Protein AF-A0A7X3QB06-F1 (afdb_monomer_lite)

Sequence (416 aa):
MLDSWFRAVPAYRSAASRVVLATTTLCNYLPVLTGWLLQAAASPATTASIPWFIHLPPPIVIALLLLGYAAGIALVLGWRPSLAAMYLVALGAYGYAAGNHSHNGFLHLLLLALVACSAEGLTLRRLAGGSDTDATCPAWPERLLRLQLAIVYFHTSIDKMFSPEWGLGGLRLTHLESTRVLPGVADLERGIATAIARAPGLASLTVIVGEMCTAIGLALRPLWPYAIAANIAFALALEFLLVPAMFPWDLLALMILFLPAADGAYRVRLSADCETCQAQRRLLGALDWTRRLDLHGPLADHGPFTIETPRGRRYSGWRAVGLLPWALPAPFLSLLIVLRFGSEYVGRWIVGFSLDDVVFVVLGLAALLLLPVADSSAARAAFDRFAPIGNRALRRLSGIAGPADACPRHRADRGA

Radius of gyration: 25.99 Å; chains: 1; bounding box: 55×98×75 Å

pLDDT: mean 80.45, std 16.82, range [30.06, 97.94]

Structure (mmCIF, N/CA/C/O backbone):
data_AF-A0A7X3QB06-F1
#
_entry.id   AF-A0A7X3QB06-F1
#
loop_
_atom_site.group_PDB
_atom_site.id
_atom_site.type_symbol
_atom_site.label_atom_id
_atom_site.label_alt_id
_atom_site.label_comp_id
_atom_site.label_asym_id
_atom_site.label_entity_id
_atom_site.label_seq_id
_atom_site.pdbx_PDB_ins_code
_atom_site.Cartn_x
_atom_site.Cartn_y
_atom_site.Cartn_z
_atom_site.occupancy
_atom_site.B_iso_or_equiv
_atom_site.auth_seq_id
_atom_site.auth_comp_id
_atom_site.auth_asym_id
_atom_site.auth_atom_id
_atom_site.pdbx_PDB_model_num
ATOM 1 N N . MET A 1 1 ? -12.346 -27.717 2.517 1.00 58.34 1 MET A N 1
ATOM 2 C CA . MET A 1 1 ? -11.277 -26.680 2.479 1.00 58.34 1 MET A CA 1
ATOM 3 C C . MET A 1 1 ? -11.634 -25.529 1.531 1.00 58.34 1 MET A C 1
ATOM 5 O O . MET A 1 1 ? -11.410 -24.379 1.904 1.00 58.34 1 MET A O 1
ATOM 9 N N . LEU A 1 2 ? -12.247 -25.813 0.371 1.00 61.03 2 LEU A N 1
ATOM 10 C CA . LEU A 1 2 ? -12.696 -24.820 -0.620 1.00 61.03 2 LEU A CA 1
ATOM 11 C C . LEU A 1 2 ? -13.789 -23.861 -0.109 1.00 61.03 2 LEU A C 1
ATOM 13 O O . LEU A 1 2 ? -13.688 -22.667 -0.357 1.00 61.03 2 LEU A O 1
ATOM 17 N N . ASP A 1 3 ? -14.734 -24.311 0.721 1.00 67.31 3 ASP A N 1
ATOM 18 C CA . ASP A 1 3 ? -15.771 -23.412 1.276 1.00 67.31 3 ASP A CA 1
ATOM 19 C C . ASP A 1 3 ? -15.191 -22.291 2.126 1.00 67.31 3 ASP A C 1
ATOM 21 O O . ASP A 1 3 ? -15.755 -21.207 2.229 1.00 67.31 3 ASP A O 1
ATOM 25 N N . SER A 1 4 ? -14.026 -22.535 2.736 1.00 74.25 4 SER A N 1
ATOM 26 C CA . SER A 1 4 ? -13.343 -21.492 3.480 1.00 74.25 4 SER A CA 1
ATOM 27 C C . SER A 1 4 ? -12.882 -20.380 2.550 1.00 74.25 4 SER A C 1
ATOM 29 O O . SER A 1 4 ? -12.939 -19.248 3.010 1.00 74.25 4 SER A O 1
ATOM 31 N N . TRP A 1 5 ? -12.467 -20.676 1.303 1.00 72.31 5 TRP A N 1
ATOM 32 C CA . TRP A 1 5 ? -11.883 -19.766 0.294 1.00 72.31 5 TRP A CA 1
ATOM 33 C C . TRP A 1 5 ? -12.820 -18.641 -0.137 1.00 72.31 5 TRP A C 1
ATOM 35 O O . TRP A 1 5 ? -12.377 -17.505 -0.293 1.00 72.31 5 TRP A O 1
ATOM 45 N N . PHE A 1 6 ? -14.113 -18.936 -0.221 1.00 80.38 6 PHE A N 1
ATOM 46 C CA . PHE A 1 6 ? -15.125 -17.983 -0.671 1.00 80.38 6 PHE A CA 1
ATOM 47 C C . PHE A 1 6 ? -15.863 -17.281 0.468 1.00 80.38 6 PHE A C 1
ATOM 49 O O . PHE A 1 6 ? -16.690 -16.413 0.202 1.00 80.38 6 PHE A O 1
ATOM 56 N N . ARG A 1 7 ? -15.558 -17.605 1.737 1.00 85.06 7 ARG A N 1
ATOM 57 C CA . ARG A 1 7 ? -16.172 -16.908 2.877 1.00 85.06 7 ARG A CA 1
ATOM 58 C C . ARG A 1 7 ? -15.933 -15.414 2.769 1.00 85.06 7 ARG A C 1
ATOM 60 O O . ARG A 1 7 ? -14.787 -15.001 2.617 1.00 85.06 7 ARG A O 1
ATOM 67 N N . ALA A 1 8 ? -17.014 -14.663 2.901 1.00 89.19 8 ALA A N 1
ATOM 68 C CA . ALA A 1 8 ? -17.026 -13.217 2.965 1.00 89.19 8 ALA A CA 1
ATOM 69 C C . ALA A 1 8 ? -16.021 -12.667 3.995 1.00 89.19 8 ALA A C 1
ATOM 71 O O . ALA A 1 8 ? -15.839 -13.237 5.074 1.00 89.19 8 ALA A O 1
ATOM 72 N N . VAL A 1 9 ? -15.388 -11.547 3.654 1.00 90.00 9 VAL A N 1
ATOM 73 C CA . VAL A 1 9 ? -14.612 -10.696 4.568 1.00 90.00 9 VAL A CA 1
ATOM 74 C C . VAL A 1 9 ? -15.261 -9.315 4.641 1.00 90.00 9 VAL A C 1
ATOM 76 O O . VAL A 1 9 ? -16.005 -8.951 3.727 1.00 90.00 9 VAL A O 1
ATOM 79 N N . PRO A 1 10 ? -15.011 -8.529 5.700 1.00 91.62 10 PRO A N 1
ATOM 80 C CA . PRO A 1 10 ? -15.567 -7.186 5.790 1.00 91.62 10 PRO A CA 1
ATOM 81 C C . PRO A 1 10 ? -15.123 -6.306 4.614 1.00 91.62 10 PRO A C 1
ATOM 83 O O . PRO A 1 10 ? -13.926 -6.167 4.344 1.00 91.62 10 PRO A O 1
ATOM 86 N N . ALA A 1 11 ? -16.084 -5.684 3.930 1.00 92.12 11 ALA A N 1
ATOM 87 C CA . ALA A 1 11 ? -15.832 -4.926 2.704 1.00 92.12 11 ALA A CA 1
ATOM 88 C C . ALA A 1 11 ? -14.962 -3.680 2.941 1.00 92.12 11 ALA A C 1
ATOM 90 O O . ALA A 1 11 ? -14.231 -3.257 2.045 1.00 92.12 11 ALA A O 1
ATOM 91 N N . TYR A 1 12 ? -14.971 -3.127 4.160 1.00 91.94 12 TYR A N 1
ATOM 92 C CA . TYR A 1 12 ? -14.172 -1.954 4.513 1.00 91.94 12 TYR A CA 1
ATOM 93 C C . TYR A 1 12 ? -12.659 -2.187 4.345 1.00 91.94 12 TYR A C 1
ATOM 95 O O . TYR A 1 12 ? -11.942 -1.241 4.039 1.00 91.94 12 TYR A O 1
ATOM 103 N N . ARG A 1 13 ? -12.159 -3.430 4.478 1.00 90.94 13 ARG A N 1
ATOM 104 C CA . ARG A 1 13 ? -10.728 -3.754 4.277 1.00 90.94 13 ARG A CA 1
ATOM 105 C C . ARG A 1 13 ? -10.339 -3.568 2.812 1.00 90.94 13 ARG A C 1
ATOM 107 O O . ARG A 1 13 ? -9.342 -2.916 2.512 1.00 90.94 13 ARG A O 1
ATOM 114 N N . SER A 1 14 ? -11.172 -4.089 1.909 1.00 92.25 14 SER A N 1
ATOM 115 C CA . SER A 1 14 ? -11.001 -3.922 0.463 1.00 92.25 14 SER A CA 1
ATOM 116 C C . SER A 1 14 ? -11.154 -2.459 0.051 1.00 92.25 14 SER A C 1
ATOM 118 O O . SER A 1 14 ? -10.326 -1.955 -0.700 1.00 92.25 14 SER A O 1
ATOM 120 N N . ALA A 1 15 ? -12.159 -1.758 0.581 1.00 93.75 15 ALA A N 1
ATOM 121 C CA . ALA A 1 15 ? -12.388 -0.348 0.278 1.00 93.75 15 ALA A CA 1
ATOM 122 C C . ALA A 1 15 ? -11.245 0.552 0.779 1.00 93.75 15 ALA A C 1
ATOM 124 O O . ALA A 1 15 ? -10.791 1.432 0.053 1.00 93.75 15 ALA A O 1
ATOM 125 N N . ALA A 1 16 ? -10.728 0.314 1.988 1.00 93.38 16 ALA A N 1
ATOM 126 C CA . ALA A 1 16 ? -9.583 1.045 2.525 1.00 93.38 16 ALA A CA 1
ATOM 127 C C . ALA A 1 16 ? -8.316 0.800 1.689 1.00 93.38 16 ALA A C 1
ATOM 129 O O . ALA A 1 16 ? -7.632 1.754 1.325 1.00 93.38 16 ALA A O 1
ATOM 130 N N . SER A 1 17 ? -8.035 -0.458 1.326 1.00 94.00 17 SER A N 1
ATOM 131 C CA . SER A 1 17 ? -6.913 -0.800 0.442 1.00 94.00 17 SER A CA 1
ATOM 132 C C . SER A 1 17 ? -7.063 -0.158 -0.945 1.00 94.00 17 SER A C 1
ATOM 134 O O . SER A 1 17 ? -6.104 0.434 -1.437 1.00 94.00 17 SER A O 1
ATOM 136 N N . ARG A 1 18 ? -8.276 -0.151 -1.529 1.00 95.50 18 ARG A N 1
ATOM 137 C CA . ARG A 1 18 ? -8.587 0.581 -2.771 1.00 95.50 18 ARG A CA 1
ATOM 138 C C . ARG A 1 18 ? -8.235 2.059 -2.651 1.00 95.50 18 ARG A C 1
ATOM 140 O O . ARG A 1 18 ? -7.598 2.587 -3.553 1.00 95.50 18 ARG A O 1
ATOM 147 N N . VAL A 1 19 ? -8.679 2.741 -1.593 1.00 95.81 19 VAL A N 1
ATOM 148 C CA . VAL A 1 19 ? -8.441 4.186 -1.431 1.00 95.81 19 VAL A CA 1
ATOM 149 C C . VAL A 1 19 ? -6.944 4.480 -1.386 1.00 95.81 19 VAL A C 1
ATOM 151 O O . VAL A 1 19 ? -6.486 5.404 -2.060 1.00 95.81 19 VAL A O 1
ATOM 154 N N . VAL A 1 20 ? -6.168 3.670 -0.663 1.00 95.50 20 VAL A N 1
ATOM 155 C CA . VAL A 1 20 ? -4.708 3.817 -0.620 1.00 95.50 20 VAL A CA 1
ATOM 156 C C . VAL A 1 20 ? -4.088 3.560 -1.992 1.00 95.50 20 VAL A C 1
ATOM 158 O O . VAL A 1 20 ? -3.337 4.400 -2.477 1.00 95.50 20 VAL A O 1
ATOM 161 N N . LEU A 1 21 ? -4.457 2.467 -2.662 1.00 95.88 21 LEU A N 1
ATOM 162 C CA . LEU A 1 21 ? -3.968 2.143 -4.003 1.00 95.88 21 LEU A CA 1
ATOM 163 C C . LEU A 1 21 ? -4.289 3.246 -5.024 1.00 95.88 21 LEU A C 1
ATOM 165 O O . LEU A 1 21 ? -3.432 3.633 -5.814 1.00 95.88 21 LEU A O 1
ATOM 169 N N . ALA A 1 22 ? -5.506 3.791 -4.988 1.00 96.19 22 ALA A N 1
ATOM 170 C CA . ALA A 1 22 ? -5.932 4.899 -5.839 1.00 96.19 22 ALA A CA 1
ATOM 171 C C . ALA A 1 22 ? -5.159 6.191 -5.525 1.00 96.19 22 ALA A C 1
ATOM 173 O O . ALA A 1 22 ? -4.839 6.957 -6.431 1.00 96.19 22 ALA A O 1
ATOM 174 N N . THR A 1 23 ? -4.797 6.404 -4.255 1.00 95.44 23 THR A N 1
ATOM 175 C CA . THR A 1 23 ? -3.909 7.503 -3.846 1.00 95.44 23 THR A CA 1
ATOM 176 C C . THR A 1 23 ? -2.525 7.330 -4.480 1.00 95.44 23 THR A C 1
ATOM 178 O O . THR A 1 23 ? -2.038 8.250 -5.132 1.00 95.44 23 THR A O 1
ATOM 181 N N . THR A 1 24 ? -1.928 6.133 -4.391 1.00 94.31 24 THR A N 1
ATOM 182 C CA . THR A 1 24 ? -0.659 5.802 -5.074 1.00 94.31 24 THR A CA 1
ATOM 183 C C . THR A 1 24 ? -0.777 5.986 -6.586 1.00 94.31 24 THR A C 1
ATOM 185 O O . THR A 1 24 ? 0.129 6.521 -7.229 1.00 94.31 24 THR A O 1
ATOM 188 N N . THR A 1 25 ? -1.925 5.606 -7.154 1.00 95.12 25 THR A N 1
ATOM 189 C CA . THR A 1 25 ? -2.210 5.750 -8.584 1.00 95.12 25 THR A CA 1
ATOM 190 C C . THR A 1 25 ? -2.154 7.221 -9.009 1.00 95.12 25 THR A C 1
ATOM 192 O O . THR A 1 25 ? -1.494 7.562 -9.986 1.00 95.12 25 THR A O 1
ATOM 195 N N . LEU A 1 26 ? -2.830 8.105 -8.272 1.00 94.75 26 LEU A N 1
ATOM 196 C CA . LEU A 1 26 ? -2.917 9.533 -8.587 1.00 94.75 26 LEU A CA 1
ATOM 197 C C . LEU A 1 26 ? -1.602 10.277 -8.348 1.00 94.75 26 LEU A C 1
ATOM 199 O O . LEU A 1 26 ? -1.228 11.124 -9.156 1.00 94.75 26 LEU A O 1
ATOM 203 N N . CYS A 1 27 ? -0.921 9.981 -7.241 1.00 91.69 27 CYS A N 1
ATOM 204 C CA . CYS A 1 27 ? 0.264 10.726 -6.831 1.00 91.69 27 CYS A CA 1
ATOM 205 C C . CYS A 1 27 ? 1.544 10.261 -7.535 1.00 91.69 27 CYS A C 1
ATOM 207 O O . CYS A 1 27 ? 2.469 11.055 -7.659 1.00 91.69 27 CYS A O 1
ATOM 209 N N . ASN A 1 28 ? 1.604 9.010 -8.000 1.00 91.00 28 ASN A N 1
ATOM 210 C CA . ASN A 1 28 ? 2.813 8.438 -8.595 1.00 91.00 28 ASN A CA 1
ATOM 211 C C . ASN A 1 28 ? 2.548 7.799 -9.969 1.00 91.00 28 ASN A C 1
ATOM 213 O O . ASN A 1 28 ? 3.136 8.216 -10.966 1.00 91.00 28 ASN A O 1
ATOM 217 N N . TYR A 1 29 ? 1.618 6.839 -10.062 1.00 92.50 29 TYR A N 1
ATOM 218 C CA . TYR A 1 29 ? 1.468 6.016 -11.274 1.00 92.50 29 TYR A CA 1
ATOM 219 C C . TYR A 1 29 ? 1.067 6.816 -12.506 1.00 92.50 29 TYR A C 1
ATOM 221 O O . TYR A 1 29 ? 1.750 6.764 -13.526 1.00 92.50 29 TYR A O 1
ATOM 229 N N . LEU A 1 30 ? -0.024 7.574 -12.414 1.00 92.88 30 LEU A N 1
ATOM 230 C CA . LEU A 1 30 ? -0.531 8.370 -13.524 1.00 92.88 30 LEU A CA 1
ATOM 231 C C . LEU A 1 30 ? 0.446 9.466 -13.953 1.00 92.88 30 LEU A C 1
ATOM 233 O O . LEU A 1 30 ? 0.627 9.615 -15.159 1.00 92.88 30 LEU A O 1
ATOM 237 N N . PRO A 1 31 ? 1.116 10.200 -13.048 1.00 91.56 31 PRO A N 1
ATOM 238 C CA . PRO A 1 31 ? 2.149 11.137 -13.466 1.00 91.56 31 PRO A CA 1
ATOM 239 C C . PRO A 1 31 ? 3.340 10.496 -14.195 1.00 91.56 31 PRO A C 1
ATOM 241 O O . PRO A 1 31 ? 3.751 11.005 -15.240 1.00 91.56 31 PRO A O 1
ATOM 244 N N . VAL A 1 32 ? 3.863 9.365 -13.702 1.00 89.19 32 VAL A N 1
ATOM 245 C CA . VAL A 1 32 ? 4.947 8.625 -14.379 1.00 89.19 32 VAL A CA 1
ATOM 246 C C . VAL A 1 32 ? 4.481 8.136 -15.750 1.00 89.19 32 VAL A C 1
ATOM 248 O O . VAL A 1 32 ? 5.151 8.355 -16.760 1.00 89.19 32 VAL A O 1
ATOM 251 N N . LEU A 1 33 ? 3.292 7.533 -15.801 1.00 90.19 33 LEU A N 1
ATOM 252 C CA . LEU A 1 33 ? 2.684 7.049 -17.034 1.00 90.19 33 LEU A CA 1
ATOM 253 C C . LEU A 1 33 ? 2.408 8.187 -18.026 1.00 90.19 33 LEU A C 1
ATOM 255 O O . LEU A 1 33 ? 2.601 8.002 -19.222 1.00 90.19 33 LEU A O 1
ATOM 259 N N . THR A 1 34 ? 2.007 9.366 -17.543 1.00 91.88 34 THR A N 1
ATOM 260 C CA . THR A 1 34 ? 1.768 10.574 -18.349 1.00 91.88 34 THR A CA 1
ATOM 261 C C . THR A 1 34 ? 3.035 11.016 -19.057 1.00 91.88 34 THR A C 1
ATOM 263 O O . THR A 1 34 ? 3.031 11.149 -20.279 1.00 91.88 34 THR A O 1
ATOM 266 N N . GLY A 1 35 ? 4.127 11.218 -18.310 1.00 89.19 35 GLY A N 1
ATOM 267 C CA . GLY A 1 35 ? 5.396 11.650 -18.897 1.00 89.19 35 GLY A CA 1
ATOM 268 C C . GLY A 1 35 ? 5.881 10.670 -19.961 1.00 89.19 35 GLY A C 1
ATOM 269 O O . GLY A 1 35 ? 6.262 11.068 -21.061 1.00 89.19 35 GLY A O 1
ATOM 270 N N . TRP A 1 36 ? 5.768 9.380 -19.659 1.00 88.50 36 TRP A N 1
ATOM 271 C CA . TRP A 1 36 ? 6.202 8.329 -20.558 1.00 88.50 36 TRP A CA 1
ATOM 272 C C . TRP A 1 36 ? 5.318 8.201 -21.816 1.00 88.50 36 TRP A C 1
ATOM 274 O O . TRP A 1 36 ? 5.839 8.154 -22.929 1.00 88.50 36 TRP A O 1
ATOM 284 N N . LEU A 1 37 ? 3.986 8.224 -21.684 1.00 90.19 37 LEU A N 1
ATOM 285 C CA . LEU A 1 37 ? 3.071 8.125 -22.829 1.00 90.19 37 LEU A CA 1
ATOM 286 C C . LEU A 1 37 ? 3.153 9.341 -23.755 1.00 90.19 37 LEU A C 1
ATOM 288 O O . LEU A 1 37 ? 3.058 9.190 -24.972 1.00 90.19 37 LEU A O 1
ATOM 292 N N . LEU A 1 38 ? 3.355 10.540 -23.203 1.00 90.88 38 LEU A N 1
ATOM 293 C CA . LEU A 1 38 ? 3.573 11.742 -24.008 1.00 90.88 38 LEU A CA 1
ATOM 294 C C . LEU A 1 38 ? 4.903 11.677 -24.766 1.00 90.88 38 LEU A C 1
ATOM 296 O O . LEU A 1 38 ? 4.955 12.063 -25.932 1.00 90.88 38 LEU A O 1
ATOM 300 N N . GLN A 1 39 ? 5.956 11.138 -24.145 1.00 88.56 39 GLN A N 1
ATOM 301 C CA . GLN A 1 39 ? 7.234 10.909 -24.817 1.00 88.56 39 GLN A CA 1
ATOM 302 C C . GLN A 1 39 ? 7.098 9.890 -25.958 1.00 88.56 39 GLN A C 1
ATOM 304 O O . GLN A 1 39 ? 7.561 10.155 -27.068 1.00 88.56 39 GLN A O 1
ATOM 309 N N . ALA A 1 40 ? 6.417 8.765 -25.717 1.00 85.69 40 ALA A N 1
ATOM 310 C CA . ALA A 1 40 ? 6.160 7.741 -26.730 1.00 85.69 40 ALA A CA 1
ATOM 311 C C . ALA A 1 40 ? 5.304 8.273 -27.897 1.00 85.69 40 ALA A C 1
ATOM 313 O O . ALA A 1 40 ? 5.534 7.915 -29.052 1.00 85.69 40 ALA A O 1
ATOM 314 N N . ALA A 1 41 ? 4.346 9.164 -27.617 1.00 87.44 41 ALA A N 1
ATOM 315 C CA . ALA A 1 41 ? 3.532 9.819 -28.642 1.00 87.44 41 ALA A CA 1
ATOM 316 C C . ALA A 1 41 ? 4.319 10.856 -29.465 1.00 87.44 41 ALA A C 1
ATOM 318 O O . ALA A 1 41 ? 4.024 11.055 -30.642 1.00 87.44 41 ALA A O 1
ATOM 319 N N . ALA A 1 42 ? 5.309 11.520 -28.860 1.00 87.06 42 ALA A N 1
ATOM 320 C CA . ALA A 1 42 ? 6.154 12.511 -29.527 1.00 87.06 42 ALA A CA 1
ATOM 321 C C . ALA A 1 42 ? 7.293 11.884 -30.350 1.00 87.06 42 ALA A C 1
ATOM 323 O O . ALA A 1 42 ? 7.739 12.483 -31.327 1.00 87.06 42 ALA A O 1
ATOM 324 N N . SER A 1 43 ? 7.767 10.693 -29.969 1.00 85.25 43 SER A N 1
ATOM 325 C CA . SER A 1 43 ? 8.863 9.988 -30.642 1.00 85.25 43 SER A CA 1
ATOM 326 C C . SER A 1 43 ? 8.527 8.508 -30.883 1.00 85.25 43 SER A C 1
ATOM 328 O O . SER A 1 43 ? 9.048 7.623 -30.194 1.00 85.25 43 SER A O 1
ATOM 330 N N . PRO A 1 44 ? 7.685 8.202 -31.889 1.00 69.25 44 PRO A N 1
ATOM 331 C CA . PRO A 1 44 ? 7.274 6.831 -32.209 1.00 69.25 44 PRO A CA 1
ATOM 332 C C . PRO A 1 44 ? 8.419 5.943 -32.727 1.00 69.25 44 PRO A C 1
ATOM 334 O O . PRO A 1 44 ? 8.241 4.742 -32.877 1.00 69.25 44 PRO A O 1
ATOM 337 N N . ALA A 1 45 ? 9.609 6.506 -32.972 1.00 65.38 45 ALA A N 1
ATOM 338 C CA . ALA A 1 45 ? 10.812 5.747 -33.317 1.00 65.38 45 ALA A CA 1
ATOM 339 C C . ALA A 1 45 ? 11.399 4.955 -32.128 1.00 65.38 45 ALA A C 1
ATOM 341 O O . ALA A 1 45 ? 12.324 4.165 -32.315 1.00 65.38 45 ALA A O 1
ATOM 342 N N . THR A 1 46 ? 10.888 5.157 -30.908 1.00 60.25 46 THR A N 1
ATOM 343 C CA . THR A 1 46 ? 11.234 4.318 -29.755 1.00 60.25 46 THR A CA 1
ATOM 344 C C . THR A 1 46 ? 10.531 2.967 -29.870 1.00 60.25 46 THR A C 1
ATOM 346 O O . THR A 1 46 ? 9.320 2.889 -30.051 1.00 60.25 46 THR A O 1
ATOM 349 N N . THR A 1 47 ? 11.319 1.892 -29.827 1.00 58.94 47 THR A N 1
ATOM 350 C CA . THR A 1 47 ? 10.888 0.507 -30.045 1.00 58.94 47 THR A CA 1
ATOM 351 C C . THR A 1 47 ? 9.765 0.119 -29.088 1.00 58.94 47 THR A C 1
ATOM 353 O O . THR A 1 47 ? 10.023 -0.187 -27.921 1.00 58.94 47 THR A O 1
ATOM 356 N N . ALA A 1 48 ? 8.527 0.098 -29.586 1.00 68.06 48 ALA A N 1
ATOM 357 C CA . ALA A 1 48 ? 7.444 -0.593 -28.907 1.00 68.06 48 ALA A CA 1
ATOM 358 C C . ALA A 1 48 ? 7.875 -2.043 -28.643 1.00 68.06 48 ALA A C 1
ATOM 360 O O . ALA A 1 48 ? 8.518 -2.677 -29.484 1.00 68.06 48 ALA A O 1
ATOM 361 N N . SER A 1 49 ? 7.520 -2.587 -27.481 1.00 70.06 49 SER A N 1
ATOM 362 C CA . SER A 1 49 ? 7.833 -3.987 -27.159 1.00 70.06 49 SER A CA 1
ATOM 363 C C . SER A 1 49 ? 7.045 -4.977 -28.004 1.00 70.06 49 SER A C 1
ATOM 365 O O . SER A 1 49 ? 7.381 -6.160 -28.055 1.00 70.06 49 SER A O 1
ATOM 367 N N . ILE A 1 50 ? 5.993 -4.494 -28.662 1.00 78.44 50 ILE A N 1
ATOM 368 C CA . ILE A 1 50 ? 5.073 -5.290 -29.449 1.00 78.44 50 ILE A CA 1
ATOM 369 C C . ILE A 1 50 ? 5.072 -4.762 -30.895 1.00 78.44 50 ILE A C 1
ATOM 371 O O . ILE A 1 50 ? 4.726 -3.600 -31.109 1.00 78.44 50 ILE A O 1
ATOM 375 N N . PRO A 1 51 ? 5.387 -5.598 -31.906 1.00 77.94 51 PRO A N 1
ATOM 376 C CA . PRO A 1 51 ? 5.503 -5.164 -33.306 1.00 77.94 51 PRO A CA 1
ATOM 377 C C . PRO A 1 51 ? 4.224 -4.565 -33.904 1.00 77.94 51 PRO A C 1
ATOM 379 O O . PRO A 1 51 ? 4.279 -3.814 -34.869 1.00 77.94 51 PRO A O 1
ATOM 382 N N . TRP A 1 52 ? 3.066 -4.927 -33.353 1.00 78.75 52 TRP A N 1
ATOM 383 C CA . TRP A 1 52 ? 1.743 -4.479 -33.795 1.00 78.75 52 TRP A CA 1
ATOM 384 C C . TRP A 1 52 ? 1.161 -3.370 -32.907 1.00 78.75 52 TRP A C 1
ATOM 386 O O . TRP A 1 52 ? -0.043 -3.114 -32.938 1.00 78.75 52 TRP A O 1
ATOM 396 N N . PHE A 1 53 ? 1.995 -2.720 -32.093 1.00 82.94 53 PHE A N 1
ATOM 397 C CA . PHE A 1 53 ? 1.557 -1.633 -31.231 1.00 82.94 53 PHE A CA 1
ATOM 398 C C . PHE A 1 53 ? 1.059 -0.428 -32.045 1.00 82.94 53 PHE A C 1
ATOM 400 O O . PHE A 1 53 ? 1.730 0.059 -32.955 1.00 82.94 53 PHE A O 1
ATOM 407 N N . ILE A 1 54 ? -0.131 0.069 -31.703 1.00 87.56 54 ILE A N 1
ATOM 408 C CA . ILE A 1 54 ? -0.738 1.224 -32.367 1.00 87.56 54 ILE A CA 1
ATOM 409 C C . ILE A 1 54 ? -0.325 2.487 -31.615 1.00 87.56 54 ILE A C 1
ATOM 411 O O . ILE A 1 54 ? -0.796 2.737 -30.506 1.00 87.56 54 ILE A O 1
ATOM 415 N N . HIS A 1 55 ? 0.511 3.312 -32.244 1.00 88.50 55 HIS A N 1
ATOM 416 C CA . HIS A 1 55 ? 0.841 4.634 -31.720 1.00 88.50 55 HIS A CA 1
ATOM 417 C C . HIS A 1 55 ? -0.367 5.563 -31.844 1.00 88.50 55 HIS A C 1
ATOM 419 O O . HIS A 1 55 ? -0.822 5.882 -32.944 1.00 88.50 55 HIS A O 1
ATOM 425 N N . LEU A 1 56 ? -0.889 6.007 -30.703 1.00 91.19 56 LEU A N 1
ATOM 426 C CA . LEU A 1 56 ? -1.961 6.994 -30.669 1.00 91.19 56 LEU A CA 1
ATOM 427 C C . LEU A 1 56 ? -1.400 8.419 -30.823 1.00 91.19 56 LEU A C 1
ATOM 429 O O . LEU A 1 56 ? -0.363 8.736 -30.235 1.00 91.19 56 LEU A O 1
ATOM 433 N N . PRO A 1 57 ? -2.088 9.308 -31.563 1.00 91.94 57 PRO A N 1
ATOM 434 C CA . PRO A 1 57 ? -1.681 10.701 -31.686 1.00 91.94 57 PRO A CA 1
ATOM 435 C C . PRO A 1 57 ? -1.777 11.429 -30.329 1.00 91.94 57 PRO A C 1
ATOM 437 O O . PRO A 1 57 ? -2.657 11.103 -29.519 1.00 91.94 57 PRO A O 1
ATOM 440 N N . PRO A 1 58 ? -0.943 12.461 -30.080 1.00 92.00 58 PRO A N 1
ATOM 441 C CA . PRO A 1 58 ? -0.865 13.132 -28.779 1.00 92.00 58 PRO A CA 1
ATOM 442 C C . PRO A 1 58 ? -2.206 13.605 -28.188 1.00 92.00 58 PRO A C 1
ATOM 444 O O . PRO A 1 58 ? -2.417 13.384 -26.996 1.00 92.00 58 PRO A O 1
ATOM 447 N N . PRO A 1 59 ? -3.160 14.176 -28.958 1.00 95.38 59 PRO A N 1
ATOM 448 C CA . PRO A 1 59 ? -4.451 14.591 -28.402 1.00 95.38 59 PRO A CA 1
ATOM 449 C C . PRO A 1 59 ? -5.264 13.432 -27.811 1.00 95.38 59 PRO A C 1
ATOM 451 O O . PRO A 1 59 ? -5.920 13.601 -26.784 1.00 95.38 59 PRO A O 1
ATOM 454 N N . ILE A 1 60 ? -5.196 12.243 -28.425 1.00 95.81 60 ILE A N 1
ATOM 455 C CA . ILE A 1 60 ? -5.886 11.046 -27.925 1.00 95.81 60 ILE A CA 1
ATOM 456 C C . ILE A 1 60 ? -5.212 10.560 -26.642 1.00 95.81 60 ILE A C 1
ATOM 458 O O . ILE A 1 60 ? -5.900 10.269 -25.667 1.00 95.81 60 ILE A O 1
ATOM 462 N N . VAL A 1 61 ? -3.876 10.534 -26.606 1.00 93.81 61 VAL A N 1
ATOM 463 C CA . VAL A 1 61 ? -3.120 10.176 -25.396 1.00 93.81 61 VAL A CA 1
ATOM 464 C C . VAL A 1 61 ? -3.460 11.116 -24.237 1.00 93.81 61 VAL A C 1
ATOM 466 O O . VAL A 1 61 ? -3.749 10.646 -23.140 1.00 93.81 61 VAL A O 1
ATOM 469 N N . ILE A 1 62 ? -3.516 12.428 -24.481 1.00 93.94 62 ILE A N 1
ATOM 470 C CA . ILE A 1 62 ? -3.915 13.420 -23.471 1.00 93.94 62 ILE A CA 1
ATOM 471 C C . ILE A 1 62 ? -5.335 13.143 -22.963 1.00 93.94 62 ILE A C 1
ATOM 473 O O . ILE A 1 62 ? -5.551 13.111 -21.753 1.00 93.94 62 ILE A O 1
ATOM 477 N N . ALA A 1 63 ? -6.299 12.899 -23.856 1.00 96.75 63 ALA A N 1
ATOM 478 C CA . ALA A 1 63 ? -7.672 12.588 -23.461 1.00 96.75 63 ALA A CA 1
ATOM 479 C C . ALA A 1 63 ? -7.753 11.317 -22.594 1.00 96.75 63 ALA A C 1
ATOM 481 O O . ALA A 1 63 ? -8.436 11.313 -21.567 1.00 96.75 63 ALA A O 1
ATOM 482 N N . LEU A 1 64 ? -7.012 10.264 -22.959 1.00 96.38 64 LEU A N 1
ATOM 483 C CA . LEU A 1 64 ? -6.933 9.028 -22.178 1.00 96.38 64 LEU A CA 1
ATOM 484 C C . LEU A 1 64 ? -6.306 9.257 -20.795 1.00 96.38 64 LEU A C 1
ATOM 486 O O . LEU A 1 64 ? -6.780 8.712 -19.798 1.00 96.38 64 LEU A O 1
ATOM 490 N N . LEU A 1 65 ? -5.269 10.087 -20.707 1.00 95.38 65 LEU A N 1
ATOM 491 C CA . LEU A 1 65 ? -4.625 10.427 -19.440 1.00 95.38 65 LEU A CA 1
ATOM 492 C C . LEU A 1 65 ? -5.549 11.240 -18.529 1.00 95.38 65 LEU A C 1
ATOM 494 O O . LEU A 1 65 ? -5.679 10.908 -17.352 1.00 95.38 65 LEU A O 1
ATOM 498 N N . LEU A 1 66 ? -6.254 12.243 -19.063 1.00 96.25 66 LEU A N 1
ATOM 499 C CA . LEU A 1 66 ? -7.254 13.014 -18.312 1.00 96.25 66 LEU A CA 1
ATOM 500 C C . LEU A 1 66 ? -8.362 12.109 -17.764 1.00 96.25 66 LEU A C 1
ATOM 502 O O . LEU A 1 66 ? -8.733 12.212 -16.593 1.00 96.25 66 LEU A O 1
ATOM 506 N N . LEU A 1 67 ? -8.845 11.173 -18.585 1.00 97.75 67 LEU A N 1
ATOM 507 C CA . LEU A 1 67 ? -9.798 10.161 -18.143 1.00 97.75 67 LEU A CA 1
ATOM 508 C C . LEU A 1 67 ? -9.181 9.211 -17.100 1.00 97.75 67 LEU A C 1
ATOM 510 O O . LEU A 1 67 ? -9.881 8.774 -16.192 1.00 97.75 67 LEU A O 1
ATOM 514 N N . GLY A 1 68 ? -7.870 8.959 -17.157 1.00 97.62 68 GLY A N 1
ATOM 515 C CA . GLY A 1 68 ? -7.111 8.237 -16.131 1.00 97.62 68 GLY A CA 1
ATOM 516 C C . GLY A 1 68 ? -7.133 8.942 -14.781 1.00 97.62 68 GLY A C 1
ATOM 517 O O . GLY A 1 68 ? -7.473 8.319 -13.779 1.00 97.62 68 GLY A O 1
ATOM 518 N N . TYR A 1 69 ? -6.872 10.249 -14.743 1.00 96.75 69 TYR A N 1
ATOM 519 C CA . TYR A 1 69 ? -6.998 11.040 -13.513 1.00 96.75 69 TYR A CA 1
ATOM 520 C C . TYR A 1 69 ? -8.433 11.046 -12.980 1.00 96.75 69 TYR A C 1
ATOM 522 O O . TYR A 1 69 ? -8.644 10.834 -11.784 1.00 96.75 69 TYR A O 1
ATOM 530 N N . ALA A 1 70 ? -9.428 11.208 -13.855 1.00 97.75 70 ALA A N 1
ATOM 531 C CA . ALA A 1 70 ? -10.833 11.118 -13.464 1.00 97.75 70 ALA A CA 1
ATOM 532 C C . ALA A 1 70 ? -11.183 9.732 -12.890 1.00 97.75 70 ALA A C 1
ATOM 534 O O . ALA A 1 70 ? -11.860 9.647 -11.864 1.00 97.75 70 ALA A O 1
ATOM 535 N N . ALA A 1 71 ? -10.677 8.653 -13.496 1.00 97.94 71 ALA A N 1
ATOM 536 C CA . ALA A 1 71 ? -10.835 7.290 -13.001 1.00 97.94 71 ALA A CA 1
ATOM 537 C C . ALA A 1 71 ? -10.134 7.089 -11.650 1.00 97.94 71 ALA A C 1
ATOM 539 O O . ALA A 1 71 ? -10.735 6.520 -10.746 1.00 97.94 71 ALA A O 1
ATOM 540 N N . GLY A 1 72 ? -8.920 7.610 -11.456 1.00 96.94 72 GLY A N 1
ATOM 541 C CA . GLY A 1 72 ? -8.228 7.580 -10.165 1.00 96.94 72 GLY A CA 1
ATOM 542 C C . GLY A 1 72 ? -9.016 8.294 -9.062 1.00 96.94 72 GLY A C 1
ATOM 543 O O . GLY A 1 72 ? -9.191 7.747 -7.977 1.00 96.94 72 GLY A O 1
ATOM 544 N N . ILE A 1 73 ? -9.582 9.472 -9.350 1.00 97.00 73 ILE A N 1
ATOM 545 C CA . ILE A 1 73 ? -10.445 10.209 -8.410 1.00 97.00 73 ILE A CA 1
ATOM 546 C C . ILE A 1 73 ? -11.726 9.420 -8.117 1.00 97.00 73 ILE A C 1
ATOM 548 O O . ILE A 1 73 ? -12.094 9.248 -6.953 1.00 97.00 73 ILE A O 1
ATOM 552 N N . ALA A 1 74 ? -12.388 8.883 -9.145 1.00 97.06 74 ALA A N 1
ATOM 553 C CA . ALA A 1 74 ? -13.553 8.018 -8.978 1.00 97.06 74 ALA A CA 1
ATOM 554 C C . ALA A 1 74 ? -13.219 6.796 -8.103 1.00 97.06 74 ALA A C 1
ATOM 556 O O . ALA A 1 74 ? -13.989 6.437 -7.207 1.00 97.06 74 ALA A O 1
ATOM 557 N N . LEU A 1 75 ? -12.027 6.224 -8.293 1.00 96.38 75 LEU A N 1
ATOM 558 C CA . LEU A 1 75 ? -11.491 5.120 -7.512 1.00 96.38 75 LEU A CA 1
ATOM 559 C C . LEU A 1 75 ? -11.070 5.524 -6.099 1.00 96.38 75 LEU A C 1
ATOM 561 O O . LEU A 1 75 ? -10.975 4.635 -5.277 1.00 96.38 75 LEU A O 1
ATOM 565 N N . VAL A 1 76 ? -10.858 6.795 -5.757 1.00 95.94 76 VAL A N 1
ATOM 566 C CA . VAL A 1 76 ? -10.735 7.247 -4.355 1.00 95.94 76 VAL A CA 1
ATOM 567 C C . VAL A 1 76 ? -12.124 7.379 -3.733 1.00 95.94 76 VAL A C 1
ATOM 569 O O . VAL A 1 76 ? -12.396 6.840 -2.659 1.00 95.94 76 VAL A O 1
ATOM 572 N N . LEU A 1 77 ? -13.051 8.021 -4.443 1.00 95.56 77 LEU A N 1
ATOM 573 C CA . LEU A 1 77 ? -14.411 8.280 -3.964 1.00 95.56 77 LEU A CA 1
ATOM 574 C C . LEU A 1 77 ? -15.269 7.007 -3.844 1.00 95.56 77 LEU A C 1
ATOM 576 O O . LEU A 1 77 ? -16.277 7.008 -3.134 1.00 95.56 77 LEU A O 1
ATOM 580 N N . GLY A 1 78 ? -14.862 5.917 -4.496 1.00 94.00 78 GLY A N 1
ATOM 581 C CA . GLY A 1 78 ? -15.626 4.672 -4.599 1.00 94.00 78 GLY A CA 1
ATOM 582 C C . GLY A 1 78 ? -16.803 4.796 -5.565 1.00 94.00 78 GLY A C 1
ATOM 583 O O . GLY A 1 78 ? -17.826 4.136 -5.398 1.00 94.00 78 GLY A O 1
ATOM 584 N N . TRP A 1 79 ? -16.684 5.667 -6.569 1.00 95.56 79 TRP A N 1
ATOM 585 C CA . TRP A 1 79 ? -17.671 5.804 -7.631 1.00 95.56 79 TRP A CA 1
ATOM 586 C C . TRP A 1 79 ? -17.354 4.820 -8.757 1.00 95.56 79 TRP A C 1
ATOM 588 O O . TRP A 1 79 ? -16.363 4.977 -9.463 1.00 95.56 79 TRP A O 1
ATOM 598 N N . ARG A 1 80 ? -18.195 3.786 -8.909 1.00 95.31 80 ARG A N 1
ATOM 599 C CA . ARG A 1 80 ? -18.006 2.694 -9.887 1.00 95.31 80 ARG A CA 1
ATOM 600 C C . ARG A 1 80 ? -16.564 2.145 -9.885 1.00 95.31 80 ARG A C 1
ATOM 602 O O . ARG A 1 80 ? -15.923 2.123 -10.939 1.00 95.31 80 ARG A O 1
ATOM 609 N N . PRO A 1 81 ? -16.054 1.687 -8.724 1.00 94.75 81 PRO A N 1
ATOM 610 C CA . PRO A 1 81 ? -14.647 1.328 -8.560 1.00 94.75 81 PRO A CA 1
ATOM 611 C C . PRO A 1 81 ? -14.195 0.260 -9.558 1.00 94.75 81 PRO A C 1
ATOM 613 O O . PRO A 1 81 ? -13.101 0.375 -10.099 1.00 94.75 81 PRO A O 1
ATOM 616 N N . SER A 1 82 ? -15.061 -0.702 -9.898 1.00 94.81 82 SER A N 1
ATOM 617 C CA . SER A 1 82 ? -14.731 -1.722 -10.893 1.00 94.81 82 SER A CA 1
ATOM 618 C C . SER A 1 82 ? -14.422 -1.151 -12.278 1.00 94.81 82 SER A C 1
ATOM 620 O O . SER A 1 82 ? -13.430 -1.529 -12.896 1.00 94.81 82 SER A O 1
ATOM 622 N N . LEU A 1 83 ? -15.247 -0.215 -12.759 1.00 96.31 83 LEU A N 1
ATOM 623 C CA . LEU A 1 83 ? -15.069 0.408 -14.073 1.00 96.31 83 LEU A CA 1
ATOM 624 C C . LEU A 1 83 ? -13.841 1.321 -14.088 1.00 96.31 83 LEU A C 1
ATOM 626 O O . LEU A 1 83 ? -13.057 1.278 -15.032 1.00 96.31 83 LEU A O 1
ATOM 630 N N . ALA A 1 84 ? -13.665 2.118 -13.032 1.00 97.19 84 ALA A N 1
ATOM 631 C CA . ALA A 1 84 ? -12.511 2.995 -12.882 1.00 97.19 84 ALA A CA 1
ATOM 632 C C . ALA A 1 84 ? -11.196 2.198 -12.852 1.00 97.19 84 ALA A C 1
ATOM 634 O O . ALA A 1 84 ? -10.258 2.521 -13.578 1.00 97.19 84 ALA A O 1
ATOM 635 N N . ALA A 1 85 ? -11.147 1.117 -12.071 1.00 97.00 85 ALA A N 1
ATOM 636 C CA . ALA A 1 85 ? -9.986 0.243 -12.000 1.00 97.00 85 ALA A CA 1
ATOM 637 C C . ALA A 1 85 ? -9.729 -0.480 -13.330 1.00 97.00 85 ALA A C 1
ATOM 639 O O . ALA A 1 85 ? -8.593 -0.504 -13.789 1.00 97.00 85 ALA A O 1
ATOM 640 N N . MET A 1 86 ? -10.768 -0.996 -13.998 1.00 97.00 86 MET A N 1
ATOM 641 C CA . MET A 1 86 ? -10.632 -1.628 -15.317 1.00 97.00 86 MET A CA 1
ATOM 642 C C . MET A 1 86 ? -10.068 -0.659 -16.364 1.00 97.00 86 MET A C 1
ATOM 644 O O . MET A 1 86 ? -9.194 -1.036 -17.141 1.00 97.00 86 MET A O 1
ATOM 648 N N . TYR A 1 87 ? -10.522 0.598 -16.355 1.00 97.94 87 TYR A N 1
ATOM 649 C CA . TYR A 1 87 ? -9.971 1.637 -17.220 1.00 97.94 87 TYR A CA 1
ATOM 650 C C . TYR A 1 87 ? -8.483 1.885 -16.939 1.00 97.94 87 TYR A C 1
ATOM 652 O O . TYR A 1 87 ? -7.677 1.900 -17.866 1.00 97.94 87 TYR A O 1
ATOM 660 N N . LEU A 1 88 ? -8.101 2.031 -15.665 1.00 97.62 88 LEU A N 1
ATOM 661 C CA . LEU A 1 88 ? -6.705 2.232 -15.266 1.00 97.62 88 LEU A CA 1
ATOM 662 C C . LEU A 1 88 ? -5.818 1.035 -15.637 1.00 97.62 88 LEU A C 1
ATOM 664 O O . LEU A 1 88 ? -4.692 1.234 -16.086 1.00 97.62 88 LEU A O 1
ATOM 668 N N . VAL A 1 89 ? -6.336 -0.192 -15.519 1.00 97.00 89 VAL A N 1
ATOM 669 C CA . VAL A 1 89 ? -5.644 -1.405 -15.973 1.00 97.00 89 VAL A CA 1
ATOM 670 C C . VAL A 1 89 ? -5.422 -1.373 -17.481 1.00 97.00 89 VAL A C 1
ATOM 672 O O . VAL A 1 89 ? -4.307 -1.618 -17.929 1.00 97.00 89 VAL A O 1
ATOM 675 N N . ALA A 1 90 ? -6.451 -1.044 -18.266 1.00 96.62 90 ALA A N 1
ATOM 676 C CA . ALA A 1 90 ? -6.342 -0.960 -19.721 1.00 96.62 90 ALA A CA 1
ATOM 677 C C . ALA A 1 90 ? -5.358 0.136 -20.162 1.00 96.62 90 ALA A C 1
ATOM 679 O O . ALA A 1 90 ? -4.519 -0.098 -21.032 1.00 96.62 90 ALA A O 1
ATOM 680 N N . LEU A 1 91 ? -5.414 1.308 -19.524 1.00 96.00 91 LEU A N 1
ATOM 681 C CA . LEU A 1 91 ? -4.493 2.415 -19.777 1.00 96.00 91 LEU A CA 1
ATOM 682 C C . LEU A 1 91 ? -3.047 2.037 -19.430 1.00 96.00 91 LEU A C 1
ATOM 684 O O . LEU A 1 91 ? -2.127 2.311 -20.198 1.00 96.00 91 LEU A O 1
ATOM 688 N N . GLY A 1 92 ? -2.844 1.371 -18.296 1.00 94.25 92 GLY A N 1
ATOM 689 C CA . GLY A 1 92 ? -1.535 0.878 -17.895 1.00 94.25 92 GLY A CA 1
ATOM 690 C C . GLY A 1 92 ? -1.002 -0.221 -18.808 1.00 94.25 92 GLY A C 1
ATOM 691 O O . GLY A 1 92 ? 0.167 -0.185 -19.176 1.00 94.25 92 GLY A O 1
ATOM 692 N N . ALA A 1 93 ? -1.853 -1.155 -19.243 1.00 92.75 93 ALA A N 1
ATOM 693 C CA . ALA A 1 93 ? -1.500 -2.191 -20.213 1.00 92.75 93 ALA A CA 1
ATOM 694 C C . ALA A 1 93 ? -1.100 -1.593 -21.572 1.00 92.75 93 ALA A C 1
ATOM 696 O O . ALA A 1 93 ? -0.114 -2.029 -22.165 1.00 92.75 93 ALA A O 1
ATOM 697 N N .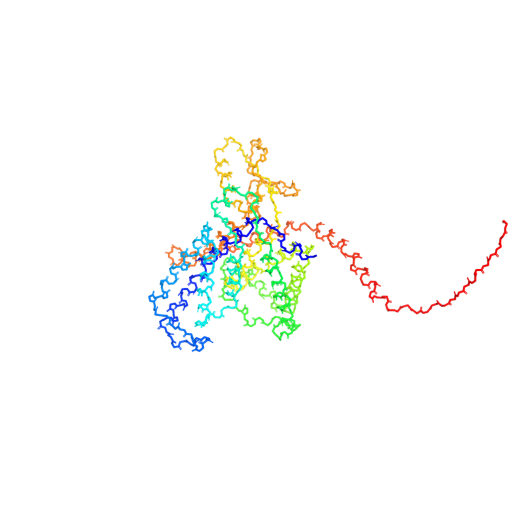 TYR A 1 94 ? -1.804 -0.551 -22.031 1.00 92.06 94 TYR A N 1
ATOM 698 C CA . TYR A 1 94 ? -1.385 0.241 -23.190 1.00 92.06 94 TYR A CA 1
ATOM 699 C C . TYR A 1 94 ? -0.008 0.884 -22.953 1.00 92.06 94 TYR A C 1
ATOM 701 O O . TYR A 1 94 ? 0.865 0.812 -23.815 1.00 92.06 94 TYR A O 1
ATOM 709 N N . GLY A 1 95 ? 0.220 1.420 -21.749 1.00 90.69 95 GLY A N 1
ATOM 710 C CA . GLY A 1 95 ? 1.530 1.882 -21.293 1.00 90.69 95 GLY A CA 1
ATOM 711 C C . GLY A 1 95 ? 2.630 0.822 -21.407 1.00 90.69 95 GLY A C 1
ATOM 712 O O . GLY A 1 95 ? 3.691 1.075 -21.960 1.00 90.69 95 GLY A O 1
ATOM 713 N N . TYR A 1 96 ? 2.387 -0.398 -20.940 1.00 88.56 96 TYR A N 1
ATOM 714 C CA . TYR A 1 96 ? 3.349 -1.496 -21.078 1.00 88.56 96 TYR A CA 1
ATOM 715 C C . TYR A 1 96 ? 3.651 -1.829 -22.537 1.00 88.56 96 TYR A C 1
ATOM 717 O O . TYR A 1 96 ? 4.814 -1.976 -22.915 1.00 88.56 96 TYR A O 1
ATOM 725 N N . ALA A 1 97 ? 2.607 -1.911 -23.359 1.00 87.38 97 ALA A N 1
ATOM 726 C CA . ALA A 1 97 ? 2.723 -2.273 -24.764 1.00 87.38 97 ALA A CA 1
ATOM 727 C C . ALA A 1 97 ? 3.521 -1.243 -25.592 1.00 87.38 97 ALA A C 1
ATOM 729 O O . ALA A 1 97 ? 4.200 -1.626 -26.543 1.00 87.38 97 ALA A O 1
ATOM 730 N N . ALA A 1 98 ? 3.521 0.038 -25.202 1.00 84.75 98 ALA A N 1
ATOM 731 C CA . ALA A 1 98 ? 4.358 1.053 -25.849 1.00 84.75 98 ALA A CA 1
ATOM 732 C C . ALA A 1 98 ? 5.851 0.989 -25.429 1.00 84.75 98 ALA A C 1
ATOM 734 O O . ALA A 1 98 ? 6.635 1.799 -25.913 1.00 84.75 98 ALA A O 1
ATOM 735 N N . GLY A 1 99 ? 6.252 0.125 -24.476 1.00 81.62 99 GLY A N 1
ATOM 736 C CA . GLY A 1 99 ? 7.636 0.072 -23.974 1.00 81.62 99 GLY A CA 1
ATOM 737 C C . GLY A 1 99 ? 7.866 0.306 -22.467 1.00 81.62 99 GLY A C 1
ATOM 738 O O . GLY A 1 99 ? 9.018 0.215 -22.039 1.00 81.62 99 GLY A O 1
ATOM 739 N N . ASN A 1 100 ? 6.854 0.581 -21.632 1.00 75.38 100 ASN A N 1
ATOM 740 C CA . ASN A 1 100 ? 7.070 0.908 -20.211 1.00 75.38 100 ASN A CA 1
ATOM 741 C C . ASN A 1 100 ? 7.253 -0.351 -19.346 1.00 75.38 100 ASN A C 1
ATOM 743 O O . ASN A 1 100 ? 6.337 -0.773 -18.646 1.00 75.38 100 ASN A O 1
ATOM 747 N N . HIS A 1 101 ? 8.438 -0.960 -19.373 1.00 65.81 101 HIS A N 1
ATOM 748 C CA . HIS A 1 101 ? 8.719 -2.212 -18.659 1.00 65.81 101 HIS A CA 1
ATOM 749 C C . HIS A 1 101 ? 9.288 -1.945 -17.265 1.00 65.81 101 HIS A C 1
ATOM 751 O O . HIS A 1 101 ? 10.416 -2.325 -16.958 1.00 65.81 101 HIS A O 1
ATOM 757 N N . SER A 1 102 ? 8.517 -1.296 -16.390 1.00 70.75 102 SER A N 1
ATOM 758 C CA . SER A 1 102 ? 8.862 -1.326 -14.965 1.00 70.75 102 SER A CA 1
ATOM 759 C C . SER A 1 102 ? 8.339 -2.629 -14.358 1.00 70.75 102 SER A C 1
ATOM 761 O O . SER A 1 102 ? 7.153 -2.931 -14.459 1.00 70.75 102 SER A O 1
ATOM 763 N N . HIS A 1 103 ? 9.191 -3.424 -13.710 1.00 68.44 103 HIS A N 1
ATOM 764 C CA . HIS A 1 103 ? 8.724 -4.615 -12.983 1.00 68.44 103 HIS A CA 1
ATOM 765 C C . HIS A 1 103 ? 7.734 -4.231 -11.865 1.00 68.44 103 HIS A C 1
ATOM 767 O O . HIS A 1 103 ? 6.798 -4.970 -11.566 1.00 68.44 103 HIS A O 1
ATOM 773 N N . ASN A 1 104 ? 7.888 -3.021 -11.319 1.00 74.00 104 ASN A N 1
ATOM 774 C CA . ASN A 1 104 ? 7.065 -2.482 -10.239 1.00 74.00 104 ASN A CA 1
ATOM 775 C C . ASN A 1 104 ? 5.615 -2.206 -10.665 1.00 74.00 104 ASN A C 1
ATOM 777 O O . ASN A 1 104 ? 4.700 -2.440 -9.879 1.00 74.00 104 ASN A O 1
ATOM 781 N N . GLY A 1 105 ? 5.372 -1.773 -11.906 1.00 84.38 105 GLY A N 1
ATOM 782 C CA . GLY A 1 105 ? 4.011 -1.489 -12.365 1.00 84.38 105 GLY A CA 1
ATOM 783 C C . GLY A 1 105 ? 3.139 -2.740 -12.555 1.00 84.38 105 GLY A C 1
ATOM 784 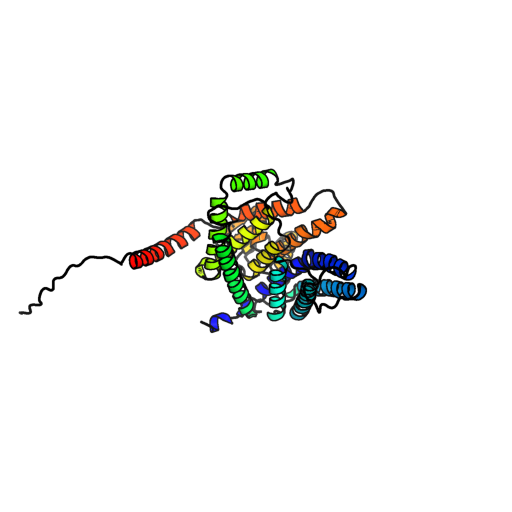O O . GLY A 1 105 ? 1.917 -2.618 -12.543 1.00 84.38 105 GLY A O 1
ATOM 785 N N . PHE A 1 106 ? 3.715 -3.947 -12.670 1.00 87.31 106 PHE A N 1
ATOM 786 C CA . PHE A 1 106 ? 2.926 -5.175 -12.821 1.00 87.31 106 PHE A CA 1
ATOM 787 C C . PHE A 1 106 ? 2.161 -5.501 -11.542 1.00 87.31 106 PHE A C 1
ATOM 789 O O . PHE A 1 106 ? 0.993 -5.881 -11.612 1.00 87.31 106 PHE A O 1
ATOM 796 N N . LEU A 1 107 ? 2.794 -5.311 -10.378 1.00 89.94 107 LEU A N 1
ATOM 797 C CA . LEU A 1 107 ? 2.112 -5.454 -9.094 1.00 89.94 107 LEU A CA 1
ATOM 798 C C . LEU A 1 107 ? 0.977 -4.432 -8.983 1.00 89.94 107 LEU A C 1
ATOM 800 O O . LEU A 1 107 ? -0.144 -4.813 -8.649 1.00 89.94 107 LEU A O 1
ATOM 804 N N . HIS A 1 108 ? 1.239 -3.170 -9.333 1.00 93.69 108 HIS A N 1
ATOM 805 C CA . HIS A 1 108 ? 0.228 -2.115 -9.322 1.00 93.69 108 HIS A CA 1
ATOM 806 C C . HIS A 1 108 ? -0.990 -2.474 -10.187 1.00 93.69 108 HIS A C 1
ATOM 808 O O . HIS A 1 108 ? -2.135 -2.417 -9.732 1.00 93.69 108 HIS A O 1
ATOM 814 N N . LEU A 1 109 ? -0.752 -2.921 -11.425 1.00 94.06 109 LEU A N 1
ATOM 815 C CA . LEU A 1 109 ? -1.813 -3.336 -12.343 1.00 94.06 109 LEU A CA 1
ATOM 816 C C . LEU A 1 109 ? -2.558 -4.576 -11.867 1.00 94.06 109 LEU A C 1
ATOM 818 O O . LEU A 1 109 ? -3.777 -4.632 -12.014 1.00 94.06 109 LEU A O 1
ATOM 822 N N . LEU A 1 110 ? -1.865 -5.545 -11.269 1.00 93.19 110 LEU A N 1
ATOM 823 C CA . LEU A 1 110 ? -2.510 -6.705 -10.660 1.00 93.19 110 LEU A CA 1
ATOM 824 C C . LEU A 1 110 ? -3.448 -6.274 -9.526 1.00 93.19 110 LEU A C 1
ATOM 826 O O . LEU A 1 110 ? -4.581 -6.748 -9.456 1.00 93.19 110 LEU A O 1
ATOM 830 N N . LEU A 1 111 ? -3.014 -5.352 -8.663 1.00 94.00 111 LEU A N 1
ATOM 831 C CA . LEU A 1 111 ? -3.846 -4.820 -7.584 1.00 94.00 111 LEU A CA 1
ATOM 832 C C . LEU A 1 111 ? -5.072 -4.083 -8.135 1.00 94.00 111 LEU A C 1
ATOM 834 O O . LEU A 1 111 ? -6.187 -4.333 -7.676 1.00 94.00 111 LEU A O 1
ATOM 838 N N . LEU A 1 112 ? -4.903 -3.245 -9.162 1.00 95.38 112 LEU A N 1
ATOM 839 C CA . LEU A 1 112 ? -6.021 -2.576 -9.832 1.00 95.38 112 LEU A CA 1
ATOM 840 C C . LEU A 1 112 ? -6.975 -3.581 -10.494 1.00 95.38 112 LEU A C 1
ATOM 842 O O . LEU A 1 112 ? -8.188 -3.457 -10.345 1.00 95.38 112 LEU A O 1
ATOM 846 N N . ALA A 1 113 ? -6.463 -4.618 -11.157 1.00 95.12 113 ALA A N 1
ATOM 847 C CA . ALA A 1 113 ? -7.286 -5.669 -11.756 1.00 95.12 113 ALA A CA 1
ATOM 848 C C . ALA A 1 113 ? -8.112 -6.414 -10.699 1.00 95.12 113 ALA A C 1
ATOM 850 O O . ALA A 1 113 ? -9.269 -6.761 -10.927 1.00 95.12 113 ALA A O 1
ATOM 851 N N . LEU A 1 114 ? -7.562 -6.607 -9.504 1.00 92.94 114 LEU A N 1
ATOM 852 C CA . LEU A 1 114 ? -8.305 -7.219 -8.409 1.00 92.94 114 LEU A CA 1
ATOM 853 C C . LEU A 1 114 ? -9.353 -6.291 -7.815 1.00 92.94 114 LEU A C 1
ATOM 855 O O . LEU A 1 114 ? -10.428 -6.773 -7.471 1.00 92.94 114 LEU A O 1
ATOM 859 N N . VAL A 1 115 ? -9.099 -4.983 -7.749 1.00 93.31 115 VAL A N 1
ATOM 860 C CA . VAL A 1 115 ? -10.151 -4.008 -7.424 1.00 93.31 115 VAL A CA 1
ATOM 861 C C . VAL A 1 115 ? -11.244 -4.019 -8.496 1.00 93.31 115 VAL A C 1
ATOM 863 O O . VAL A 1 115 ? -12.426 -3.960 -8.160 1.00 93.31 115 VAL A O 1
ATOM 866 N N . ALA A 1 116 ? -10.881 -4.180 -9.772 1.00 93.12 116 ALA A N 1
ATOM 867 C CA . ALA A 1 116 ? -11.851 -4.327 -10.852 1.00 93.12 116 ALA A CA 1
ATOM 868 C C . ALA A 1 116 ? -12.784 -5.531 -10.616 1.00 93.12 116 ALA A C 1
ATOM 870 O O . ALA A 1 116 ? -14.005 -5.410 -10.744 1.00 93.12 116 ALA A O 1
ATOM 871 N N . CYS A 1 117 ? -12.209 -6.656 -10.184 1.00 90.81 117 CYS A N 1
ATOM 872 C CA . CYS A 1 117 ? -12.901 -7.930 -9.981 1.00 90.81 117 CYS A CA 1
ATOM 873 C C . CYS A 1 117 ? -13.534 -8.127 -8.590 1.00 90.81 117 CYS A C 1
ATOM 875 O O . CYS A 1 117 ? -14.332 -9.049 -8.424 1.00 90.81 117 CYS A O 1
ATOM 877 N N . SER A 1 118 ? -13.187 -7.326 -7.576 1.00 86.06 118 SER A N 1
ATOM 878 C CA . SER A 1 118 ? -13.650 -7.539 -6.193 1.00 86.06 118 SER A CA 1
ATOM 879 C C . SER A 1 118 ? -15.119 -7.171 -5.976 1.00 86.06 118 SER A C 1
ATOM 881 O O . SER A 1 118 ? -15.708 -7.602 -4.982 1.00 86.06 118 SER A O 1
ATOM 883 N N . ALA A 1 119 ? -15.700 -6.398 -6.904 1.00 78.38 119 ALA A N 1
ATOM 884 C CA . ALA A 1 119 ? -17.080 -5.909 -6.881 1.00 78.38 119 ALA A CA 1
ATOM 885 C C . ALA A 1 119 ? -17.474 -5.206 -5.566 1.00 78.38 119 ALA A C 1
ATOM 887 O O . ALA A 1 119 ? -18.651 -5.152 -5.209 1.00 78.38 119 ALA A O 1
ATOM 888 N N . GLU A 1 120 ? -16.502 -4.665 -4.827 1.00 85.19 120 GLU A N 1
ATOM 889 C CA . GLU A 1 120 ? -16.796 -3.873 -3.638 1.00 85.19 120 GLU A CA 1
ATOM 890 C C . GLU A 1 120 ? -17.392 -2.519 -4.060 1.00 85.19 120 GLU A C 1
ATOM 892 O O . GLU A 1 120 ? -16.933 -1.892 -5.013 1.00 85.19 120 GLU A O 1
ATOM 897 N N . GLY A 1 121 ? -18.474 -2.101 -3.399 1.00 82.69 121 GLY A N 1
ATOM 898 C CA . GLY A 1 121 ? -19.239 -0.901 -3.757 1.00 82.69 121 GLY A CA 1
ATOM 899 C C . GLY A 1 121 ? -19.237 0.182 -2.680 1.00 82.69 121 GLY A C 1
ATOM 900 O O . GLY A 1 121 ? -20.128 1.035 -2.674 1.00 82.69 121 GLY A O 1
ATOM 901 N N . LEU A 1 122 ? -18.307 0.132 -1.721 1.00 89.94 122 LEU A N 1
ATOM 902 C CA . LEU A 1 122 ? -18.291 1.082 -0.613 1.00 89.94 122 LEU A CA 1
ATOM 903 C C . LEU A 1 122 ? -17.688 2.409 -1.068 1.00 89.94 122 LEU A C 1
ATOM 905 O O . LEU A 1 122 ? -16.521 2.491 -1.443 1.00 89.94 122 LEU A O 1
ATOM 909 N N . THR A 1 123 ? -18.474 3.481 -0.979 1.00 92.62 123 THR A N 1
ATOM 910 C CA . THR A 1 123 ? -17.979 4.840 -1.231 1.00 92.62 123 THR A CA 1
ATOM 911 C C . THR A 1 123 ? -17.123 5.330 -0.066 1.00 92.62 123 THR A C 1
ATOM 913 O O . THR A 1 123 ? -17.313 4.906 1.075 1.00 92.62 123 THR A O 1
ATOM 916 N N . LEU A 1 124 ? -16.221 6.284 -0.318 1.00 88.88 124 LEU A N 1
ATOM 917 C CA . LEU A 1 124 ? -15.406 6.898 0.739 1.00 88.88 124 LEU A CA 1
ATOM 918 C C . LEU A 1 124 ? -16.279 7.541 1.827 1.00 88.88 124 LEU A C 1
ATOM 920 O O . LEU A 1 124 ? -15.974 7.440 3.009 1.00 88.88 124 LEU A O 1
ATOM 924 N N . ARG A 1 125 ? -17.415 8.140 1.441 1.00 91.12 125 ARG A N 1
ATOM 925 C CA . ARG A 1 125 ? -18.388 8.695 2.392 1.00 91.12 125 ARG A CA 1
ATOM 926 C C . ARG A 1 125 ? -18.979 7.615 3.301 1.00 91.12 125 ARG A C 1
ATOM 928 O O . ARG A 1 125 ? -19.109 7.851 4.497 1.00 91.12 125 ARG A O 1
ATOM 935 N N . ARG A 1 126 ? -19.343 6.448 2.756 1.00 89.81 126 ARG A N 1
ATOM 936 C CA . ARG A 1 126 ? -19.882 5.329 3.551 1.00 89.81 126 ARG A CA 1
ATOM 937 C C . ARG A 1 126 ? -18.805 4.718 4.450 1.00 89.81 126 ARG A C 1
ATOM 939 O O . ARG A 1 126 ? -19.092 4.416 5.605 1.00 89.81 126 ARG A O 1
ATOM 946 N N . LEU A 1 127 ? -17.571 4.633 3.948 1.00 87.88 127 LEU A N 1
ATOM 947 C CA . LEU A 1 127 ? -16.388 4.188 4.689 1.00 87.88 127 LEU A CA 1
ATOM 948 C C . LEU A 1 127 ? -16.091 5.098 5.892 1.00 87.88 127 LEU A C 1
ATOM 950 O O . LEU A 1 127 ? -15.983 4.604 7.008 1.00 87.88 127 LEU A O 1
ATOM 954 N N . ALA A 1 128 ? -16.045 6.415 5.677 1.00 87.19 128 ALA A N 1
ATOM 955 C CA . ALA A 1 128 ? -15.823 7.420 6.718 1.00 87.19 128 ALA A CA 1
ATOM 956 C C . ALA A 1 128 ? -17.018 7.572 7.679 1.00 87.19 128 ALA A C 1
ATOM 958 O O . ALA A 1 128 ? -16.852 7.899 8.847 1.00 87.19 128 ALA A O 1
ATOM 959 N N . GLY A 1 129 ? -18.243 7.361 7.194 1.00 83.94 129 GLY A N 1
ATOM 960 C CA . GLY A 1 129 ? -19.462 7.522 7.990 1.00 83.94 129 GLY A CA 1
ATOM 961 C C . GLY A 1 129 ? -19.878 6.288 8.792 1.00 83.94 129 GLY A C 1
ATOM 962 O O . GLY A 1 129 ? -20.881 6.354 9.493 1.00 83.94 129 GLY A O 1
ATOM 963 N N . GLY A 1 130 ? -19.189 5.150 8.645 1.00 77.50 130 GLY A N 1
ATOM 964 C CA . GLY A 1 130 ? -19.523 3.904 9.349 1.00 77.50 130 GLY A CA 1
ATOM 965 C C . GLY A 1 130 ? -20.871 3.272 8.966 1.00 77.50 130 GLY A C 1
ATOM 966 O O . GLY A 1 130 ? -21.297 2.321 9.608 1.00 77.50 130 GLY A O 1
ATOM 967 N N . SER A 1 131 ? -21.530 3.751 7.907 1.00 72.56 131 SER A N 1
ATOM 968 C CA . SER A 1 131 ? -22.942 3.451 7.585 1.00 72.56 131 SER A CA 1
ATOM 969 C C . SER A 1 131 ? -23.222 2.053 7.007 1.00 72.56 131 SER A C 1
ATOM 971 O O . SER A 1 131 ? -24.354 1.781 6.630 1.00 72.56 131 SER A O 1
ATOM 973 N N . ASP A 1 132 ? -22.235 1.151 6.980 1.00 77.25 132 ASP A N 1
ATOM 974 C CA . ASP A 1 132 ? -22.372 -0.227 6.473 1.00 77.25 132 ASP A CA 1
ATOM 975 C C . ASP A 1 132 ? -21.507 -1.214 7.252 1.00 77.25 132 ASP A C 1
ATOM 977 O O . ASP A 1 132 ? -20.570 -1.820 6.709 1.00 77.25 132 ASP A O 1
ATOM 981 N N . THR A 1 133 ? -21.756 -1.337 8.553 1.00 71.38 133 THR A N 1
ATOM 982 C CA . THR A 1 133 ? -20.981 -2.236 9.420 1.00 71.38 133 THR A CA 1
ATOM 983 C C . THR A 1 133 ? -20.929 -3.667 8.887 1.00 71.38 133 THR A C 1
ATOM 985 O O . THR A 1 133 ? -19.876 -4.301 8.934 1.00 71.38 133 THR A O 1
ATOM 988 N N . ASP A 1 134 ? -22.006 -4.089 8.229 1.00 85.38 134 ASP A N 1
ATOM 989 C CA . ASP A 1 134 ? -22.241 -5.483 7.862 1.00 85.38 134 ASP A CA 1
ATOM 990 C C . ASP A 1 134 ? -21.938 -5.782 6.385 1.00 85.38 134 ASP A C 1
ATOM 992 O O . ASP A 1 134 ? -22.106 -6.913 5.925 1.00 85.38 134 ASP A O 1
ATOM 996 N N . ALA A 1 135 ? -21.476 -4.787 5.616 1.00 90.12 135 ALA A N 1
ATOM 997 C CA . ALA A 1 135 ? -21.096 -5.009 4.226 1.00 90.12 135 ALA A CA 1
ATOM 998 C C . ALA A 1 135 ? -19.904 -5.969 4.139 1.00 90.12 135 ALA A C 1
ATOM 1000 O O . ALA A 1 135 ? -18.857 -5.774 4.766 1.00 90.12 135 ALA A O 1
ATOM 1001 N N . THR A 1 136 ? -20.046 -6.986 3.295 1.00 90.94 136 THR A N 1
ATOM 1002 C CA . THR A 1 136 ? -19.012 -7.988 3.051 1.00 90.94 136 THR A CA 1
ATOM 1003 C C . THR A 1 136 ? -18.674 -8.092 1.572 1.00 90.94 136 THR A C 1
ATOM 1005 O O . THR A 1 136 ? -19.478 -7.739 0.711 1.00 90.94 136 THR A O 1
ATOM 1008 N N . CYS A 1 137 ? -17.466 -8.560 1.271 1.00 89.94 137 CYS A N 1
ATOM 1009 C CA . CYS A 1 137 ? -17.028 -8.871 -0.084 1.00 89.94 137 CYS A CA 1
ATOM 1010 C C . CYS A 1 137 ? -16.414 -10.281 -0.153 1.00 89.94 137 CYS A C 1
ATOM 1012 O O . CYS A 1 137 ? -16.014 -10.839 0.879 1.00 89.94 137 CYS A O 1
ATOM 1014 N N . PRO A 1 138 ? -16.342 -10.894 -1.348 1.00 89.25 138 PRO A N 1
ATOM 1015 C CA . PRO A 1 138 ? -15.691 -12.187 -1.517 1.00 89.25 138 PRO A CA 1
ATOM 1016 C C . PRO A 1 138 ? -14.221 -12.123 -1.084 1.00 89.25 138 PRO A C 1
ATOM 1018 O O . PRO A 1 138 ? -13.493 -11.225 -1.491 1.00 89.25 138 PRO A O 1
ATOM 1021 N N . ALA A 1 139 ? -13.749 -13.097 -0.303 1.00 89.25 139 ALA A N 1
ATOM 1022 C CA . ALA A 1 139 ? -12.362 -13.108 0.183 1.00 89.25 139 ALA A CA 1
ATOM 1023 C C . ALA A 1 139 ? -11.344 -13.713 -0.791 1.00 89.25 139 ALA A C 1
ATOM 1025 O O . ALA A 1 139 ? -10.160 -13.813 -0.455 1.00 89.25 139 ALA A O 1
ATOM 1026 N N . TRP A 1 140 ? -11.781 -14.180 -1.963 1.00 90.56 140 TRP A N 1
ATOM 1027 C CA . TRP A 1 140 ? -10.878 -14.777 -2.943 1.00 90.56 140 TRP A CA 1
ATOM 1028 C C . TRP A 1 140 ? -9.789 -13.799 -3.436 1.00 90.56 140 TRP A C 1
ATOM 1030 O O . TRP A 1 140 ? -8.662 -14.276 -3.574 1.00 90.56 140 TRP A O 1
ATOM 1040 N N . PRO A 1 141 ? -10.019 -12.472 -3.618 1.00 89.69 141 PRO A N 1
ATOM 1041 C CA . PRO A 1 141 ? -8.963 -11.557 -4.059 1.00 89.69 141 PRO A CA 1
ATOM 1042 C C . PRO A 1 141 ? -7.836 -11.447 -3.027 1.00 89.69 141 PRO A C 1
ATOM 1044 O O . PRO A 1 141 ? -6.665 -11.565 -3.375 1.00 89.69 141 PRO A O 1
ATOM 1047 N N . GLU A 1 142 ? -8.185 -11.322 -1.739 1.00 89.88 142 GLU A N 1
ATOM 1048 C CA . GLU A 1 142 ? -7.220 -11.300 -0.627 1.00 89.88 142 GLU A CA 1
ATOM 1049 C C . GLU A 1 142 ? -6.374 -12.583 -0.608 1.00 89.88 142 GLU A C 1
ATOM 1051 O O . GLU A 1 142 ? -5.152 -12.545 -0.471 1.00 89.88 142 GLU A O 1
ATOM 1056 N N . ARG A 1 143 ? -7.004 -13.746 -0.789 1.00 90.38 143 ARG A N 1
ATOM 1057 C CA . ARG A 1 143 ? -6.303 -15.041 -0.750 1.00 90.38 143 ARG A CA 1
ATOM 1058 C C . ARG A 1 143 ? -5.426 -15.269 -1.962 1.00 90.38 143 ARG A C 1
ATOM 1060 O O . ARG A 1 143 ? -4.336 -15.815 -1.801 1.00 90.38 143 ARG A O 1
ATOM 1067 N N . LEU A 1 144 ? -5.897 -14.866 -3.140 1.00 91.25 144 LEU A N 1
ATOM 1068 C CA . LEU A 1 144 ? -5.123 -14.932 -4.368 1.00 91.25 144 LEU A CA 1
ATOM 1069 C C . LEU A 1 144 ? -3.870 -14.068 -4.235 1.00 91.25 144 LEU A C 1
ATOM 1071 O O . LEU A 1 144 ? -2.781 -14.574 -4.475 1.00 91.25 144 LEU A O 1
ATOM 1075 N N . LEU A 1 145 ? -3.996 -12.826 -3.760 1.00 91.88 145 LEU A N 1
ATOM 1076 C CA . LEU A 1 145 ? -2.844 -11.951 -3.522 1.00 91.88 145 LEU A CA 1
ATOM 1077 C C . LEU A 1 145 ? -1.868 -12.532 -2.517 1.00 91.88 145 LEU A C 1
ATOM 1079 O O . LEU A 1 145 ? -0.663 -12.500 -2.735 1.00 91.88 145 LEU A O 1
ATOM 1083 N N . ARG A 1 146 ? -2.382 -13.104 -1.429 1.00 91.94 146 ARG A N 1
ATOM 1084 C CA . ARG A 1 146 ? -1.532 -13.749 -0.432 1.00 91.94 146 ARG A CA 1
ATOM 1085 C C . ARG A 1 146 ? -0.750 -14.921 -1.026 1.00 91.94 146 ARG A C 1
ATOM 1087 O O . ARG A 1 146 ? 0.433 -15.061 -0.736 1.00 91.94 146 ARG A O 1
ATOM 1094 N N . LEU A 1 147 ? -1.397 -15.754 -1.844 1.00 91.69 147 LEU A N 1
ATOM 1095 C CA . LEU A 1 147 ? -0.739 -16.863 -2.534 1.00 91.69 147 LEU A CA 1
ATOM 1096 C C . LEU A 1 147 ? 0.292 -16.355 -3.549 1.00 91.69 147 LEU A C 1
ATOM 1098 O O . LEU A 1 147 ? 1.410 -16.854 -3.562 1.00 91.69 147 LEU A O 1
ATOM 1102 N N . GLN A 1 148 ? -0.060 -15.349 -4.352 1.00 92.00 148 GLN A N 1
ATOM 1103 C CA . GLN A 1 148 ? 0.840 -14.753 -5.339 1.00 92.00 148 GLN A CA 1
ATOM 1104 C C . GLN A 1 148 ? 2.071 -14.137 -4.674 1.00 92.00 148 GLN A C 1
ATOM 1106 O O . GLN A 1 148 ? 3.185 -14.437 -5.082 1.00 92.00 148 GLN A O 1
ATOM 1111 N N . LEU A 1 149 ? 1.906 -13.371 -3.592 1.00 92.25 149 LEU A N 1
ATOM 1112 C CA . LEU A 1 149 ? 3.045 -12.865 -2.826 1.00 92.25 149 LEU A CA 1
ATOM 1113 C C . LEU A 1 149 ? 3.894 -13.991 -2.240 1.00 92.25 149 LEU A C 1
ATOM 1115 O O . LEU A 1 149 ? 5.114 -13.900 -2.277 1.00 92.25 149 LEU A O 1
ATOM 1119 N N . ALA A 1 150 ? 3.276 -15.045 -1.701 1.00 94.50 150 ALA A N 1
ATOM 1120 C CA . ALA A 1 150 ? 4.030 -16.181 -1.183 1.00 94.50 150 ALA A CA 1
ATOM 1121 C C . ALA A 1 150 ? 4.877 -16.837 -2.287 1.00 94.50 150 ALA A C 1
ATOM 1123 O O . ALA A 1 150 ? 6.041 -17.141 -2.051 1.00 94.50 150 ALA A O 1
ATOM 1124 N N . ILE A 1 151 ? 4.320 -16.997 -3.494 1.00 93.75 151 ILE A N 1
ATOM 1125 C CA . ILE A 1 151 ? 5.042 -17.512 -4.666 1.00 93.75 151 ILE A CA 1
ATOM 1126 C C . ILE A 1 151 ? 6.170 -16.562 -5.069 1.00 93.75 151 ILE A C 1
ATOM 1128 O O . ILE A 1 151 ? 7.285 -17.025 -5.277 1.00 93.75 151 ILE A O 1
ATOM 1132 N N . VAL A 1 152 ? 5.907 -15.253 -5.142 1.00 91.75 152 VAL A N 1
ATOM 1133 C CA . VAL A 1 152 ? 6.917 -14.246 -5.494 1.00 91.75 152 VAL A CA 1
ATOM 1134 C C . VAL A 1 152 ? 8.067 -14.281 -4.495 1.00 91.75 152 VAL A C 1
ATOM 1136 O O . VAL A 1 152 ? 9.195 -14.483 -4.915 1.00 91.75 152 VAL A O 1
ATOM 1139 N N . TYR A 1 153 ? 7.800 -14.187 -3.191 1.00 93.69 153 TYR A N 1
ATOM 1140 C CA . TYR A 1 153 ? 8.846 -14.229 -2.163 1.00 93.69 153 TYR A CA 1
ATOM 1141 C C . TYR A 1 153 ? 9.621 -15.549 -2.144 1.00 93.69 153 TYR A C 1
ATOM 1143 O O . TYR A 1 153 ? 10.826 -15.567 -1.900 1.00 93.69 153 TYR A O 1
ATOM 1151 N N . PHE A 1 154 ? 8.943 -16.666 -2.406 1.00 95.69 154 PHE A N 1
ATOM 1152 C CA . PHE A 1 154 ? 9.599 -17.963 -2.522 1.00 95.69 154 PHE A CA 1
ATOM 1153 C C . PHE A 1 154 ? 10.532 -18.001 -3.736 1.00 95.69 154 PHE A C 1
ATOM 1155 O O . PHE A 1 154 ? 11.698 -18.373 -3.613 1.00 95.69 154 PHE A O 1
ATOM 1162 N N . HIS A 1 155 ? 10.033 -17.567 -4.894 1.00 94.69 155 HIS A N 1
ATOM 1163 C CA . HIS A 1 155 ? 10.793 -17.511 -6.133 1.00 94.69 155 HIS A CA 1
ATOM 1164 C C . HIS A 1 155 ? 11.977 -16.547 -6.025 1.00 94.69 155 HIS A C 1
ATOM 1166 O O . HIS A 1 155 ? 13.084 -16.918 -6.393 1.00 94.69 155 HIS A O 1
ATOM 1172 N N . THR A 1 156 ? 11.783 -15.339 -5.486 1.00 91.81 156 THR A N 1
ATOM 1173 C CA . THR A 1 156 ? 12.864 -14.356 -5.318 1.00 91.81 156 THR A CA 1
ATOM 1174 C C . THR A 1 156 ? 13.928 -14.844 -4.347 1.00 91.81 156 THR A C 1
ATOM 1176 O O . THR A 1 156 ? 15.105 -14.580 -4.569 1.00 91.81 156 THR A O 1
ATOM 1179 N N . SER A 1 157 ? 13.542 -15.581 -3.303 1.00 93.62 157 SER A N 1
ATOM 1180 C CA . SER A 1 157 ? 14.496 -16.185 -2.376 1.00 93.62 157 SER A CA 1
ATOM 1181 C C . SER A 1 157 ? 15.343 -17.254 -3.073 1.00 93.62 157 SER A C 1
ATOM 1183 O O . SER A 1 157 ? 16.567 -17.218 -2.974 1.00 93.62 157 SER A O 1
ATOM 1185 N N . ILE A 1 158 ? 14.714 -18.152 -3.842 1.00 94.81 158 ILE A N 1
ATOM 1186 C CA . ILE A 1 158 ? 15.414 -19.168 -4.645 1.00 94.81 158 ILE A CA 1
ATOM 1187 C C . ILE A 1 158 ? 16.347 -18.518 -5.669 1.00 94.81 158 ILE A C 1
ATOM 1189 O O . ILE A 1 158 ? 17.518 -18.879 -5.743 1.00 94.81 158 ILE A O 1
ATOM 1193 N N . ASP A 1 159 ? 15.850 -17.544 -6.428 1.00 92.06 159 ASP A N 1
ATOM 1194 C CA . ASP A 1 159 ? 16.631 -16.823 -7.432 1.00 92.06 159 ASP A CA 1
ATOM 1195 C C . ASP A 1 159 ? 17.876 -16.177 -6.807 1.00 92.06 159 ASP A C 1
ATOM 1197 O O . ASP A 1 159 ? 18.994 -16.397 -7.269 1.00 92.06 159 ASP A O 1
ATOM 1201 N N . LYS A 1 160 ? 17.723 -15.503 -5.660 1.00 90.38 160 LYS A N 1
ATOM 1202 C CA . LYS A 1 160 ? 18.851 -14.937 -4.905 1.00 90.38 160 LYS A CA 1
ATOM 1203 C C . LYS A 1 160 ? 19.820 -15.995 -4.376 1.00 90.38 160 LYS A C 1
ATOM 1205 O O . LYS A 1 160 ? 21.022 -15.752 -4.358 1.00 90.38 160 LYS A O 1
ATOM 1210 N N . MET A 1 161 ? 19.339 -17.166 -3.954 1.00 92.25 161 MET A N 1
ATOM 1211 C CA . MET A 1 161 ? 20.218 -18.253 -3.499 1.00 92.25 161 MET A CA 1
ATOM 1212 C C . MET A 1 161 ? 21.157 -18.743 -4.602 1.00 92.25 161 MET A C 1
ATOM 1214 O O . MET A 1 161 ? 22.309 -19.069 -4.313 1.00 92.25 161 MET A O 1
ATOM 1218 N N . PHE A 1 162 ? 20.668 -18.802 -5.842 1.00 90.75 162 PHE A N 1
ATOM 1219 C CA . PHE A 1 162 ? 21.423 -19.308 -6.990 1.00 90.75 162 PHE A CA 1
ATOM 1220 C C . PHE A 1 162 ? 22.078 -18.208 -7.833 1.00 90.75 162 PHE A C 1
ATOM 1222 O O . PHE A 1 162 ? 22.932 -18.508 -8.667 1.00 90.75 162 PHE A O 1
ATOM 1229 N N . SER A 1 163 ? 21.724 -16.944 -7.606 1.00 87.12 163 SER A N 1
ATOM 1230 C CA . SER A 1 163 ? 22.312 -15.810 -8.308 1.00 87.12 163 SER A CA 1
ATOM 1231 C C . SER A 1 163 ? 23.778 -15.603 -7.897 1.00 87.12 163 SER A C 1
ATOM 1233 O O . SER A 1 163 ? 24.077 -15.498 -6.703 1.00 87.12 163 SER A O 1
ATOM 1235 N N . PRO A 1 164 ? 24.707 -15.456 -8.859 1.00 84.75 164 PRO A N 1
ATOM 1236 C CA . PRO A 1 164 ? 26.097 -15.094 -8.578 1.00 84.75 164 PRO A CA 1
ATOM 1237 C C . PRO A 1 164 ? 26.264 -13.751 -7.849 1.00 84.75 164 PRO A C 1
ATOM 1239 O O . PRO A 1 164 ? 27.307 -13.510 -7.244 1.00 84.75 164 PRO A O 1
ATOM 1242 N N . GLU A 1 165 ? 25.259 -12.874 -7.917 1.00 83.12 165 GLU A N 1
ATOM 1243 C CA . GLU A 1 165 ? 25.275 -11.538 -7.308 1.00 83.12 165 GLU A CA 1
ATOM 1244 C C . GLU A 1 165 ? 24.757 -11.521 -5.865 1.00 83.12 165 GLU A C 1
ATOM 1246 O O . GLU A 1 165 ? 25.019 -10.564 -5.134 1.00 83.12 165 GLU A O 1
ATOM 1251 N N . TRP A 1 166 ? 24.028 -12.567 -5.461 1.00 82.81 166 TRP A N 1
ATOM 1252 C CA . TRP A 1 166 ? 23.343 -12.651 -4.168 1.00 82.81 166 TRP A CA 1
ATOM 1253 C C . TRP A 1 166 ? 23.699 -13.875 -3.333 1.00 82.81 166 TRP A C 1
ATOM 1255 O O . TRP A 1 166 ? 23.475 -13.831 -2.131 1.00 82.81 166 TRP A O 1
ATOM 1265 N N . GLY A 1 167 ? 24.172 -14.972 -3.929 1.00 77.75 167 GLY A N 1
ATOM 1266 C CA . GLY A 1 167 ? 24.354 -16.254 -3.244 1.00 77.75 167 GLY A CA 1
ATOM 1267 C C . GLY A 1 167 ? 25.343 -16.202 -2.070 1.00 77.75 167 GLY A C 1
ATOM 1268 O O . GLY A 1 167 ? 25.692 -15.154 -1.536 1.00 77.75 167 GLY A O 1
ATOM 1269 N N . LEU A 1 168 ? 25.882 -17.347 -1.644 1.00 67.81 168 LEU A N 1
ATOM 1270 C CA . LEU A 1 168 ? 26.791 -17.383 -0.479 1.00 67.81 168 LEU A CA 1
ATOM 1271 C C . LEU A 1 168 ? 28.082 -16.549 -0.653 1.00 67.81 168 LEU A C 1
ATOM 1273 O O . LEU A 1 168 ? 28.731 -16.226 0.340 1.00 67.81 168 LEU A O 1
ATOM 1277 N N . GLY A 1 169 ? 28.428 -16.164 -1.890 1.00 65.19 169 GLY A N 1
ATOM 1278 C CA . GLY A 1 169 ? 29.490 -15.197 -2.203 1.00 65.19 169 GLY A CA 1
ATOM 1279 C C . GLY A 1 169 ? 29.181 -13.748 -1.789 1.00 65.19 169 GLY A C 1
ATOM 1280 O O . GLY A 1 169 ? 30.087 -12.917 -1.771 1.00 65.19 169 GLY A O 1
ATOM 1281 N N . GLY A 1 170 ? 27.937 -13.469 -1.395 1.00 67.94 170 GLY A N 1
ATOM 1282 C CA . GLY A 1 170 ? 27.478 -12.213 -0.819 1.00 67.94 170 GLY A CA 1
ATOM 1283 C C . GLY A 1 170 ? 26.952 -11.200 -1.825 1.00 67.94 170 GLY A C 1
ATOM 1284 O O . GLY A 1 170 ? 27.160 -11.315 -3.030 1.00 67.94 170 GLY A O 1
ATOM 1285 N N . LEU A 1 171 ? 26.280 -10.188 -1.275 1.00 70.94 171 LEU A N 1
ATOM 1286 C CA . LEU A 1 171 ? 25.589 -9.143 -2.018 1.00 70.94 171 LEU A CA 1
ATOM 1287 C C . LEU A 1 171 ? 26.646 -8.328 -2.755 1.00 70.94 171 LEU A C 1
ATOM 1289 O O . LEU A 1 171 ? 27.386 -7.567 -2.123 1.00 70.94 171 LEU A O 1
ATOM 1293 N N . ARG A 1 172 ? 26.747 -8.482 -4.076 1.00 64.94 172 ARG A N 1
ATOM 1294 C CA . ARG A 1 172 ? 27.602 -7.617 -4.890 1.00 64.94 172 ARG A CA 1
ATOM 1295 C C . ARG A 1 172 ? 26.918 -6.263 -5.025 1.00 64.94 172 ARG A C 1
ATOM 1297 O O . ARG A 1 172 ? 26.097 -6.026 -5.899 1.00 64.94 172 ARG A O 1
ATOM 1304 N N . LEU A 1 173 ? 27.281 -5.368 -4.111 1.00 56.78 173 LEU A N 1
ATOM 1305 C CA . LEU A 1 173 ? 26.794 -3.993 -3.982 1.00 56.78 173 LEU A CA 1
ATOM 1306 C C . LEU A 1 173 ? 27.172 -3.064 -5.144 1.00 56.78 173 LEU A C 1
ATOM 1308 O O . LEU A 1 173 ? 27.069 -1.852 -4.988 1.00 56.78 173 LEU A O 1
ATOM 1312 N N . THR A 1 174 ? 27.592 -3.574 -6.303 1.00 51.25 174 THR A N 1
ATOM 1313 C CA . THR A 1 174 ? 28.006 -2.745 -7.450 1.00 51.25 174 THR A CA 1
ATOM 1314 C C . THR A 1 174 ? 26.903 -1.805 -7.952 1.00 51.25 174 THR A C 1
ATOM 1316 O O . THR A 1 174 ? 27.195 -0.881 -8.696 1.00 51.25 174 THR A O 1
ATOM 1319 N N . HIS A 1 175 ? 25.656 -1.992 -7.505 1.00 51.09 175 HIS A N 1
ATOM 1320 C CA . HIS A 1 175 ? 24.509 -1.121 -7.786 1.00 51.09 175 HIS A CA 1
ATOM 1321 C C . HIS A 1 175 ? 23.919 -0.411 -6.555 1.00 51.09 175 HIS A C 1
ATOM 1323 O O . HIS A 1 175 ? 22.946 0.322 -6.692 1.00 51.09 175 HIS A O 1
ATOM 1329 N N . LEU A 1 176 ? 24.484 -0.614 -5.359 1.00 54.47 176 LEU A N 1
ATOM 1330 C CA . LEU A 1 176 ? 24.073 0.082 -4.130 1.00 54.47 176 LEU A CA 1
ATOM 1331 C C . LEU A 1 176 ? 24.855 1.389 -3.917 1.00 54.47 176 LEU A C 1
ATOM 1333 O O . LEU A 1 176 ? 24.774 1.978 -2.840 1.00 54.47 176 LEU A O 1
ATOM 1337 N N . GLU A 1 177 ? 25.587 1.853 -4.940 1.00 53.28 177 GLU A N 1
ATOM 1338 C CA . GLU A 1 177 ? 26.027 3.245 -5.054 1.00 53.28 177 GLU A CA 1
ATOM 1339 C C . GLU A 1 177 ? 24.781 4.136 -4.966 1.00 53.28 177 GLU A C 1
ATOM 1341 O O . GLU A 1 177 ? 24.023 4.301 -5.920 1.00 53.28 177 GLU A O 1
ATOM 1346 N N . SER A 1 178 ? 24.524 4.601 -3.743 1.00 52.50 178 SER A N 1
ATOM 1347 C CA . SER A 1 178 ? 23.292 5.231 -3.286 1.00 52.50 178 SER A CA 1
ATOM 1348 C C . SER A 1 178 ? 22.855 6.326 -4.248 1.00 52.50 178 SER A C 1
ATOM 1350 O O . SER A 1 178 ? 23.480 7.384 -4.333 1.00 52.50 178 SER A O 1
ATOM 1352 N N . THR A 1 179 ? 21.757 6.090 -4.957 1.00 52.66 179 THR A N 1
ATOM 1353 C CA . THR A 1 179 ? 21.246 7.025 -5.959 1.00 52.66 179 THR A CA 1
ATOM 1354 C C . THR A 1 179 ? 20.756 8.342 -5.359 1.00 52.66 179 THR A C 1
ATOM 1356 O O . THR A 1 179 ? 20.657 9.319 -6.098 1.00 52.66 179 THR A O 1
ATOM 1359 N N . ARG A 1 180 ? 20.502 8.422 -4.043 1.00 57.41 180 ARG A N 1
ATOM 1360 C CA . ARG A 1 180 ? 20.304 9.676 -3.298 1.00 57.41 180 ARG A CA 1
ATOM 1361 C C . ARG A 1 180 ? 20.695 9.485 -1.840 1.00 57.41 180 ARG A C 1
ATOM 1363 O O . ARG A 1 180 ? 20.261 8.524 -1.225 1.00 57.41 180 ARG A O 1
ATOM 1370 N N . VAL A 1 181 ? 21.472 10.424 -1.313 1.00 60.28 181 VAL A N 1
ATOM 1371 C CA . VAL A 1 181 ? 21.697 10.572 0.124 1.00 60.28 181 VAL A CA 1
ATOM 1372 C C . VAL A 1 181 ? 20.740 11.657 0.602 1.00 60.28 181 VAL A C 1
ATOM 1374 O O . VAL A 1 181 ? 20.917 12.825 0.246 1.00 60.28 181 VAL A O 1
ATOM 1377 N N . LEU A 1 182 ? 19.701 11.290 1.349 1.00 66.81 182 LEU A N 1
ATOM 1378 C CA . LEU A 1 182 ? 18.813 12.281 1.961 1.00 66.81 182 LEU A CA 1
ATOM 1379 C C . LEU A 1 182 ? 19.597 13.007 3.068 1.00 66.81 182 LEU A C 1
ATOM 1381 O O . LEU A 1 182 ? 20.106 12.341 3.975 1.00 66.81 182 LEU A O 1
ATOM 1385 N N . PRO A 1 183 ? 19.738 14.349 3.033 1.00 71.06 183 PRO A N 1
ATOM 1386 C CA . PRO A 1 183 ? 20.636 15.065 3.941 1.00 71.06 183 PRO A CA 1
ATOM 1387 C C . PRO A 1 183 ? 20.378 14.768 5.422 1.00 71.06 183 PRO A C 1
ATOM 1389 O O . PRO A 1 183 ? 21.326 14.659 6.198 1.00 71.06 183 PRO A O 1
ATOM 1392 N N . GLY A 1 184 ? 19.109 14.586 5.809 1.00 72.56 184 GLY A N 1
ATOM 1393 C CA . GLY A 1 184 ? 18.716 14.325 7.196 1.00 72.56 184 GLY A CA 1
ATOM 1394 C C . GLY A 1 184 ? 19.066 12.928 7.724 1.00 72.56 184 GLY A C 1
ATOM 1395 O O . GLY A 1 184 ? 19.122 12.739 8.937 1.00 72.56 184 GLY A O 1
ATOM 1396 N N . VAL A 1 185 ? 19.310 11.950 6.847 1.00 74.44 185 VAL A N 1
ATOM 1397 C CA . VAL A 1 185 ? 19.577 10.544 7.223 1.00 74.44 185 VAL A CA 1
ATOM 1398 C C . VAL A 1 185 ? 20.866 9.987 6.612 1.00 74.44 185 VAL A C 1
ATOM 1400 O O . VAL A 1 185 ? 21.179 8.805 6.761 1.00 74.44 185 VAL A O 1
ATOM 1403 N N . ALA A 1 186 ? 21.666 10.863 6.010 1.00 80.25 186 ALA A N 1
ATOM 1404 C CA . ALA A 1 186 ? 22.890 10.546 5.293 1.00 80.25 186 ALA A CA 1
ATOM 1405 C C . ALA A 1 186 ? 23.895 9.694 6.081 1.00 80.25 186 ALA A C 1
ATOM 1407 O O . ALA A 1 186 ? 24.548 8.810 5.526 1.00 80.25 186 ALA A O 1
ATOM 1408 N N . ASP A 1 187 ? 24.077 9.991 7.370 1.00 83.31 187 ASP A N 1
ATOM 1409 C CA . ASP A 1 187 ? 24.996 9.243 8.235 1.00 83.31 187 ASP A CA 1
ATOM 1410 C C . ASP A 1 187 ? 24.487 7.823 8.508 1.00 83.31 187 ASP A C 1
ATOM 1412 O O . ASP A 1 187 ? 25.276 6.877 8.537 1.00 83.31 187 ASP A O 1
ATOM 1416 N N . LEU A 1 188 ? 23.170 7.656 8.668 1.00 81.94 188 LEU A N 1
ATOM 1417 C CA . LEU A 1 188 ? 22.549 6.354 8.897 1.00 81.94 188 LEU A CA 1
ATOM 1418 C C . LEU A 1 188 ? 22.635 5.481 7.642 1.00 81.94 188 LEU A C 1
ATOM 1420 O O . LEU A 1 188 ? 23.051 4.328 7.737 1.00 81.94 188 LEU A O 1
ATOM 1424 N N . GLU A 1 189 ? 22.307 6.033 6.473 1.00 79.50 189 GLU A N 1
ATOM 1425 C CA . GLU A 1 189 ? 22.437 5.343 5.183 1.00 79.50 189 GLU A CA 1
ATOM 1426 C C . GLU A 1 189 ? 23.885 4.900 4.938 1.00 79.50 189 GLU A C 1
ATOM 1428 O O . GLU A 1 189 ? 24.134 3.726 4.653 1.00 79.50 189 GLU A O 1
ATOM 1433 N N . ARG A 1 190 ? 24.862 5.796 5.154 1.00 82.31 190 ARG A N 1
ATOM 1434 C CA . ARG A 1 190 ? 26.295 5.463 5.068 1.00 82.31 190 ARG A CA 1
ATOM 1435 C C . ARG A 1 190 ? 26.702 4.395 6.077 1.00 82.31 190 ARG A C 1
ATOM 1437 O O . ARG A 1 190 ? 27.486 3.505 5.741 1.00 82.31 190 ARG A O 1
ATOM 1444 N N . GLY A 1 191 ? 26.175 4.455 7.297 1.00 84.69 191 GLY A N 1
ATOM 1445 C CA . GLY A 1 191 ? 26.400 3.446 8.329 1.00 84.69 191 GLY A CA 1
ATOM 1446 C C . GLY A 1 191 ? 25.893 2.066 7.908 1.00 84.69 191 GLY A C 1
ATOM 1447 O O . GLY A 1 191 ? 26.629 1.083 8.020 1.00 84.69 191 GLY A O 1
ATOM 1448 N N . ILE A 1 192 ? 24.677 1.993 7.358 1.00 82.75 192 ILE A N 1
ATOM 1449 C CA . ILE A 1 192 ? 24.086 0.749 6.850 1.00 82.75 192 ILE A CA 1
ATOM 1450 C C . ILE A 1 192 ? 24.881 0.229 5.651 1.00 82.75 192 ILE A C 1
ATOM 1452 O O . ILE A 1 192 ? 25.278 -0.934 5.655 1.00 82.75 192 ILE A O 1
ATOM 1456 N N . ALA A 1 193 ? 25.193 1.078 4.669 1.00 82.31 193 ALA A N 1
ATOM 1457 C CA . ALA A 1 193 ? 25.993 0.696 3.506 1.00 82.31 193 ALA A CA 1
ATOM 1458 C C . ALA A 1 193 ? 27.367 0.145 3.922 1.00 82.31 193 ALA A C 1
ATOM 1460 O O . ALA A 1 193 ? 27.788 -0.910 3.448 1.00 82.31 193 ALA A O 1
ATOM 1461 N N . THR A 1 194 ? 28.027 0.795 4.886 1.00 85.44 194 THR A N 1
ATOM 1462 C CA . THR A 1 194 ? 29.300 0.329 5.458 1.00 85.44 194 THR A CA 1
ATOM 1463 C C . THR A 1 194 ? 29.144 -1.022 6.160 1.00 85.44 194 THR A C 1
ATOM 1465 O O . THR A 1 194 ? 29.999 -1.896 6.014 1.00 85.44 194 THR A O 1
ATOM 1468 N N . ALA A 1 195 ? 28.067 -1.220 6.924 1.00 85.62 195 ALA A N 1
ATOM 1469 C CA . ALA A 1 195 ? 27.799 -2.485 7.604 1.00 85.62 195 ALA A CA 1
ATOM 1470 C C . ALA A 1 195 ? 27.561 -3.630 6.607 1.00 85.62 195 ALA A C 1
ATOM 1472 O O . ALA A 1 195 ? 28.132 -4.709 6.771 1.00 85.62 195 ALA A O 1
ATOM 1473 N N . ILE A 1 196 ? 26.788 -3.382 5.546 1.00 84.69 196 ILE A N 1
ATOM 1474 C CA . ILE A 1 196 ? 26.539 -4.361 4.482 1.00 84.69 196 ILE A CA 1
ATOM 1475 C C . ILE A 1 196 ? 27.843 -4.675 3.735 1.00 84.69 196 ILE A C 1
ATOM 1477 O O . ILE A 1 196 ? 28.151 -5.846 3.530 1.00 84.69 196 ILE A O 1
ATOM 1481 N N . ALA A 1 197 ? 28.655 -3.663 3.409 1.00 83.44 197 ALA A N 1
ATOM 1482 C CA . ALA A 1 197 ? 29.941 -3.842 2.731 1.00 83.44 197 ALA A CA 1
ATOM 1483 C C . ALA A 1 197 ? 30.955 -4.658 3.554 1.00 83.44 197 ALA A C 1
ATOM 1485 O O . ALA A 1 197 ? 31.773 -5.380 2.988 1.00 83.44 197 ALA A O 1
ATOM 1486 N N . ARG A 1 198 ? 30.895 -4.586 4.891 1.00 88.25 198 ARG A N 1
ATOM 1487 C CA . ARG A 1 198 ? 31.747 -5.389 5.787 1.00 88.25 198 ARG A CA 1
ATOM 1488 C C . ARG A 1 198 ? 31.320 -6.853 5.889 1.00 88.25 198 ARG A C 1
ATOM 1490 O O . ARG A 1 198 ? 32.146 -7.689 6.245 1.00 88.25 198 ARG A O 1
ATOM 1497 N N . ALA A 1 199 ? 30.055 -7.168 5.615 1.00 88.00 199 ALA A N 1
ATOM 1498 C CA . ALA A 1 199 ? 29.514 -8.520 5.745 1.00 88.00 199 ALA A CA 1
ATOM 1499 C C . ALA A 1 199 ? 28.469 -8.846 4.651 1.00 88.00 199 ALA A C 1
ATOM 1501 O O . ALA A 1 199 ? 27.324 -9.187 4.969 1.00 88.00 199 ALA A O 1
ATOM 1502 N N . PRO A 1 200 ? 28.840 -8.797 3.356 1.00 85.69 200 PRO A N 1
ATOM 1503 C CA . PRO A 1 200 ? 27.886 -8.915 2.247 1.00 85.69 200 PRO A CA 1
ATOM 1504 C C . PRO A 1 200 ? 27.205 -10.290 2.184 1.00 85.69 200 PRO A C 1
ATOM 1506 O O . PRO A 1 200 ? 26.037 -10.387 1.799 1.00 85.69 200 PRO A O 1
ATOM 1509 N N . GLY A 1 201 ? 27.906 -11.352 2.604 1.00 87.75 201 GLY A N 1
ATOM 1510 C CA . GLY A 1 201 ? 27.352 -12.705 2.737 1.00 87.75 201 GLY A CA 1
ATOM 1511 C C . GLY A 1 201 ? 26.261 -12.795 3.804 1.00 87.75 201 GLY A C 1
ATOM 1512 O O . GLY A 1 201 ? 25.197 -13.358 3.556 1.00 87.75 201 GLY A O 1
ATOM 1513 N N . LEU A 1 202 ? 26.480 -12.176 4.970 1.00 88.50 202 LEU A N 1
ATOM 1514 C CA . LEU A 1 202 ? 25.486 -12.142 6.045 1.00 88.50 202 LEU A CA 1
ATOM 1515 C C . LEU A 1 202 ? 24.259 -11.316 5.645 1.00 88.50 202 LEU A C 1
ATOM 1517 O O . LEU A 1 202 ? 23.130 -11.726 5.914 1.00 88.50 202 LEU A O 1
ATOM 1521 N N . ALA A 1 203 ? 24.467 -10.179 4.978 1.00 87.25 203 ALA A N 1
ATOM 1522 C CA . ALA A 1 203 ? 23.376 -9.357 4.467 1.00 87.25 203 ALA A CA 1
ATOM 1523 C C . ALA A 1 203 ? 22.528 -10.120 3.436 1.00 87.25 203 ALA A C 1
ATOM 1525 O O . ALA A 1 203 ? 21.306 -10.161 3.564 1.00 87.25 203 ALA A O 1
ATOM 1526 N N . SER A 1 204 ? 23.169 -10.802 2.481 1.00 89.31 204 SER A N 1
ATOM 1527 C CA . SER A 1 204 ? 22.468 -11.652 1.507 1.00 89.31 204 SER A CA 1
ATOM 1528 C C . SER A 1 204 ? 21.681 -12.767 2.164 1.00 89.31 204 SER A C 1
ATOM 1530 O O . SER A 1 204 ? 20.492 -12.922 1.894 1.00 89.31 204 SER A O 1
ATOM 1532 N N . LEU A 1 205 ? 22.318 -13.509 3.075 1.00 90.31 205 LEU A N 1
ATOM 1533 C CA . LEU A 1 205 ? 21.663 -14.580 3.816 1.00 90.31 205 LEU A CA 1
ATOM 1534 C C . LEU A 1 205 ? 20.443 -14.054 4.581 1.00 90.31 205 LEU A C 1
ATOM 1536 O O . LEU A 1 205 ? 19.398 -14.696 4.580 1.00 90.31 205 LEU A O 1
ATOM 1540 N N . THR A 1 206 ? 20.553 -12.871 5.188 1.00 89.38 206 THR A N 1
ATOM 1541 C CA . THR A 1 206 ? 19.450 -12.231 5.915 1.00 89.38 206 THR A CA 1
ATOM 1542 C C . THR A 1 206 ? 18.277 -11.913 4.990 1.00 89.38 206 THR A C 1
ATOM 1544 O O . THR A 1 206 ? 17.137 -12.207 5.345 1.00 89.38 206 THR A O 1
ATOM 1547 N N . VAL A 1 207 ? 18.535 -11.367 3.795 1.00 90.19 207 VAL A N 1
ATOM 1548 C CA . VAL A 1 207 ? 17.484 -11.089 2.800 1.00 90.19 207 VAL A CA 1
ATOM 1549 C C . VAL A 1 207 ? 16.856 -12.388 2.297 1.00 90.19 207 VAL A C 1
ATOM 1551 O O . VAL A 1 207 ? 15.638 -12.527 2.348 1.00 90.19 207 VAL A O 1
ATOM 1554 N N . ILE A 1 208 ? 17.666 -13.368 1.889 1.00 92.31 208 ILE A N 1
ATOM 1555 C CA . ILE A 1 208 ? 17.205 -14.673 1.390 1.00 92.31 208 ILE A CA 1
ATOM 1556 C C . ILE A 1 208 ? 16.312 -15.372 2.420 1.00 92.31 208 ILE A C 1
ATOM 1558 O O . ILE A 1 208 ? 15.194 -15.783 2.099 1.00 92.31 208 ILE A O 1
ATOM 1562 N N . VAL A 1 209 ? 16.790 -15.492 3.664 1.00 92.88 209 VAL A N 1
ATOM 1563 C CA . VAL A 1 209 ? 16.049 -16.131 4.759 1.00 92.88 209 VAL A CA 1
ATOM 1564 C C . VAL A 1 209 ? 14.811 -15.312 5.115 1.00 92.88 209 VAL A C 1
ATOM 1566 O O . VAL A 1 209 ? 13.756 -15.891 5.364 1.00 92.88 209 VAL A O 1
ATOM 1569 N N . GLY A 1 210 ? 14.906 -13.981 5.110 1.00 92.12 210 GLY A N 1
ATOM 1570 C CA . GLY A 1 210 ? 13.776 -13.085 5.347 1.00 92.12 210 GLY A CA 1
ATOM 1571 C C . GLY A 1 210 ? 12.654 -13.270 4.323 1.00 92.12 210 GLY A C 1
ATOM 1572 O O . GLY A 1 210 ? 11.495 -13.435 4.709 1.00 92.12 210 GLY A O 1
ATOM 1573 N N . GLU A 1 211 ? 12.988 -13.315 3.033 1.00 94.38 211 GLU A N 1
ATOM 1574 C CA . GLU A 1 211 ? 12.036 -13.569 1.945 1.00 94.38 211 GLU A CA 1
ATOM 1575 C C . GLU A 1 211 ? 11.425 -14.975 2.051 1.00 94.38 211 GLU A C 1
ATOM 1577 O O . GLU A 1 211 ? 10.203 -15.117 2.003 1.00 94.38 211 GLU A O 1
ATOM 1582 N N . MET A 1 212 ? 12.234 -16.009 2.313 1.00 95.50 212 MET A N 1
ATOM 1583 C CA . MET A 1 212 ? 11.745 -17.385 2.490 1.00 95.50 212 MET A CA 1
ATOM 1584 C C . MET A 1 212 ? 10.787 -17.509 3.686 1.00 95.50 212 MET A C 1
ATOM 1586 O O . MET A 1 212 ? 9.691 -18.063 3.572 1.00 95.50 212 MET A O 1
ATOM 1590 N N . CYS A 1 213 ? 11.164 -16.957 4.842 1.00 94.00 213 CYS A N 1
ATOM 1591 C CA . CYS A 1 213 ? 10.314 -16.915 6.031 1.00 94.00 213 CYS A CA 1
ATOM 1592 C C . CYS A 1 213 ? 9.019 -16.139 5.769 1.00 94.00 213 CYS A C 1
ATOM 1594 O O . CYS A 1 213 ? 7.959 -16.532 6.259 1.00 94.00 213 CYS A O 1
ATOM 1596 N N . THR A 1 214 ? 9.085 -15.070 4.975 1.00 93.31 214 THR A N 1
ATOM 1597 C CA . THR A 1 214 ? 7.912 -14.298 4.559 1.00 93.31 214 THR A CA 1
ATOM 1598 C C . THR A 1 214 ? 6.985 -15.132 3.680 1.00 93.31 214 THR A C 1
ATOM 1600 O O . THR A 1 214 ? 5.785 -15.186 3.955 1.00 93.31 214 THR A O 1
ATOM 1603 N N . ALA A 1 215 ? 7.520 -15.851 2.691 1.00 95.75 215 ALA A N 1
ATOM 1604 C CA . ALA A 1 215 ? 6.749 -16.760 1.845 1.00 95.75 215 ALA A CA 1
ATOM 1605 C C . ALA A 1 215 ? 6.021 -17.831 2.672 1.00 95.75 215 ALA A C 1
ATOM 1607 O O . ALA A 1 215 ? 4.803 -17.999 2.560 1.00 95.75 215 ALA A O 1
ATOM 1608 N N . ILE A 1 216 ? 6.748 -18.500 3.573 1.00 94.94 216 ILE A N 1
ATOM 1609 C CA . ILE A 1 216 ? 6.190 -19.505 4.487 1.00 94.94 216 ILE A CA 1
ATOM 1610 C C . ILE A 1 216 ? 5.137 -18.871 5.402 1.00 94.94 216 ILE A C 1
ATOM 1612 O O . ILE A 1 216 ? 4.062 -19.438 5.602 1.00 94.94 216 ILE A O 1
ATOM 1616 N N . GLY A 1 217 ? 5.409 -17.686 5.946 1.00 93.88 217 GLY A N 1
ATOM 1617 C CA . GLY A 1 217 ? 4.501 -17.004 6.858 1.00 93.88 217 GLY A CA 1
ATOM 1618 C C . GLY A 1 217 ? 3.208 -16.513 6.196 1.00 93.88 217 GLY A C 1
ATOM 1619 O O . GLY A 1 217 ? 2.156 -16.519 6.834 1.00 93.88 217 GLY A O 1
ATOM 1620 N N . LEU A 1 218 ? 3.252 -16.152 4.910 1.00 92.50 218 LEU A N 1
ATOM 1621 C CA . LEU A 1 218 ? 2.067 -15.842 4.103 1.00 92.50 218 LEU A CA 1
ATOM 1622 C C . LEU A 1 218 ? 1.271 -17.106 3.741 1.00 92.50 218 LEU A C 1
ATOM 1624 O O . LEU A 1 218 ? 0.038 -17.071 3.712 1.00 92.50 218 LEU A O 1
ATOM 1628 N N . ALA A 1 219 ? 1.952 -18.231 3.504 1.00 92.38 219 ALA A N 1
ATOM 1629 C CA . ALA A 1 219 ? 1.312 -19.515 3.226 1.00 92.38 219 ALA A CA 1
ATOM 1630 C C . ALA A 1 219 ? 0.647 -20.127 4.476 1.00 92.38 219 ALA A C 1
ATOM 1632 O O . ALA A 1 219 ? -0.434 -20.719 4.392 1.00 92.38 219 ALA A O 1
ATOM 1633 N N . LEU A 1 220 ? 1.260 -19.959 5.653 1.00 90.50 220 LEU A N 1
ATOM 1634 C CA . LEU A 1 220 ? 0.819 -20.554 6.912 1.00 90.50 220 LEU A CA 1
ATOM 1635 C C . LEU A 1 220 ? 0.070 -19.544 7.789 1.00 90.50 220 LEU A C 1
ATOM 1637 O O . LEU A 1 220 ? 0.658 -18.684 8.438 1.00 90.50 220 LEU A O 1
ATOM 1641 N N . ARG A 1 221 ? -1.250 -19.725 7.912 1.00 85.81 221 ARG A N 1
ATOM 1642 C CA . ARG A 1 221 ? -2.140 -18.849 8.703 1.00 85.81 221 ARG A CA 1
ATOM 1643 C C . ARG A 1 221 ? -1.635 -18.498 10.120 1.00 85.81 221 ARG A C 1
ATOM 1645 O O . ARG A 1 221 ? -1.803 -17.340 10.495 1.00 85.81 221 ARG A O 1
ATOM 1652 N N . PRO A 1 222 ? -1.043 -19.413 10.919 1.00 89.12 222 PRO A N 1
ATOM 1653 C CA . PRO A 1 222 ? -0.548 -19.074 12.259 1.00 89.12 222 PRO A CA 1
ATOM 1654 C C . PRO A 1 222 ? 0.615 -18.075 12.266 1.00 89.12 222 PRO A C 1
ATOM 1656 O O . PRO A 1 222 ? 0.802 -17.364 13.248 1.00 89.12 222 PRO A O 1
ATOM 1659 N N . LEU A 1 223 ? 1.391 -18.024 11.182 1.00 90.00 223 LEU A N 1
ATOM 1660 C CA . LEU A 1 223 ? 2.573 -17.174 11.053 1.00 90.00 223 LEU A CA 1
ATOM 1661 C C . LEU A 1 223 ? 2.267 -15.826 10.386 1.00 90.00 223 LEU A C 1
ATOM 1663 O O . LEU A 1 223 ? 3.129 -14.953 10.302 1.00 90.00 223 LEU A O 1
ATOM 1667 N N . TRP A 1 224 ? 1.026 -15.638 9.947 1.00 86.00 224 TRP A N 1
ATOM 1668 C CA . TRP A 1 224 ? 0.609 -14.500 9.144 1.00 86.00 224 TRP A CA 1
ATOM 1669 C C . TRP A 1 224 ? 0.900 -13.126 9.772 1.00 86.00 224 TRP A C 1
ATOM 1671 O O . TRP A 1 224 ? 1.433 -12.272 9.062 1.00 86.00 224 TRP A O 1
ATOM 1681 N N . PRO A 1 225 ? 0.651 -12.877 11.074 1.00 86.81 225 PRO A N 1
ATOM 1682 C CA . PRO A 1 225 ? 0.975 -11.579 11.669 1.00 86.81 225 PRO A CA 1
ATOM 1683 C C . PRO A 1 225 ? 2.467 -11.236 11.570 1.00 86.81 225 PRO A C 1
ATOM 1685 O O . PRO A 1 225 ? 2.819 -10.078 11.358 1.00 86.81 225 PRO A O 1
ATOM 1688 N N . TYR A 1 226 ? 3.337 -12.245 11.679 1.00 88.69 226 TYR A N 1
ATOM 1689 C CA . TYR A 1 226 ? 4.783 -12.069 11.562 1.00 88.69 226 TYR A CA 1
ATOM 1690 C C . TYR A 1 226 ? 5.193 -11.789 10.120 1.00 88.69 226 TYR A C 1
ATOM 1692 O O . TYR A 1 226 ? 6.003 -10.899 9.890 1.00 88.69 226 TYR A O 1
ATOM 1700 N N . ALA A 1 227 ? 4.589 -12.480 9.149 1.00 91.06 227 ALA A N 1
ATOM 1701 C CA . ALA A 1 227 ? 4.814 -12.182 7.739 1.00 91.06 227 ALA A CA 1
ATOM 1702 C C . ALA A 1 227 ? 4.368 -10.764 7.366 1.00 91.06 227 ALA A C 1
ATOM 1704 O O . ALA A 1 227 ? 5.102 -10.081 6.662 1.00 91.06 227 ALA A O 1
ATOM 1705 N N . ILE A 1 228 ? 3.213 -10.285 7.848 1.00 88.81 228 ILE A N 1
ATOM 1706 C CA . ILE A 1 228 ? 2.786 -8.892 7.617 1.00 88.81 228 ILE A CA 1
ATOM 1707 C C . ILE A 1 228 ? 3.817 -7.923 8.202 1.00 88.81 228 ILE A C 1
ATOM 1709 O O . ILE A 1 228 ? 4.247 -7.001 7.516 1.00 88.81 228 ILE A O 1
ATOM 1713 N N . ALA A 1 229 ? 4.238 -8.133 9.452 1.00 89.06 229 ALA A N 1
ATOM 1714 C CA . ALA A 1 229 ? 5.219 -7.266 10.098 1.00 89.06 229 ALA A CA 1
ATOM 1715 C C . ALA A 1 229 ? 6.561 -7.255 9.347 1.00 89.06 229 ALA A C 1
ATOM 1717 O O . ALA A 1 229 ? 7.124 -6.185 9.123 1.00 89.06 229 ALA A O 1
ATOM 1718 N N . ALA A 1 230 ? 7.036 -8.425 8.909 1.00 88.88 230 ALA A N 1
ATOM 1719 C CA . ALA A 1 230 ? 8.246 -8.557 8.107 1.00 88.88 230 ALA A CA 1
ATOM 1720 C C . ALA A 1 230 ? 8.117 -7.839 6.755 1.00 88.88 230 ALA A C 1
ATOM 1722 O O . ALA A 1 230 ? 9.027 -7.112 6.379 1.00 88.88 230 ALA A O 1
ATOM 1723 N N . ASN A 1 231 ? 6.975 -7.963 6.068 1.00 90.25 231 ASN A N 1
ATOM 1724 C CA . ASN A 1 231 ? 6.697 -7.247 4.817 1.00 90.25 231 ASN A CA 1
ATOM 1725 C C . ASN A 1 231 ? 6.690 -5.729 5.001 1.00 90.25 231 ASN A C 1
ATOM 1727 O O . ASN A 1 231 ? 7.260 -5.021 4.181 1.00 90.25 231 ASN A O 1
ATOM 1731 N N . ILE A 1 232 ? 6.062 -5.222 6.067 1.00 89.50 232 ILE A N 1
ATOM 1732 C CA . ILE A 1 232 ? 6.061 -3.785 6.371 1.00 89.50 232 ILE A CA 1
ATOM 1733 C C . ILE A 1 232 ? 7.496 -3.317 6.622 1.00 89.50 232 ILE A C 1
ATOM 1735 O O . ILE A 1 232 ? 7.934 -2.349 6.010 1.00 89.50 232 ILE A O 1
ATOM 1739 N N . ALA A 1 233 ? 8.247 -4.019 7.474 1.00 88.12 233 ALA A N 1
ATOM 1740 C CA . ALA A 1 233 ? 9.639 -3.678 7.756 1.00 88.12 233 ALA A CA 1
ATOM 1741 C C . ALA A 1 233 ? 10.504 -3.712 6.487 1.00 88.12 233 ALA A C 1
ATOM 1743 O O . ALA A 1 233 ? 11.304 -2.809 6.265 1.00 88.12 233 ALA A O 1
ATOM 1744 N N . PHE A 1 234 ? 10.302 -4.716 5.634 1.00 86.56 234 PHE A N 1
ATOM 1745 C CA . PHE A 1 234 ? 10.991 -4.854 4.358 1.00 86.56 234 PHE A CA 1
ATOM 1746 C C . PHE A 1 234 ? 10.636 -3.727 3.384 1.00 86.56 234 PHE A C 1
ATOM 1748 O O . PHE A 1 234 ? 11.538 -3.120 2.824 1.00 86.56 234 PHE A O 1
ATOM 1755 N N . ALA A 1 235 ? 9.353 -3.388 3.226 1.00 89.06 235 ALA A N 1
ATOM 1756 C CA . ALA A 1 235 ? 8.909 -2.274 2.386 1.00 89.06 235 ALA A CA 1
ATOM 1757 C C . ALA A 1 235 ? 9.533 -0.948 2.837 1.00 89.06 235 ALA A C 1
ATOM 1759 O O . ALA A 1 235 ? 10.063 -0.202 2.019 1.00 89.06 235 ALA A O 1
ATOM 1760 N N . LEU A 1 236 ? 9.522 -0.678 4.145 1.00 86.69 236 LEU A N 1
ATOM 1761 C CA . LEU A 1 236 ? 10.119 0.532 4.708 1.00 86.69 236 LEU A CA 1
ATOM 1762 C C . LEU A 1 236 ? 11.640 0.550 4.534 1.00 86.69 236 LEU A C 1
ATOM 1764 O O . LEU A 1 236 ? 12.195 1.588 4.189 1.00 86.69 236 LEU A O 1
ATOM 1768 N N . ALA A 1 237 ? 12.309 -0.590 4.721 1.00 83.56 237 ALA A N 1
ATOM 1769 C CA . ALA A 1 237 ? 13.742 -0.711 4.477 1.00 83.56 237 ALA A CA 1
ATOM 1770 C C . ALA A 1 237 ? 14.088 -0.505 2.996 1.00 83.56 237 ALA A C 1
ATOM 1772 O O . ALA A 1 237 ? 15.059 0.177 2.696 1.00 83.56 237 ALA A O 1
ATOM 1773 N N . LEU A 1 238 ? 13.293 -1.047 2.069 1.00 82.44 238 LEU A N 1
ATOM 1774 C CA . LEU A 1 238 ? 13.473 -0.824 0.636 1.00 82.44 238 LEU A CA 1
ATOM 1775 C C . LEU A 1 238 ? 13.272 0.643 0.265 1.00 82.44 238 LEU A C 1
ATOM 1777 O O . LEU A 1 238 ? 14.098 1.192 -0.454 1.00 82.44 238 LEU A O 1
ATOM 1781 N N . GLU A 1 239 ? 12.206 1.279 0.753 1.00 83.88 239 GLU A N 1
ATOM 1782 C CA . GLU A 1 239 ? 11.964 2.702 0.505 1.00 83.88 239 GLU A CA 1
ATOM 1783 C C . GLU A 1 239 ? 13.117 3.553 1.048 1.00 83.88 239 GLU A C 1
ATOM 1785 O O . GLU A 1 239 ? 13.570 4.455 0.357 1.00 83.88 239 GLU A O 1
ATOM 1790 N N . PHE A 1 240 ? 13.635 3.225 2.235 1.00 79.25 240 PHE A N 1
ATOM 1791 C CA . PHE A 1 240 ? 14.759 3.927 2.858 1.00 79.25 240 PHE A CA 1
ATOM 1792 C C . PHE A 1 240 ? 16.094 3.707 2.136 1.00 79.25 240 PHE A C 1
ATOM 1794 O O . PHE A 1 240 ? 16.868 4.640 1.994 1.00 79.25 240 PHE A O 1
ATOM 1801 N N . LEU A 1 241 ? 16.387 2.484 1.686 1.00 76.44 241 LEU A N 1
ATOM 1802 C CA . LEU A 1 241 ? 17.706 2.142 1.142 1.00 76.44 241 LEU A CA 1
ATOM 1803 C C . LEU A 1 241 ? 17.806 2.298 -0.374 1.00 76.44 241 LEU A C 1
ATOM 1805 O O . LEU A 1 241 ? 18.876 2.617 -0.884 1.00 76.44 241 LEU A O 1
ATOM 1809 N N . LEU A 1 242 ? 16.726 2.000 -1.096 1.00 76.19 242 LEU A N 1
ATOM 1810 C CA . LEU A 1 242 ? 16.742 1.863 -2.555 1.00 76.19 242 LEU A CA 1
ATOM 1811 C C . LEU A 1 242 ? 15.807 2.843 -3.262 1.00 76.19 242 LEU A C 1
ATOM 1813 O O . LEU A 1 242 ? 15.936 3.014 -4.471 1.00 76.19 242 LEU A O 1
ATOM 1817 N N . VAL A 1 243 ? 14.855 3.449 -2.542 1.00 79.31 243 VAL A N 1
ATOM 1818 C CA . VAL A 1 243 ? 13.807 4.322 -3.094 1.00 79.31 243 VAL A CA 1
ATOM 1819 C C . VAL A 1 243 ? 13.225 3.757 -4.411 1.00 79.31 243 VAL A C 1
ATOM 1821 O O . VAL A 1 243 ? 13.265 4.432 -5.444 1.00 79.31 243 VAL A O 1
ATOM 1824 N N . PRO A 1 244 ? 12.714 2.503 -4.448 1.00 73.19 244 PRO A N 1
ATOM 1825 C CA . PRO A 1 244 ? 12.380 1.806 -5.697 1.00 73.19 244 PRO A CA 1
ATOM 1826 C C . PRO A 1 244 ? 11.062 2.295 -6.341 1.00 73.19 244 PRO A C 1
ATOM 1828 O O . PRO A 1 244 ? 10.320 1.530 -6.962 1.00 73.19 244 PRO A O 1
ATOM 1831 N N . ALA A 1 245 ? 10.772 3.590 -6.223 1.00 80.38 245 ALA A N 1
ATOM 1832 C CA . ALA A 1 245 ? 9.565 4.274 -6.659 1.00 80.38 245 ALA A CA 1
ATOM 1833 C C . ALA A 1 245 ? 8.287 3.715 -6.009 1.00 80.38 245 ALA A C 1
ATOM 1835 O O . ALA A 1 245 ? 7.981 4.033 -4.869 1.00 80.38 245 ALA A O 1
ATOM 1836 N N . MET A 1 246 ? 7.491 2.934 -6.739 1.00 87.06 246 MET A N 1
ATOM 1837 C CA . MET A 1 246 ? 6.111 2.600 -6.357 1.00 87.06 246 MET A CA 1
ATOM 1838 C C . MET A 1 246 ? 5.963 1.337 -5.514 1.00 87.06 246 MET A C 1
ATOM 1840 O O . MET A 1 246 ? 5.046 1.232 -4.703 1.00 87.06 246 MET A O 1
ATOM 1844 N N . PHE A 1 247 ? 6.850 0.366 -5.724 1.00 89.62 247 PHE A N 1
ATOM 1845 C CA . PHE A 1 247 ? 6.675 -0.995 -5.220 1.00 89.62 247 PHE A CA 1
ATOM 1846 C C . PHE A 1 247 ? 6.454 -1.084 -3.696 1.00 89.62 247 PHE A C 1
ATOM 1848 O O . PHE A 1 247 ? 5.524 -1.781 -3.284 1.00 89.62 247 PHE A O 1
ATOM 1855 N N . PRO A 1 248 ? 7.215 -0.372 -2.836 1.00 90.81 248 PRO A N 1
ATOM 1856 C CA . PRO A 1 248 ? 7.014 -0.436 -1.391 1.00 90.81 248 PRO A CA 1
ATOM 1857 C C . PRO A 1 248 ? 5.635 0.071 -0.984 1.00 90.81 248 PRO A C 1
ATOM 1859 O O . PRO A 1 248 ? 5.007 -0.484 -0.088 1.00 90.81 248 PRO A O 1
ATOM 1862 N N . TRP A 1 249 ? 5.133 1.091 -1.674 1.00 91.50 249 TRP A N 1
ATOM 1863 C CA . TRP A 1 249 ? 3.840 1.706 -1.397 1.00 91.50 249 TRP A CA 1
ATOM 1864 C C . TRP A 1 249 ? 2.678 0.806 -1.808 1.00 91.50 249 TRP A C 1
ATOM 1866 O O . TRP A 1 249 ? 1.708 0.696 -1.060 1.00 91.50 249 TRP A O 1
ATOM 1876 N N . ASP A 1 250 ? 2.801 0.093 -2.929 1.00 92.88 250 ASP A N 1
ATOM 1877 C CA . ASP A 1 250 ? 1.845 -0.949 -3.317 1.00 92.88 250 ASP A CA 1
ATOM 1878 C C . ASP A 1 250 ? 1.846 -2.112 -2.324 1.00 92.88 250 ASP A C 1
ATOM 1880 O O . ASP A 1 250 ? 0.784 -2.603 -1.930 1.00 92.88 250 ASP A O 1
ATOM 1884 N N . LEU A 1 251 ? 3.030 -2.524 -1.859 1.00 92.38 251 LEU A N 1
ATOM 1885 C CA . LEU A 1 251 ? 3.148 -3.565 -0.845 1.00 92.38 251 LEU A CA 1
ATOM 1886 C C . LEU A 1 251 ? 2.502 -3.123 0.477 1.00 92.38 251 LEU A C 1
ATOM 1888 O O . LEU A 1 251 ? 1.747 -3.891 1.071 1.00 92.38 251 LEU A O 1
ATOM 1892 N N . LEU A 1 252 ? 2.718 -1.879 0.915 1.00 91.19 252 LEU A N 1
ATOM 1893 C CA . LEU A 1 252 ? 2.075 -1.311 2.105 1.00 91.19 252 LEU A CA 1
ATOM 1894 C C . LEU A 1 252 ? 0.548 -1.185 1.936 1.00 91.19 252 LEU A C 1
ATOM 1896 O O . LEU A 1 252 ? -0.198 -1.525 2.858 1.00 91.19 252 LEU A O 1
ATOM 1900 N N . ALA A 1 253 ? 0.065 -0.770 0.760 1.00 91.31 253 ALA A N 1
ATOM 1901 C CA . ALA A 1 253 ? -1.365 -0.718 0.442 1.00 91.31 253 ALA A CA 1
ATOM 1902 C C . ALA A 1 253 ? -2.011 -2.110 0.498 1.00 91.31 253 ALA A C 1
ATOM 1904 O O . ALA A 1 253 ? -3.135 -2.274 0.987 1.00 91.31 253 ALA A O 1
ATOM 1905 N N . LEU A 1 254 ? -1.277 -3.131 0.055 1.00 92.19 254 LEU A N 1
ATOM 1906 C CA . LEU A 1 254 ? -1.673 -4.527 0.155 1.00 92.19 254 LEU A CA 1
ATOM 1907 C C . LEU A 1 254 ? -1.661 -5.032 1.606 1.00 92.19 254 LEU A C 1
ATOM 1909 O O . LEU A 1 254 ? -2.557 -5.775 2.008 1.00 92.19 254 LEU A O 1
ATOM 1913 N N . MET A 1 255 ? -0.713 -4.593 2.438 1.00 90.88 255 MET A N 1
ATOM 1914 C CA . MET A 1 255 ? -0.698 -4.974 3.854 1.00 90.88 255 MET A CA 1
ATOM 1915 C C . MET A 1 255 ? -1.966 -4.529 4.593 1.00 90.88 255 MET A C 1
ATOM 1917 O O . MET A 1 255 ? -2.418 -5.262 5.472 1.00 90.88 255 MET A O 1
ATOM 1921 N N . ILE A 1 256 ? -2.601 -3.414 4.203 1.00 90.19 256 ILE A N 1
ATOM 1922 C CA . ILE A 1 256 ? -3.903 -2.988 4.759 1.00 90.19 256 ILE A CA 1
ATOM 1923 C C . ILE A 1 256 ? -4.978 -4.054 4.549 1.00 90.19 256 ILE A C 1
ATOM 1925 O O . ILE A 1 256 ? -5.747 -4.332 5.469 1.00 90.19 256 ILE A O 1
ATOM 1929 N N . LEU A 1 257 ? -5.011 -4.684 3.372 1.00 90.44 257 LEU A N 1
ATOM 1930 C CA . LEU A 1 257 ? -5.958 -5.759 3.078 1.00 90.44 257 LEU A CA 1
ATOM 1931 C C . LEU A 1 257 ? -5.751 -6.955 4.021 1.00 90.44 257 LEU A C 1
ATOM 1933 O O . LEU A 1 257 ? -6.710 -7.598 4.445 1.00 90.44 257 LEU A O 1
ATOM 1937 N N . PHE A 1 258 ? -4.497 -7.224 4.390 1.00 89.69 258 PHE A N 1
ATOM 1938 C CA . PHE A 1 258 ? -4.131 -8.339 5.257 1.00 89.69 258 PHE A CA 1
ATOM 1939 C C . PHE A 1 258 ? -4.218 -8.040 6.753 1.00 89.69 258 PHE A C 1
ATOM 1941 O O . PHE A 1 258 ? -4.268 -8.974 7.554 1.00 89.69 258 PHE A O 1
ATOM 1948 N N . LEU A 1 259 ? -4.280 -6.770 7.157 1.00 86.69 259 LEU A N 1
ATOM 1949 C CA . LEU A 1 259 ? -4.350 -6.380 8.564 1.00 86.69 259 LEU A CA 1
ATOM 1950 C C . LEU A 1 259 ? -5.546 -7.032 9.257 1.00 86.69 259 LEU A C 1
ATOM 1952 O O . LEU A 1 259 ? -6.671 -6.760 8.833 1.00 86.69 259 LEU A O 1
ATOM 1956 N N . PRO A 1 260 ? -5.361 -7.837 10.321 1.00 83.06 260 PRO A N 1
ATOM 1957 C CA . PRO A 1 260 ? -6.462 -8.511 11.003 1.00 83.06 260 PRO A CA 1
ATOM 1958 C C . PRO A 1 260 ? -7.623 -7.557 11.296 1.00 83.06 260 PRO A C 1
ATOM 1960 O O . PRO A 1 260 ? -7.387 -6.406 11.690 1.00 83.06 260 PRO A O 1
ATOM 1963 N N . ALA A 1 261 ? -8.855 -8.035 11.097 1.00 81.25 261 ALA A N 1
ATOM 1964 C CA . ALA A 1 261 ? -10.040 -7.313 11.542 1.00 81.25 261 ALA A CA 1
ATOM 1965 C C . ALA A 1 261 ? -9.897 -7.045 13.045 1.00 81.25 261 ALA A C 1
ATOM 1967 O O . ALA A 1 261 ? -9.544 -7.940 13.817 1.00 81.25 261 ALA A O 1
ATOM 1968 N N . ALA A 1 262 ? -10.079 -5.791 13.428 1.00 83.00 262 ALA A N 1
ATOM 1969 C CA . ALA A 1 262 ? -9.845 -5.317 14.783 1.00 83.00 262 ALA A CA 1
ATOM 1970 C C . ALA A 1 262 ? -10.960 -4.343 15.165 1.00 83.00 262 ALA A C 1
ATOM 1972 O O . ALA A 1 262 ? -10.683 -3.274 15.701 1.00 83.00 262 ALA A O 1
ATOM 1973 N N . ASP A 1 263 ? -12.198 -4.721 14.834 1.00 86.94 263 ASP A N 1
ATOM 1974 C CA . ASP A 1 263 ? -13.387 -3.887 14.987 1.00 86.94 263 ASP A CA 1
ATOM 1975 C C . ASP A 1 263 ? -13.513 -3.397 16.436 1.00 86.94 263 ASP A C 1
ATOM 1977 O O . ASP A 1 263 ? -13.641 -4.201 17.361 1.00 86.94 263 ASP A O 1
ATOM 1981 N N . GLY A 1 264 ? -13.391 -2.084 16.642 1.00 87.50 264 GLY A N 1
ATOM 1982 C CA . GLY A 1 264 ? -13.441 -1.458 17.967 1.00 87.50 264 GLY A CA 1
ATOM 1983 C C . GLY A 1 264 ? -12.337 -1.894 18.943 1.00 87.50 264 GLY A C 1
ATOM 1984 O O . GLY A 1 264 ? -12.471 -1.720 20.154 1.00 87.50 264 GLY A O 1
ATOM 1985 N N . ALA A 1 265 ? -11.245 -2.493 18.464 1.00 91.25 265 ALA A N 1
ATOM 1986 C CA . ALA A 1 265 ? -10.226 -3.060 19.343 1.00 91.25 265 ALA A CA 1
ATOM 1987 C C . ALA A 1 265 ? -9.378 -1.990 20.062 1.00 91.25 265 ALA A C 1
ATOM 1989 O O . ALA A 1 265 ? -8.747 -2.287 21.078 1.00 91.25 265 ALA A O 1
ATOM 1990 N N . TYR A 1 266 ? -9.352 -0.757 19.551 1.00 92.62 266 TYR A N 1
ATOM 1991 C CA . TYR A 1 266 ? -8.697 0.391 20.175 1.00 92.62 266 TYR A CA 1
ATOM 1992 C C . TYR A 1 266 ? -9.748 1.310 20.785 1.00 92.62 266 TYR A C 1
ATOM 1994 O O . TYR A 1 266 ? -10.471 1.987 20.061 1.00 92.62 266 TYR A O 1
ATOM 2002 N N . ARG A 1 267 ? -9.821 1.391 22.113 1.00 94.69 267 ARG A N 1
ATOM 2003 C CA . ARG A 1 267 ? -10.795 2.276 22.768 1.00 94.69 267 ARG A CA 1
ATOM 2004 C C . ARG A 1 267 ? -10.212 3.665 22.903 1.00 94.69 267 ARG A C 1
ATOM 2006 O O . ARG A 1 267 ? -9.173 3.839 23.541 1.00 94.69 267 ARG A O 1
ATOM 2013 N N . VAL A 1 268 ? -10.889 4.654 22.342 1.00 93.69 268 VAL A N 1
ATOM 2014 C CA . VAL A 1 268 ? -10.485 6.055 22.450 1.00 93.69 268 VAL A CA 1
ATOM 2015 C C . VAL A 1 268 ? -11.362 6.725 23.490 1.00 93.69 268 VAL A C 1
ATOM 2017 O O . VAL A 1 268 ? -12.586 6.681 23.382 1.00 93.69 268 VAL A O 1
ATOM 2020 N N . ARG A 1 269 ? -10.752 7.374 24.485 1.00 92.38 269 ARG A N 1
ATOM 2021 C CA . ARG A 1 269 ? -11.499 8.192 25.448 1.00 92.38 269 ARG A CA 1
ATOM 2022 C C . ARG A 1 269 ? -11.118 9.653 25.291 1.00 92.38 269 ARG A C 1
ATOM 2024 O O . ARG A 1 269 ? -9.944 10.025 25.361 1.00 92.38 269 ARG A O 1
ATOM 2031 N N . LEU A 1 270 ? -12.151 10.452 25.070 1.00 89.56 270 LEU A N 1
ATOM 2032 C CA . LEU A 1 270 ? -12.129 11.897 24.904 1.00 89.56 270 LEU A CA 1
ATOM 2033 C C . LEU A 1 270 ? -13.078 12.506 25.944 1.00 89.56 270 LEU A C 1
ATOM 2035 O O . LEU A 1 270 ? -14.071 11.873 26.308 1.00 89.56 270 LEU A O 1
ATOM 2039 N N . SER A 1 271 ? -12.769 13.715 26.415 1.00 86.44 271 SER A N 1
ATOM 2040 C CA . SER A 1 271 ? -13.635 14.452 27.343 1.00 86.44 271 SER A CA 1
ATOM 2041 C C . SER A 1 271 ? -14.970 14.804 26.674 1.00 86.44 271 SER A C 1
ATOM 2043 O O . SER A 1 271 ? -14.985 15.216 25.511 1.00 86.44 271 SER A O 1
ATOM 2045 N N . ALA A 1 272 ? -16.079 14.647 27.401 1.00 80.88 272 ALA A N 1
ATOM 2046 C CA . ALA A 1 272 ? -17.434 14.943 26.925 1.00 80.88 272 ALA A CA 1
ATOM 2047 C C . ALA A 1 272 ? -17.676 16.443 26.721 1.00 80.88 272 ALA A C 1
ATOM 2049 O O . ALA A 1 272 ? -18.276 16.861 25.728 1.00 80.88 272 ALA A O 1
ATOM 2050 N N . ASP A 1 273 ? -17.155 17.230 27.661 1.00 83.31 273 ASP A N 1
ATOM 2051 C CA . ASP A 1 273 ? -17.520 18.635 27.857 1.00 83.31 273 ASP A CA 1
ATOM 2052 C C . ASP A 1 273 ? -16.688 19.595 26.997 1.00 83.31 273 ASP A C 1
ATOM 2054 O O . ASP A 1 273 ? -16.776 20.810 27.133 1.00 83.31 273 ASP A O 1
ATOM 2058 N N . CYS A 1 274 ? -15.843 19.062 26.112 1.00 86.00 274 CYS A N 1
ATOM 2059 C CA . CYS A 1 274 ? -14.943 19.849 25.281 1.00 86.00 274 CYS A CA 1
ATOM 2060 C C . CYS A 1 274 ? -15.391 19.817 23.812 1.00 86.00 274 CYS A C 1
ATOM 2062 O O . CYS A 1 274 ? -15.373 18.764 23.170 1.00 86.00 274 CYS A O 1
ATOM 2064 N N . GLU A 1 275 ? -15.736 20.979 23.247 1.00 88.38 275 GLU A N 1
ATOM 2065 C CA . GLU A 1 275 ? -16.120 21.119 21.830 1.00 88.38 275 GLU A CA 1
ATOM 2066 C C . GLU A 1 275 ? -15.023 20.610 20.884 1.00 88.38 275 GLU A C 1
ATOM 2068 O O . GLU A 1 275 ? -15.293 19.859 19.941 1.00 88.38 275 GLU A O 1
ATOM 2073 N N . THR A 1 276 ? -13.758 20.924 21.184 1.00 89.06 276 THR A N 1
ATOM 2074 C CA . THR A 1 276 ? -12.598 20.418 20.436 1.00 89.06 276 THR A CA 1
ATOM 2075 C C . THR A 1 276 ? -12.523 18.892 20.482 1.00 89.06 276 THR A C 1
ATOM 2077 O O . THR A 1 276 ? -12.206 18.263 19.473 1.00 89.06 276 THR A O 1
ATOM 2080 N N . CYS A 1 277 ? -12.867 18.263 21.611 1.00 88.56 277 CYS A N 1
ATOM 2081 C CA . CYS A 1 277 ? -12.915 16.804 21.724 1.00 88.56 277 CYS A CA 1
ATOM 2082 C C . CYS A 1 277 ? -14.039 16.197 20.875 1.00 88.56 277 CYS A C 1
ATOM 2084 O O . CYS A 1 277 ? -13.841 15.142 20.271 1.00 88.56 277 CYS A O 1
ATOM 2086 N N . GLN A 1 278 ? -15.191 16.862 20.757 1.00 88.56 278 GLN A N 1
ATOM 2087 C CA . GLN A 1 278 ? -16.256 16.418 19.853 1.00 88.56 278 GLN A CA 1
ATOM 2088 C C . GLN A 1 278 ? -15.822 16.512 18.385 1.00 88.56 278 GLN A C 1
ATOM 2090 O O . GLN A 1 278 ? -16.053 15.575 17.617 1.00 88.56 278 GLN A O 1
ATOM 2095 N N . ALA A 1 279 ? -15.146 17.598 17.999 1.00 89.75 279 ALA A N 1
ATOM 2096 C CA . ALA A 1 279 ? -14.577 17.748 16.662 1.00 89.75 279 ALA A CA 1
ATOM 2097 C C . ALA A 1 279 ? -13.522 16.666 16.369 1.00 89.75 279 ALA A C 1
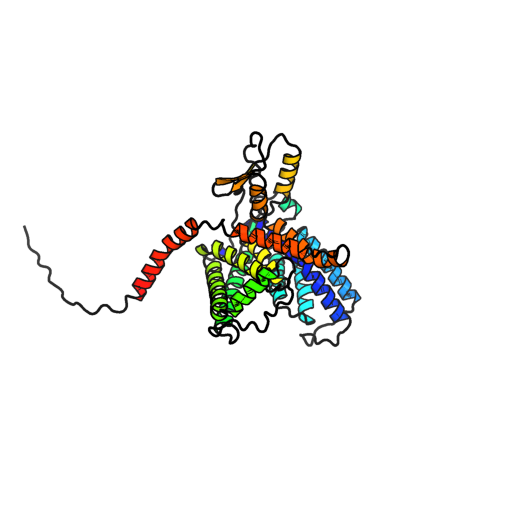ATOM 2099 O O . ALA A 1 279 ? -13.584 16.012 15.328 1.00 89.75 279 ALA A O 1
ATOM 2100 N N . GLN A 1 280 ? -12.614 16.401 17.316 1.00 90.25 280 GLN A N 1
ATOM 2101 C CA . GLN A 1 280 ? -11.633 15.314 17.223 1.00 90.25 280 GLN A CA 1
ATOM 2102 C C . GLN A 1 280 ? -12.303 13.945 17.099 1.00 90.25 280 GLN A C 1
ATOM 2104 O O . GLN A 1 280 ? -11.878 13.140 16.279 1.00 90.25 280 GLN A O 1
ATOM 2109 N N . ARG A 1 281 ? -13.377 13.676 17.851 1.00 90.94 281 ARG A N 1
ATOM 2110 C CA . ARG A 1 281 ? -14.134 12.419 17.752 1.00 90.94 281 ARG A CA 1
ATOM 2111 C C . ARG A 1 281 ? -14.759 12.243 16.370 1.00 90.94 281 ARG A C 1
ATOM 2113 O O . ARG A 1 281 ? -14.663 11.160 15.803 1.00 90.94 281 ARG A O 1
ATOM 2120 N N . ARG A 1 282 ? -15.357 13.303 15.809 1.00 92.06 282 ARG A N 1
ATOM 2121 C CA . ARG A 1 282 ? -15.906 13.288 14.440 1.00 92.06 282 ARG A CA 1
ATOM 2122 C C . ARG A 1 282 ? -14.809 13.041 13.406 1.00 92.06 282 ARG A C 1
ATOM 2124 O O . ARG A 1 282 ? -15.004 12.227 12.511 1.00 92.06 282 ARG A O 1
ATOM 2131 N N . LEU A 1 283 ? -13.658 13.700 13.554 1.00 92.69 283 LEU A N 1
ATOM 2132 C CA . LEU A 1 283 ? -12.508 13.511 12.672 1.00 92.69 283 LEU A CA 1
ATOM 2133 C C . LEU A 1 283 ? -11.961 12.080 12.754 1.00 92.69 283 LEU A C 1
ATOM 2135 O O . LEU A 1 283 ? -11.794 11.439 11.725 1.00 92.69 283 LEU A O 1
ATOM 2139 N N . LEU A 1 284 ? -11.724 11.559 13.961 1.00 93.38 284 LEU A N 1
ATOM 2140 C CA . LEU A 1 284 ? -11.249 10.188 14.163 1.00 93.38 284 LEU A CA 1
ATOM 2141 C C . LEU A 1 284 ? -12.237 9.166 13.597 1.00 93.38 284 LEU A C 1
ATOM 2143 O O . LEU A 1 284 ? -11.804 8.224 12.947 1.00 93.38 284 LEU A O 1
ATOM 2147 N N . GLY A 1 285 ? -13.545 9.383 13.772 1.00 92.44 285 GLY A N 1
ATOM 2148 C CA . GLY A 1 285 ? -14.577 8.550 13.152 1.00 92.44 285 GLY A CA 1
ATOM 2149 C C . GLY A 1 285 ? -14.509 8.583 11.624 1.00 92.44 285 GLY A C 1
ATOM 2150 O O . GLY A 1 285 ? -1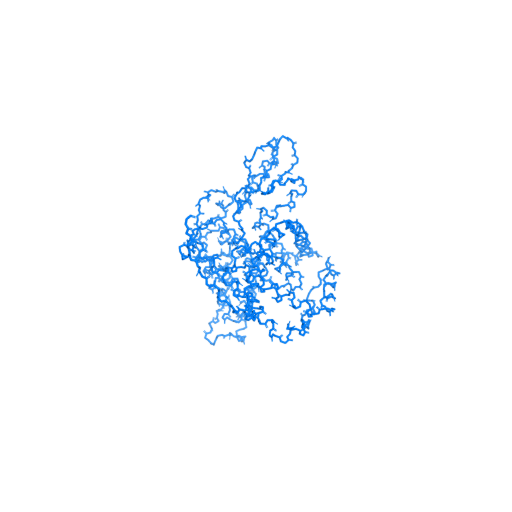4.498 7.534 10.991 1.00 92.44 285 GLY A O 1
ATOM 2151 N N . ALA A 1 286 ? -14.359 9.773 11.033 1.00 92.50 286 ALA A N 1
ATOM 2152 C CA . ALA A 1 286 ? -14.222 9.940 9.585 1.00 92.50 286 ALA A CA 1
ATOM 2153 C C . ALA A 1 286 ? -12.942 9.305 9.008 1.00 92.50 286 ALA A C 1
ATOM 2155 O O . ALA A 1 286 ? -12.908 8.921 7.836 1.00 92.50 286 ALA A O 1
ATOM 2156 N N . LEU A 1 287 ? -11.887 9.203 9.817 1.00 93.31 287 LEU A N 1
ATOM 2157 C CA . LEU A 1 287 ? -10.618 8.585 9.442 1.00 93.31 287 LEU A CA 1
ATOM 2158 C C . LEU A 1 287 ? -10.576 7.080 9.744 1.00 93.31 287 LEU A C 1
ATOM 2160 O O . LEU A 1 287 ? -9.695 6.396 9.233 1.00 93.31 287 LEU A O 1
ATOM 2164 N N . ASP A 1 288 ? -11.499 6.517 10.524 1.00 93.06 288 ASP A N 1
ATOM 2165 C CA . ASP A 1 288 ? -11.454 5.102 10.911 1.00 93.06 288 ASP A CA 1
ATOM 2166 C C . ASP A 1 288 ? -11.978 4.149 9.826 1.00 93.06 288 ASP A C 1
ATOM 2168 O O . ASP A 1 288 ? -12.900 3.354 10.011 1.00 93.06 288 ASP A O 1
ATOM 2172 N N . TRP A 1 289 ? -11.340 4.201 8.658 1.00 91.94 289 TRP A N 1
ATOM 2173 C CA . TRP A 1 289 ? -11.703 3.412 7.480 1.00 91.94 289 TRP A CA 1
ATOM 2174 C C . TRP A 1 289 ? -11.602 1.903 7.725 1.00 91.94 289 TRP A C 1
ATOM 2176 O O . TRP A 1 289 ? -12.262 1.115 7.055 1.00 91.94 289 TRP A O 1
ATOM 2186 N N . THR A 1 290 ? -10.772 1.492 8.685 1.00 90.75 290 THR A N 1
ATOM 2187 C CA . THR A 1 290 ? -10.577 0.089 9.073 1.00 90.75 290 THR A CA 1
ATOM 2188 C C . THR A 1 290 ? -11.362 -0.326 10.318 1.00 90.75 290 THR A C 1
ATOM 2190 O O . THR A 1 290 ? -11.177 -1.450 10.780 1.00 90.75 290 THR A O 1
ATOM 2193 N N . ARG A 1 291 ? -12.212 0.564 10.849 1.00 91.94 291 ARG A N 1
ATOM 2194 C CA . ARG A 1 291 ? -13.105 0.345 12.001 1.00 91.94 291 ARG A CA 1
ATOM 2195 C C . ARG A 1 291 ? -12.414 -0.090 13.286 1.00 91.94 291 ARG A C 1
ATOM 2197 O O . ARG A 1 291 ? -12.972 -0.829 14.090 1.00 91.94 291 ARG A O 1
ATOM 2204 N N . ARG A 1 292 ? -11.174 0.329 13.491 1.00 92.94 292 ARG A N 1
ATOM 2205 C CA . ARG A 1 292 ? -10.354 -0.121 14.616 1.00 92.94 292 ARG A CA 1
ATOM 2206 C C . ARG A 1 292 ? -10.651 0.618 15.911 1.00 92.94 292 ARG A C 1
ATOM 2208 O O . ARG A 1 292 ? -10.267 0.123 16.971 1.00 92.94 292 ARG A O 1
ATOM 2215 N N . LEU A 1 293 ? -11.291 1.781 15.840 1.00 94.19 293 LEU A N 1
ATOM 2216 C CA . LEU A 1 293 ? -11.566 2.643 16.976 1.00 94.19 293 LEU A CA 1
ATOM 2217 C C . LEU A 1 293 ? -12.947 2.349 17.567 1.00 94.19 293 LEU A C 1
ATOM 2219 O O . LEU A 1 293 ? -13.974 2.495 16.913 1.00 94.19 293 LEU A O 1
ATOM 2223 N N . ASP A 1 294 ? -12.980 2.016 18.852 1.00 93.62 294 ASP A N 1
ATOM 2224 C CA . ASP A 1 294 ? -14.182 2.145 19.664 1.00 93.62 294 ASP A CA 1
ATOM 2225 C C . ASP A 1 294 ? -14.222 3.566 20.225 1.00 93.62 294 ASP A C 1
ATOM 2227 O O . ASP A 1 294 ? -13.523 3.916 21.184 1.00 93.62 294 ASP A O 1
ATOM 2231 N N . LEU A 1 295 ? -15.034 4.394 19.573 1.00 91.88 295 LEU A N 1
ATOM 2232 C CA . LEU A 1 295 ? -15.304 5.758 19.999 1.00 91.88 295 LEU A CA 1
ATOM 2233 C C . LEU A 1 295 ? -16.493 5.833 20.962 1.00 91.88 295 LEU A C 1
ATOM 2235 O O . LEU A 1 295 ? -16.786 6.935 21.405 1.00 91.88 295 LEU A O 1
ATOM 2239 N N . HIS A 1 296 ? -17.211 4.741 21.254 1.00 84.62 296 HIS A N 1
ATOM 2240 C CA . HIS A 1 296 ? -18.443 4.722 22.063 1.00 84.62 296 HIS A CA 1
ATOM 2241 C C . HIS A 1 296 ? -18.211 4.436 23.551 1.00 84.62 296 HIS A C 1
ATOM 2243 O O . HIS A 1 296 ? -19.164 4.480 24.328 1.00 84.62 296 HIS A O 1
ATOM 2249 N N . GLY A 1 297 ? -16.966 4.172 23.953 1.00 74.56 297 GLY A N 1
ATOM 2250 C CA . GLY A 1 297 ? -16.611 3.922 25.346 1.00 74.56 297 GLY A CA 1
ATOM 2251 C C . GLY A 1 297 ? -17.036 5.043 26.312 1.00 74.56 297 GLY A C 1
ATOM 2252 O O . GLY A 1 297 ? -17.246 6.186 25.891 1.00 74.56 297 GLY A O 1
ATOM 2253 N N . PRO A 1 298 ? -17.150 4.726 27.619 1.00 73.00 298 PRO A N 1
ATOM 2254 C CA . PRO A 1 298 ? -17.512 5.700 28.641 1.00 73.00 298 PRO A CA 1
ATOM 2255 C C . PRO A 1 298 ? -16.572 6.904 28.572 1.00 73.00 298 PRO A C 1
ATOM 2257 O O . PRO A 1 298 ? -15.348 6.752 28.463 1.00 73.00 298 PRO A O 1
ATOM 2260 N N . LEU A 1 299 ? -17.178 8.090 28.595 1.00 70.81 299 LEU A N 1
ATOM 2261 C CA . LEU A 1 299 ? -16.471 9.363 28.554 1.00 70.81 299 LEU A CA 1
ATOM 2262 C C . LEU A 1 299 ? -15.512 9.414 29.746 1.00 70.81 299 LEU A C 1
ATOM 2264 O O . LEU A 1 299 ? -15.837 8.943 30.835 1.00 70.81 299 LEU A O 1
ATOM 2268 N N . ALA A 1 300 ? -14.294 9.899 29.515 1.00 67.81 300 ALA A N 1
ATOM 2269 C CA . ALA A 1 300 ? -13.350 10.065 30.608 1.00 67.81 300 ALA A CA 1
ATOM 2270 C C . ALA A 1 300 ? -13.785 11.265 31.452 1.00 67.81 300 ALA A C 1
ATOM 2272 O O . ALA A 1 300 ? -13.973 12.350 30.895 1.00 67.81 300 ALA A O 1
ATOM 2273 N N . ASP A 1 301 ? -13.878 11.080 32.771 1.00 67.69 301 ASP A N 1
ATOM 2274 C CA . ASP A 1 301 ? -13.869 12.198 33.713 1.00 67.69 301 ASP A CA 1
ATOM 2275 C C . ASP A 1 301 ? -12.590 12.998 33.441 1.00 67.69 301 ASP A C 1
ATOM 2277 O O . ASP A 1 301 ? -11.504 12.416 33.409 1.00 67.69 301 ASP A O 1
ATOM 2281 N N . HIS A 1 302 ? -12.759 14.281 33.110 1.00 69.88 302 HIS A N 1
ATOM 2282 C CA . HIS A 1 302 ? -11.751 15.255 32.673 1.00 69.88 302 HIS A CA 1
ATOM 2283 C C . HIS A 1 302 ? -10.307 14.728 32.542 1.00 69.88 302 HIS A C 1
ATOM 2285 O O . HIS A 1 302 ? -9.601 14.517 33.527 1.00 69.88 302 HIS A O 1
ATOM 2291 N N . GLY A 1 303 ? -9.813 14.581 31.310 1.00 74.62 303 GLY A N 1
ATOM 2292 C CA . GLY A 1 303 ? -8.445 14.118 31.093 1.00 74.62 303 GLY A CA 1
ATOM 2293 C C . GLY A 1 303 ? -7.920 14.330 29.674 1.00 74.62 303 GLY A C 1
ATOM 2294 O O . GLY A 1 303 ? -8.693 14.620 28.756 1.00 74.62 303 GLY A O 1
ATOM 2295 N N . PRO A 1 304 ? -6.594 14.199 29.479 1.00 82.25 304 PRO A N 1
ATOM 2296 C CA . PRO A 1 304 ? -5.974 14.273 28.160 1.00 82.25 304 PRO A CA 1
ATOM 2297 C C . PRO A 1 304 ? -6.482 13.146 27.249 1.00 82.25 304 PRO A C 1
ATOM 2299 O O . PRO A 1 304 ? -6.955 12.117 27.724 1.00 82.25 304 PRO A O 1
ATOM 2302 N N . PHE A 1 305 ? -6.322 13.308 25.933 1.00 89.94 305 PHE A N 1
ATOM 2303 C CA . PHE A 1 305 ? -6.585 12.259 24.942 1.00 89.94 305 PHE A CA 1
ATOM 2304 C C . PHE A 1 305 ? -5.958 10.922 25.359 1.00 89.94 305 PHE A C 1
ATOM 2306 O O . PHE A 1 305 ? -4.751 10.868 25.621 1.00 89.94 305 PHE A O 1
ATOM 2313 N N . THR A 1 306 ? -6.760 9.852 25.408 1.00 93.00 306 THR A N 1
ATOM 2314 C CA . THR A 1 306 ? -6.269 8.507 25.734 1.00 93.00 306 THR A CA 1
ATOM 2315 C C . THR A 1 306 ? -6.699 7.460 24.713 1.00 93.00 306 THR A C 1
ATOM 2317 O O . THR A 1 306 ? -7.811 7.498 24.185 1.00 93.00 306 THR A O 1
ATOM 2320 N N . ILE A 1 307 ? -5.806 6.501 24.467 1.00 93.88 307 ILE A N 1
ATOM 2321 C CA . ILE A 1 307 ? -6.071 5.298 23.675 1.00 93.88 307 ILE A CA 1
ATOM 2322 C C . ILE A 1 307 ? -5.728 4.073 24.524 1.00 93.88 307 ILE A C 1
ATOM 2324 O O . ILE A 1 307 ? -4.624 3.959 25.062 1.00 93.88 307 ILE A O 1
ATOM 2328 N N . GLU A 1 308 ? -6.666 3.138 24.622 1.00 94.00 308 GLU A N 1
ATOM 2329 C CA . GLU A 1 308 ? -6.465 1.801 25.171 1.00 94.00 308 GLU A CA 1
ATOM 2330 C C . GLU A 1 308 ? -6.299 0.808 24.017 1.00 94.00 308 GLU A C 1
ATOM 2332 O O . GLU A 1 308 ? -7.146 0.704 23.134 1.00 94.00 308 GLU A O 1
ATOM 2337 N N . THR A 1 309 ? -5.179 0.093 24.007 1.00 93.31 309 THR A N 1
ATOM 2338 C CA . THR A 1 309 ? -4.883 -0.935 22.998 1.00 93.31 309 THR A CA 1
ATOM 2339 C C . THR A 1 309 ? -5.738 -2.192 23.204 1.00 93.31 309 THR A C 1
ATOM 2341 O O . THR A 1 309 ? -6.224 -2.414 24.315 1.00 93.31 309 THR A O 1
ATOM 2344 N N . PRO A 1 310 ? -5.803 -3.108 22.217 1.00 88.50 310 PRO A N 1
ATOM 2345 C CA . PRO A 1 310 ? -6.521 -4.382 22.362 1.00 88.50 310 PRO A CA 1
ATOM 2346 C C . PRO A 1 310 ? -6.041 -5.251 23.537 1.00 88.50 310 PRO A C 1
ATOM 2348 O O . PRO A 1 310 ? -6.737 -6.157 23.981 1.00 88.50 310 PRO A O 1
ATOM 2351 N N . ARG A 1 311 ? -4.828 -4.989 24.046 1.00 88.81 311 ARG A N 1
ATOM 2352 C CA . ARG A 1 311 ? -4.233 -5.672 25.205 1.00 88.81 311 ARG A CA 1
ATOM 2353 C C . ARG A 1 311 ? -4.529 -4.973 26.540 1.00 88.81 311 ARG A C 1
ATOM 2355 O O . ARG A 1 311 ? -3.901 -5.300 27.540 1.00 88.81 311 ARG A O 1
ATOM 2362 N N . GLY A 1 312 ? -5.398 -3.963 26.557 1.00 91.62 312 GLY A N 1
ATOM 2363 C CA . GLY A 1 312 ? -5.738 -3.187 27.753 1.00 91.62 312 GLY A CA 1
ATOM 2364 C C . GLY A 1 312 ? -4.671 -2.177 28.194 1.00 91.62 312 GLY A C 1
ATOM 2365 O O . GLY A 1 312 ? -4.845 -1.512 29.213 1.00 91.62 312 GLY A O 1
ATOM 2366 N N . ARG A 1 313 ? -3.559 -2.019 27.452 1.00 93.62 313 ARG A N 1
ATOM 2367 C CA . ARG A 1 313 ? -2.549 -0.989 27.767 1.00 93.62 313 ARG A CA 1
ATOM 2368 C C . ARG A 1 313 ? -3.086 0.387 27.400 1.00 93.62 313 ARG A C 1
ATOM 2370 O O . ARG A 1 313 ? -3.498 0.579 26.255 1.00 93.62 313 ARG A O 1
ATOM 2377 N N . ARG A 1 314 ? -3.034 1.322 28.349 1.00 93.75 314 ARG A N 1
ATOM 2378 C CA . ARG A 1 314 ? -3.491 2.705 28.185 1.00 93.75 314 ARG A CA 1
ATOM 2379 C C . ARG A 1 314 ? -2.327 3.645 27.910 1.00 93.75 314 ARG A C 1
ATOM 2381 O O . ARG A 1 314 ? -1.298 3.586 28.579 1.00 93.75 314 ARG A O 1
ATOM 2388 N N . TYR A 1 315 ? -2.535 4.535 26.953 1.00 92.56 315 TYR A N 1
ATOM 2389 C CA . TYR A 1 315 ? -1.610 5.590 26.568 1.00 92.56 315 TYR A CA 1
ATOM 2390 C C . TYR A 1 315 ? -2.350 6.923 26.628 1.00 92.56 315 TYR A C 1
ATOM 2392 O O . TYR A 1 315 ? -3.539 6.977 26.314 1.00 92.56 315 TYR A O 1
ATOM 2400 N N . SER A 1 316 ? -1.659 7.990 27.025 1.00 92.56 316 SER A N 1
ATOM 2401 C CA . SER A 1 316 ? -2.220 9.338 27.148 1.00 92.56 316 SER A CA 1
ATOM 2402 C C . SER A 1 316 ? -1.341 10.388 26.463 1.00 92.56 316 SER A C 1
ATOM 2404 O O . SER A 1 316 ? -0.139 10.179 26.258 1.00 92.56 316 SER A O 1
ATOM 2406 N N . GLY A 1 317 ? -1.950 11.513 26.079 1.00 89.69 317 GLY A N 1
ATOM 2407 C CA . GLY A 1 317 ? -1.262 12.655 25.469 1.00 89.69 317 GLY A CA 1
ATOM 2408 C C . GLY A 1 317 ? -0.546 12.285 24.165 1.00 89.69 317 GLY A C 1
ATOM 2409 O O . GLY A 1 317 ? -1.080 11.546 23.338 1.00 89.69 317 GLY A O 1
ATOM 2410 N N . TRP A 1 318 ? 0.693 12.751 23.989 1.00 86.75 318 TRP A N 1
ATOM 2411 C CA . TRP A 1 318 ? 1.491 12.492 22.781 1.00 86.75 318 TRP A CA 1
ATOM 2412 C C . TRP A 1 318 ? 1.744 11.008 22.502 1.00 86.75 318 TRP A C 1
ATOM 2414 O O . TRP A 1 318 ? 1.802 10.598 21.345 1.00 86.75 318 TRP A O 1
ATOM 2424 N N . ARG A 1 319 ? 1.834 10.174 23.545 1.00 88.06 319 ARG A N 1
ATOM 2425 C CA . ARG A 1 319 ? 1.998 8.722 23.371 1.00 88.06 319 ARG A CA 1
ATOM 2426 C C . ARG A 1 319 ? 0.761 8.080 22.748 1.00 88.06 319 ARG A C 1
ATOM 2428 O O . ARG A 1 319 ? 0.899 7.141 21.974 1.00 88.06 319 ARG A O 1
ATOM 2435 N N . ALA A 1 320 ? -0.431 8.585 23.068 1.00 89.38 320 ALA A N 1
ATOM 2436 C CA . ALA A 1 320 ? -1.665 8.143 22.429 1.00 89.38 320 ALA A CA 1
ATOM 2437 C C . ALA A 1 320 ? -1.722 8.600 20.962 1.00 89.38 320 ALA A C 1
ATOM 2439 O O . ALA A 1 320 ? -2.084 7.811 20.096 1.00 89.38 320 ALA A O 1
ATOM 2440 N N . VAL A 1 321 ? -1.291 9.831 20.660 1.00 88.44 321 VAL A N 1
ATOM 2441 C CA . VAL A 1 321 ? -1.198 10.333 19.273 1.00 88.44 321 VAL A CA 1
ATOM 2442 C C . VAL A 1 321 ? -0.255 9.467 18.431 1.00 88.44 321 VAL A C 1
ATOM 2444 O O . VAL A 1 321 ? -0.603 9.095 17.314 1.00 88.44 321 VAL A O 1
ATOM 2447 N N . GLY A 1 322 ? 0.887 9.051 18.990 1.00 86.06 322 GLY A N 1
ATOM 2448 C CA . GLY A 1 322 ? 1.831 8.148 18.322 1.00 86.06 322 GLY A CA 1
ATOM 2449 C C . GLY A 1 322 ? 1.270 6.760 17.976 1.00 86.06 322 GLY A C 1
ATOM 2450 O O . GLY A 1 322 ? 1.866 6.052 17.169 1.00 86.06 322 GLY A O 1
ATOM 2451 N N . LEU A 1 323 ? 0.121 6.362 18.539 1.00 90.12 323 LEU A N 1
ATOM 2452 C CA . LEU A 1 323 ? -0.567 5.113 18.190 1.00 90.12 323 LEU A CA 1
ATOM 2453 C C . LEU A 1 323 ? -1.580 5.263 17.049 1.00 90.12 323 LEU A C 1
ATOM 2455 O O . LEU A 1 323 ? -2.031 4.250 16.513 1.00 90.12 323 LEU A O 1
ATOM 2459 N N . LEU A 1 324 ? -1.934 6.486 16.648 1.00 89.12 324 LEU A N 1
ATOM 2460 C CA . LEU A 1 324 ? -2.897 6.712 15.569 1.00 89.12 324 LEU A CA 1
ATOM 2461 C C . LEU A 1 324 ? -2.492 6.083 14.227 1.00 89.12 324 LEU A C 1
ATOM 2463 O O . LEU A 1 324 ? -3.380 5.514 13.601 1.00 89.12 324 LEU A O 1
ATOM 2467 N N . PRO A 1 325 ? -1.211 6.056 13.803 1.00 88.75 325 PRO A N 1
ATOM 2468 C CA . PRO A 1 325 ? -0.807 5.343 12.585 1.00 88.75 325 PRO A CA 1
ATOM 2469 C C . PRO A 1 325 ? -1.211 3.861 12.559 1.00 88.75 325 PRO A C 1
ATOM 2471 O O . PRO A 1 325 ? -1.474 3.299 11.502 1.00 88.75 325 PRO A O 1
ATOM 2474 N N . TRP A 1 326 ? -1.299 3.217 13.726 1.00 84.88 326 TRP A N 1
ATOM 2475 C CA . TRP A 1 326 ? -1.692 1.811 13.848 1.00 84.88 326 TRP A CA 1
ATOM 2476 C C . TRP A 1 326 ? -3.193 1.586 13.871 1.00 84.88 326 TRP A C 1
ATOM 2478 O O . TRP A 1 326 ? -3.693 0.543 13.430 1.00 84.88 326 TRP A O 1
ATOM 2488 N N . ALA A 1 327 ? -3.894 2.543 14.464 1.00 87.62 327 ALA A N 1
ATOM 2489 C CA . ALA A 1 327 ? -5.333 2.507 14.579 1.00 87.62 327 ALA A CA 1
ATOM 2490 C C . ALA A 1 327 ? -6.001 2.972 13.274 1.00 87.62 327 ALA A C 1
ATOM 2492 O O . ALA A 1 327 ? -7.035 2.440 12.895 1.00 87.62 327 ALA A O 1
ATOM 2493 N N . LEU A 1 328 ? -5.352 3.880 12.542 1.00 91.94 328 LEU A N 1
ATOM 2494 C CA . LEU A 1 328 ? -5.814 4.502 11.301 1.00 91.94 328 LEU A CA 1
ATOM 2495 C C . LEU A 1 328 ? -4.815 4.270 10.147 1.00 91.94 328 LEU A C 1
ATOM 2497 O O . LEU A 1 328 ? -4.353 5.232 9.527 1.00 91.94 328 LEU A O 1
ATOM 2501 N N . PRO A 1 329 ? -4.453 3.011 9.838 1.00 91.00 329 PRO A N 1
ATOM 2502 C CA . PRO A 1 329 ? -3.354 2.704 8.923 1.00 91.00 329 PRO A CA 1
ATOM 2503 C C . PRO A 1 329 ? -3.606 3.204 7.500 1.00 91.00 329 PRO A C 1
ATOM 2505 O O . PRO A 1 329 ? -2.681 3.678 6.850 1.00 91.00 329 PRO A O 1
ATOM 2508 N N . ALA A 1 330 ? -4.848 3.136 7.014 1.00 92.00 330 ALA A N 1
ATOM 2509 C CA . ALA A 1 330 ? -5.170 3.510 5.641 1.00 92.00 330 ALA A CA 1
ATOM 2510 C C . ALA A 1 330 ? -5.104 5.029 5.383 1.00 92.00 330 ALA A C 1
ATOM 2512 O O . ALA A 1 330 ? -4.340 5.424 4.503 1.00 92.00 330 ALA A O 1
ATOM 2513 N N . PRO A 1 331 ? -5.789 5.904 6.150 1.00 92.75 331 PRO A N 1
ATOM 2514 C CA . PRO A 1 331 ? -5.631 7.346 5.962 1.00 92.75 331 PRO A CA 1
ATOM 2515 C C . PRO A 1 331 ? -4.210 7.828 6.235 1.00 92.75 331 PRO A C 1
ATOM 2517 O O . PRO A 1 331 ? -3.726 8.711 5.532 1.00 92.75 331 PRO A O 1
ATOM 2520 N N . PHE A 1 332 ? -3.532 7.246 7.232 1.00 91.75 332 PHE A N 1
ATOM 2521 C CA . PHE A 1 332 ? -2.139 7.581 7.508 1.00 91.75 332 PHE A CA 1
ATOM 2522 C C . PHE A 1 332 ? -1.243 7.246 6.312 1.00 91.75 332 PHE A C 1
ATOM 2524 O O . PHE A 1 332 ? -0.477 8.096 5.868 1.00 91.75 332 PHE A O 1
ATOM 2531 N N . LEU A 1 333 ? -1.387 6.051 5.731 1.00 91.69 333 LEU A N 1
ATOM 2532 C CA . LEU A 1 333 ? -0.620 5.660 4.552 1.00 91.69 333 LEU A CA 1
ATOM 2533 C C . LEU A 1 333 ? -0.957 6.521 3.325 1.00 91.69 333 LEU A C 1
ATOM 2535 O O . LEU A 1 333 ? -0.039 6.968 2.646 1.00 91.69 333 LEU A O 1
ATOM 2539 N N . SER A 1 334 ? -2.235 6.826 3.071 1.00 92.56 334 SER A N 1
ATOM 2540 C CA . SER A 1 334 ? -2.636 7.770 2.014 1.00 92.56 334 SER A CA 1
ATOM 2541 C C . SER A 1 334 ? -1.985 9.142 2.195 1.00 92.56 334 SER A C 1
ATOM 2543 O O . SER A 1 334 ? -1.471 9.703 1.231 1.00 92.56 334 SER A O 1
ATOM 2545 N N . LEU A 1 335 ? -1.967 9.677 3.421 1.00 90.88 335 LEU A N 1
ATOM 2546 C CA . LEU A 1 335 ? -1.302 10.945 3.715 1.00 90.88 335 LEU A CA 1
ATOM 2547 C C . LEU A 1 335 ? 0.198 10.862 3.419 1.00 90.88 335 LEU A C 1
ATOM 2549 O O . LEU A 1 335 ? 0.735 11.762 2.784 1.00 90.88 335 LEU A O 1
ATOM 2553 N N . LEU A 1 336 ? 0.868 9.784 3.831 1.00 89.19 336 LEU A N 1
ATOM 2554 C CA . LEU A 1 336 ? 2.291 9.592 3.552 1.00 89.19 336 LEU A CA 1
ATOM 2555 C C . LEU A 1 336 ? 2.592 9.478 2.057 1.00 89.19 336 LEU A C 1
ATOM 2557 O O . LEU A 1 336 ? 3.580 10.046 1.615 1.00 89.19 336 LEU A O 1
ATOM 2561 N N . ILE A 1 337 ? 1.740 8.811 1.276 1.00 90.25 337 ILE A N 1
ATOM 2562 C CA . ILE A 1 337 ? 1.859 8.742 -0.190 1.00 90.25 337 ILE A CA 1
ATOM 2563 C C . ILE A 1 337 ? 1.743 10.143 -0.798 1.00 90.25 337 ILE A C 1
ATOM 2565 O O . ILE A 1 337 ? 2.565 10.531 -1.628 1.00 90.25 337 ILE A O 1
ATOM 2569 N N . VAL A 1 338 ? 0.743 10.924 -0.37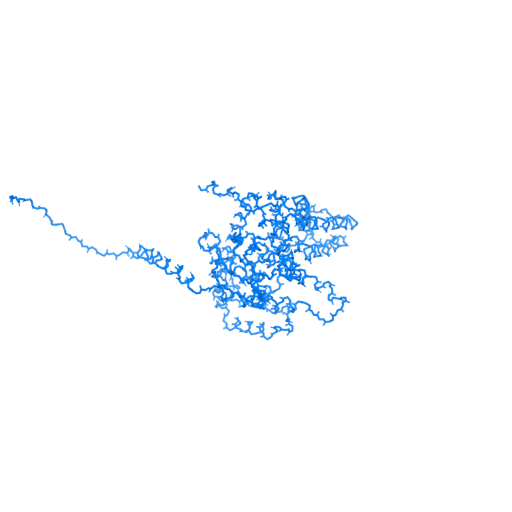1 1.00 89.44 338 VAL A N 1
ATOM 2570 C CA . VAL A 1 338 ? 0.568 12.310 -0.831 1.00 89.44 338 VAL A CA 1
ATOM 2571 C C . VAL A 1 338 ? 1.776 13.157 -0.452 1.00 89.44 338 VAL A C 1
ATOM 2573 O O . VAL A 1 338 ? 2.253 13.922 -1.279 1.00 89.44 338 VAL A O 1
ATOM 2576 N N . LEU A 1 339 ? 2.297 13.017 0.766 1.00 85.75 339 LEU A N 1
ATOM 2577 C CA . LEU A 1 339 ? 3.483 13.751 1.194 1.00 85.75 339 LEU A CA 1
ATOM 2578 C C . LEU A 1 339 ? 4.729 13.313 0.420 1.00 85.75 339 LEU A C 1
ATOM 2580 O O . LEU A 1 339 ? 5.478 14.181 -0.001 1.00 85.75 339 LEU A O 1
ATOM 2584 N N . ARG A 1 340 ? 4.928 12.009 0.186 1.00 85.38 340 ARG A N 1
ATOM 2585 C CA . ARG A 1 340 ? 6.110 11.454 -0.493 1.00 85.38 340 ARG A CA 1
ATOM 2586 C C . ARG A 1 340 ? 6.191 11.841 -1.959 1.00 85.38 340 ARG A C 1
ATOM 2588 O O . ARG A 1 340 ? 7.270 12.119 -2.458 1.00 85.38 340 ARG A O 1
ATOM 2595 N N . PHE A 1 341 ? 5.073 11.755 -2.667 1.00 85.31 341 PHE A N 1
ATOM 2596 C CA . PHE A 1 341 ? 5.059 11.969 -4.112 1.00 85.31 341 PHE A CA 1
ATOM 2597 C C . PHE A 1 341 ? 4.564 13.366 -4.467 1.00 85.31 341 PHE A C 1
ATOM 2599 O O . PHE A 1 341 ? 5.025 13.956 -5.437 1.00 85.31 341 PHE A O 1
ATOM 2606 N N . GLY A 1 342 ? 3.673 13.945 -3.661 1.00 79.94 342 GLY A N 1
ATOM 2607 C CA . GLY A 1 342 ? 3.236 15.329 -3.819 1.00 79.94 342 GLY A CA 1
ATOM 2608 C C . GLY A 1 342 ? 4.338 16.340 -3.498 1.00 79.94 342 GLY A C 1
ATOM 2609 O O . GLY A 1 342 ? 4.358 17.400 -4.119 1.00 79.94 342 GLY A O 1
ATOM 2610 N N . SER A 1 343 ? 5.285 16.018 -2.606 1.00 72.62 343 SER A N 1
ATOM 2611 C CA . SER A 1 343 ? 6.484 16.834 -2.350 1.00 72.62 343 SER A CA 1
ATOM 2612 C C . SER A 1 343 ? 7.307 17.066 -3.610 1.00 72.62 343 SER A C 1
ATOM 2614 O O . SER A 1 343 ? 7.762 18.180 -3.838 1.00 72.62 343 SER A O 1
ATOM 2616 N N . GLU A 1 344 ? 7.468 16.057 -4.464 1.00 67.94 344 GLU A N 1
ATOM 2617 C CA . GLU A 1 344 ? 8.250 16.185 -5.693 1.00 67.94 344 GLU A CA 1
ATOM 2618 C C . GLU A 1 344 ? 7.590 17.148 -6.692 1.00 67.94 344 GLU A C 1
ATOM 2620 O O . GLU A 1 344 ? 8.284 17.804 -7.476 1.00 67.94 344 GLU A O 1
ATOM 2625 N N . TYR A 1 345 ? 6.259 17.283 -6.631 1.00 65.94 345 TYR A N 1
ATOM 2626 C CA . TYR A 1 345 ? 5.497 18.257 -7.411 1.00 65.94 345 TYR A CA 1
ATOM 2627 C C . TYR A 1 345 ? 5.486 19.642 -6.764 1.00 65.94 345 TYR A C 1
ATOM 2629 O O . TYR A 1 345 ? 5.720 20.621 -7.459 1.00 65.94 345 TYR A O 1
ATOM 2637 N N . VAL A 1 346 ? 5.243 19.749 -5.455 1.00 59.56 346 VAL A N 1
ATOM 2638 C CA . VAL A 1 346 ? 5.102 21.034 -4.739 1.00 59.56 346 VAL A CA 1
ATOM 2639 C C . VAL A 1 346 ? 6.459 21.666 -4.408 1.00 59.56 346 VAL A C 1
ATOM 2641 O O . VAL A 1 346 ? 6.631 22.879 -4.519 1.00 59.56 346 VAL A O 1
ATOM 2644 N N . GLY A 1 347 ? 7.448 20.853 -4.044 1.00 55.12 347 GLY A N 1
ATOM 2645 C CA . GLY A 1 347 ? 8.804 21.265 -3.673 1.00 55.12 347 GLY A CA 1
ATOM 2646 C C . GLY A 1 347 ? 9.586 21.896 -4.823 1.00 55.12 347 GLY A C 1
ATOM 2647 O O . GLY A 1 347 ? 10.393 22.788 -4.585 1.00 55.12 347 GLY A O 1
ATOM 2648 N N . ARG A 1 348 ? 9.279 21.547 -6.083 1.00 55.81 348 ARG A N 1
ATOM 2649 C CA . ARG A 1 348 ? 9.810 22.282 -7.249 1.00 55.81 348 ARG A CA 1
ATOM 2650 C C . ARG A 1 348 ? 9.309 23.725 -7.330 1.00 55.81 348 ARG A C 1
ATOM 2652 O O . ARG A 1 348 ? 9.945 24.531 -7.999 1.00 55.81 348 ARG A O 1
ATOM 2659 N N . TRP A 1 349 ? 8.183 24.040 -6.691 1.00 53.34 349 TRP A N 1
ATOM 2660 C CA . TRP A 1 349 ? 7.512 25.328 -6.840 1.00 53.34 349 TRP A CA 1
ATOM 2661 C C . TRP A 1 349 ? 7.624 26.244 -5.622 1.00 53.34 349 TRP A C 1
ATOM 2663 O O . TRP A 1 349 ? 7.558 27.454 -5.817 1.00 53.34 349 TRP A O 1
ATOM 2673 N N . ILE A 1 350 ? 7.741 25.724 -4.388 1.00 51.34 350 ILE A N 1
ATOM 2674 C CA . ILE A 1 350 ? 7.411 26.556 -3.211 1.00 51.34 350 ILE A CA 1
ATOM 2675 C C . ILE A 1 350 ? 8.530 26.731 -2.170 1.00 51.34 350 ILE A C 1
ATOM 2677 O O . ILE A 1 350 ? 8.651 27.839 -1.662 1.00 51.34 350 ILE A O 1
ATOM 2681 N N . VAL A 1 351 ? 9.400 25.766 -1.849 1.00 48.94 351 VAL A N 1
ATOM 2682 C CA . VAL A 1 351 ? 10.477 25.998 -0.852 1.00 48.94 351 VAL A CA 1
ATOM 2683 C C . VAL A 1 351 ? 11.622 25.016 -1.082 1.00 48.94 351 VAL A C 1
ATOM 2685 O O . VAL A 1 351 ? 11.366 23.839 -1.307 1.00 48.94 351 VAL A O 1
ATOM 2688 N N . GLY A 1 352 ? 12.878 25.458 -0.961 1.00 52.03 352 GLY A N 1
ATOM 2689 C CA . GLY A 1 352 ? 14.085 24.612 -1.002 1.00 52.03 352 GLY A CA 1
ATOM 2690 C C . GLY A 1 352 ? 14.239 23.630 0.173 1.00 52.03 352 GLY A C 1
ATOM 2691 O O . GLY A 1 352 ? 15.351 23.410 0.640 1.00 52.03 352 GLY A O 1
ATOM 2692 N N . PHE A 1 353 ? 13.136 23.072 0.674 1.00 49.75 353 PHE A N 1
ATOM 2693 C CA . PHE A 1 353 ? 13.080 22.066 1.729 1.00 49.75 353 PHE A CA 1
ATOM 2694 C C . PHE A 1 353 ? 12.389 20.822 1.162 1.00 49.75 353 PHE A C 1
ATOM 2696 O O . PHE A 1 353 ? 11.230 20.897 0.747 1.00 49.75 353 PHE A O 1
ATOM 2703 N N . SER A 1 354 ? 13.088 19.683 1.110 1.00 56.69 354 SER A N 1
ATOM 2704 C CA . SER A 1 354 ? 12.469 18.448 0.629 1.00 56.69 354 SER A CA 1
ATOM 2705 C C . SER A 1 354 ? 11.579 17.866 1.723 1.00 56.69 354 SER A C 1
ATOM 2707 O O . SER A 1 354 ? 12.054 17.403 2.757 1.00 56.69 354 SER A O 1
ATOM 2709 N N . LEU A 1 355 ? 10.265 17.870 1.499 1.00 62.94 355 LEU A N 1
ATOM 2710 C CA . LEU A 1 355 ? 9.305 17.176 2.365 1.00 62.94 355 LEU A CA 1
ATOM 2711 C C . LEU A 1 355 ? 9.541 15.652 2.410 1.00 62.94 355 LEU A C 1
ATOM 2713 O O . LEU A 1 355 ? 8.984 14.988 3.285 1.00 62.94 355 LEU A O 1
ATOM 2717 N N . ASP A 1 356 ? 10.389 15.107 1.530 1.00 60.22 356 ASP A N 1
ATOM 2718 C CA . ASP A 1 356 ? 10.823 13.710 1.591 1.00 60.22 356 ASP A CA 1
ATOM 2719 C C . ASP A 1 356 ? 11.481 13.402 2.942 1.00 60.22 356 ASP A C 1
ATOM 2721 O O . ASP A 1 356 ? 11.135 12.402 3.570 1.00 60.22 356 ASP A O 1
ATOM 2725 N N . ASP A 1 357 ? 12.325 14.304 3.460 1.00 56.97 357 ASP A N 1
ATOM 2726 C CA . ASP A 1 357 ? 12.987 14.133 4.759 1.00 56.97 357 ASP A CA 1
ATOM 2727 C C . ASP A 1 357 ? 11.963 13.969 5.897 1.00 56.97 357 ASP A C 1
ATOM 2729 O O . ASP A 1 357 ? 12.144 13.152 6.799 1.00 56.97 357 ASP A O 1
ATOM 2733 N N . VAL A 1 358 ? 10.835 14.688 5.836 1.00 63.12 358 VAL A N 1
ATOM 2734 C CA . VAL A 1 358 ? 9.757 14.582 6.833 1.00 63.12 358 VAL A CA 1
ATOM 2735 C C . VAL A 1 358 ? 9.056 13.231 6.737 1.00 63.12 358 VAL A C 1
ATOM 2737 O O . VAL A 1 358 ? 8.791 12.613 7.767 1.00 63.12 358 VAL A O 1
ATOM 2740 N N . VAL A 1 359 ? 8.781 12.738 5.527 1.00 64.94 359 VAL A N 1
ATOM 2741 C CA . VAL A 1 359 ? 8.172 11.413 5.332 1.00 64.94 359 VAL A CA 1
ATOM 2742 C C . VAL A 1 359 ? 9.091 10.317 5.853 1.00 64.94 359 VAL A C 1
ATOM 2744 O O . VAL A 1 359 ? 8.623 9.441 6.577 1.00 64.94 359 VAL A O 1
ATOM 2747 N N . PHE A 1 360 ? 10.387 10.385 5.554 1.00 61.72 360 PHE A N 1
ATOM 2748 C CA . PHE A 1 360 ? 11.365 9.404 6.017 1.00 61.72 360 PHE A CA 1
ATOM 2749 C C . PHE A 1 360 ? 11.582 9.452 7.527 1.00 61.72 360 PHE A C 1
ATOM 2751 O O . PHE A 1 360 ? 11.646 8.401 8.162 1.00 61.72 360 PHE A O 1
ATOM 2758 N N . VAL A 1 361 ? 11.609 10.640 8.135 1.00 61.38 361 VAL A N 1
ATOM 2759 C CA . VAL A 1 361 ? 11.668 10.779 9.596 1.00 61.38 361 VAL A CA 1
ATOM 2760 C C . VAL A 1 361 ? 10.390 10.247 10.239 1.00 61.38 361 VAL A C 1
ATOM 2762 O O . VAL A 1 361 ? 10.468 9.504 11.212 1.00 61.38 361 VAL A O 1
ATOM 2765 N N . VAL A 1 362 ? 9.210 10.549 9.695 1.00 67.25 362 VAL A N 1
ATOM 2766 C CA . VAL A 1 362 ? 7.932 10.048 10.225 1.00 67.25 362 VAL A CA 1
ATOM 2767 C C . VAL A 1 362 ? 7.816 8.533 10.057 1.00 67.25 362 VAL A C 1
ATOM 2769 O O . VAL A 1 362 ? 7.413 7.860 11.001 1.00 67.25 362 VAL A O 1
ATOM 2772 N N . LEU A 1 363 ? 8.203 7.978 8.907 1.00 64.12 363 LEU A N 1
ATOM 2773 C CA . LEU A 1 363 ? 8.219 6.537 8.653 1.00 64.12 363 LEU A CA 1
ATOM 2774 C C . LEU A 1 363 ? 9.268 5.814 9.494 1.00 64.12 363 LEU A C 1
ATOM 2776 O O . LEU A 1 363 ? 8.968 4.756 10.035 1.00 64.12 363 LEU A O 1
ATOM 2780 N N . GLY A 1 364 ? 10.463 6.382 9.643 1.00 57.50 364 GLY A N 1
ATOM 2781 C CA . GLY A 1 364 ? 11.543 5.844 10.464 1.00 57.50 364 GLY A CA 1
ATOM 2782 C C . GLY A 1 364 ? 11.209 5.885 11.953 1.00 57.50 364 GLY A C 1
ATOM 2783 O O . GLY A 1 364 ? 11.382 4.890 12.652 1.00 57.50 364 GLY A O 1
ATOM 2784 N N . LEU A 1 365 ? 10.640 6.991 12.443 1.00 59.56 365 LEU A N 1
ATOM 2785 C CA . LEU A 1 365 ? 10.136 7.095 13.813 1.00 59.56 365 LEU A CA 1
ATOM 2786 C C . LEU A 1 365 ? 8.944 6.170 14.034 1.00 59.56 365 LEU A C 1
ATOM 2788 O O . LEU A 1 365 ? 8.900 5.500 15.061 1.00 59.56 365 LEU A O 1
ATOM 2792 N N . ALA A 1 366 ? 8.015 6.077 13.077 1.00 58.97 366 ALA A N 1
ATOM 2793 C CA . ALA A 1 366 ? 6.937 5.102 13.133 1.00 58.97 366 ALA A CA 1
ATOM 2794 C C . ALA A 1 366 ? 7.536 3.698 13.242 1.00 58.97 366 ALA A C 1
ATOM 2796 O O . ALA A 1 366 ? 7.272 3.066 14.256 1.00 58.97 366 ALA A O 1
ATOM 2797 N N . ALA A 1 367 ? 8.402 3.273 12.305 1.00 55.34 367 ALA A N 1
ATOM 2798 C CA . ALA A 1 367 ? 9.136 1.996 12.260 1.00 55.34 367 ALA A CA 1
ATOM 2799 C C . ALA A 1 367 ? 9.832 1.649 13.587 1.00 55.34 367 ALA A C 1
ATOM 2801 O O . ALA A 1 367 ? 9.648 0.557 14.127 1.00 55.34 367 ALA A O 1
ATOM 2802 N N . LEU A 1 368 ? 10.585 2.596 14.151 1.00 45.06 368 LEU A N 1
ATOM 2803 C CA . LEU A 1 368 ? 11.272 2.452 15.437 1.00 45.06 368 LEU A CA 1
ATOM 2804 C C . LEU A 1 368 ? 10.290 2.334 16.610 1.00 45.06 368 LEU A C 1
ATOM 2806 O O . LEU A 1 368 ? 10.519 1.547 17.527 1.00 45.06 368 LEU A O 1
ATOM 2810 N N . LEU A 1 369 ? 9.165 3.048 16.559 1.00 44.72 369 LEU A N 1
ATOM 2811 C CA . LEU A 1 369 ? 8.049 2.902 17.496 1.00 44.72 369 LEU A CA 1
ATOM 2812 C C . LEU A 1 369 ? 7.195 1.644 17.219 1.00 44.72 369 LEU A C 1
ATOM 2814 O O . LEU A 1 369 ? 6.377 1.286 18.070 1.00 44.72 369 LEU A O 1
ATOM 2818 N N . LEU A 1 370 ? 7.387 0.945 16.085 1.00 43.75 370 LEU A N 1
ATOM 2819 C CA . LEU A 1 370 ? 6.742 -0.342 15.773 1.00 43.75 370 LEU A CA 1
ATOM 2820 C C . LEU A 1 370 ? 7.479 -1.531 16.410 1.00 43.75 370 LEU A C 1
ATOM 2822 O O . LEU A 1 370 ? 6.841 -2.519 16.784 1.00 43.75 370 LEU A O 1
ATOM 2826 N N . LEU A 1 371 ? 8.803 -1.441 16.568 1.00 43.78 371 LEU A N 1
ATOM 2827 C CA . LEU A 1 371 ? 9.644 -2.517 17.109 1.00 43.78 371 LEU A CA 1
ATOM 2828 C C . LEU A 1 371 ? 9.325 -2.959 18.562 1.00 43.78 371 LEU A C 1
ATOM 2830 O O . LEU A 1 371 ? 9.510 -4.143 18.844 1.00 43.78 371 LEU A O 1
ATOM 2834 N N . PRO A 1 372 ? 8.781 -2.133 19.485 1.00 36.72 372 PRO A N 1
ATOM 2835 C CA . PRO A 1 372 ? 8.491 -2.566 20.853 1.00 36.72 372 PRO A CA 1
ATOM 2836 C C . PRO A 1 372 ? 7.058 -3.088 21.093 1.00 36.72 372 PRO A C 1
ATOM 2838 O O . PRO A 1 372 ? 6.744 -3.493 22.213 1.00 36.72 372 PRO A O 1
ATOM 2841 N N . VAL A 1 373 ? 6.162 -3.123 20.091 1.00 39.12 373 VAL A N 1
ATOM 2842 C CA . VAL A 1 373 ? 4.798 -3.696 20.263 1.00 39.12 373 VAL A CA 1
ATOM 2843 C C . VAL A 1 373 ? 4.756 -5.207 19.972 1.00 39.12 373 VAL A C 1
ATOM 2845 O O . VAL A 1 373 ? 3.860 -5.926 20.450 1.00 39.12 373 VAL A O 1
ATOM 2848 N N . ALA A 1 374 ? 5.785 -5.723 19.292 1.00 40.88 374 ALA A N 1
ATOM 2849 C CA . ALA A 1 374 ? 6.150 -7.134 19.307 1.00 40.88 374 ALA A CA 1
ATOM 2850 C C . ALA A 1 374 ? 6.735 -7.483 20.684 1.00 40.88 374 ALA A C 1
ATOM 2852 O O . ALA A 1 374 ? 7.936 -7.644 20.873 1.00 40.88 374 ALA A O 1
ATOM 2853 N N . ASP A 1 375 ? 5.856 -7.558 21.679 1.00 44.03 375 ASP A N 1
ATOM 2854 C CA . ASP A 1 375 ? 6.187 -8.085 22.990 1.00 44.03 375 ASP A CA 1
ATOM 2855 C C . ASP A 1 375 ? 6.823 -9.469 22.803 1.00 44.03 375 ASP A C 1
ATOM 2857 O O . ASP A 1 375 ? 6.192 -10.408 22.302 1.00 44.03 375 ASP A O 1
ATOM 2861 N N . SER A 1 376 ? 8.096 -9.567 23.183 1.00 49.12 376 SER A N 1
ATOM 2862 C CA . SER A 1 376 ? 8.878 -10.799 23.162 1.00 49.12 376 SER A CA 1
ATOM 2863 C C . SER A 1 376 ? 8.171 -11.958 23.871 1.00 49.12 376 SER A C 1
ATOM 2865 O O . SER A 1 376 ? 8.498 -13.101 23.588 1.00 49.12 376 SER A O 1
ATOM 2867 N N . SER A 1 377 ? 7.166 -11.703 24.717 1.00 46.59 377 SER A N 1
ATOM 2868 C CA . SER A 1 377 ? 6.326 -12.730 25.340 1.00 46.59 377 SER A CA 1
ATOM 2869 C C . SER A 1 377 ? 5.397 -13.469 24.370 1.00 46.59 377 SER A C 1
ATOM 2871 O O . SER A 1 377 ? 5.205 -14.664 24.544 1.00 46.59 377 SER A O 1
ATOM 2873 N N . ALA A 1 378 ? 4.855 -12.833 23.324 1.00 48.69 378 ALA A N 1
ATOM 2874 C CA . ALA A 1 378 ? 4.009 -13.514 22.334 1.00 48.69 378 ALA A CA 1
ATOM 2875 C C . ALA A 1 378 ? 4.848 -14.271 21.294 1.00 48.69 378 ALA A C 1
ATOM 2877 O O . ALA A 1 378 ? 4.473 -15.360 20.868 1.00 48.69 378 ALA A O 1
ATOM 2878 N N . ALA A 1 379 ? 6.005 -13.716 20.919 1.00 41.97 379 ALA A N 1
ATOM 2879 C CA . ALA A 1 379 ? 6.995 -14.412 20.101 1.00 41.97 379 ALA A CA 1
ATOM 2880 C C . ALA A 1 379 ? 7.634 -15.581 20.868 1.00 41.97 379 ALA A C 1
ATOM 2882 O O . ALA A 1 379 ? 7.739 -16.661 20.301 1.00 41.97 379 ALA A O 1
ATOM 2883 N N . ARG A 1 380 ? 7.957 -15.417 22.163 1.00 46.81 380 ARG A N 1
ATOM 2884 C CA . ARG A 1 380 ? 8.365 -16.520 23.051 1.00 46.81 380 ARG A CA 1
ATOM 2885 C C . ARG A 1 380 ? 7.246 -17.528 23.229 1.00 46.81 380 ARG A C 1
ATOM 2887 O O . ARG A 1 380 ? 7.482 -18.683 22.963 1.00 46.81 380 ARG A O 1
ATOM 2894 N N . ALA A 1 381 ? 6.012 -17.131 23.535 1.00 54.97 381 ALA A N 1
ATOM 2895 C CA . ALA A 1 381 ? 4.909 -18.084 23.694 1.00 54.97 381 ALA A CA 1
ATOM 2896 C C . ALA A 1 381 ? 4.581 -18.853 22.400 1.00 54.97 381 ALA A C 1
ATOM 2898 O O . ALA A 1 381 ? 4.205 -20.024 22.459 1.00 54.97 381 ALA A O 1
ATOM 2899 N N . ALA A 1 382 ? 4.721 -18.225 21.228 1.00 46.91 382 ALA A N 1
ATOM 2900 C CA . ALA A 1 382 ? 4.623 -18.914 19.945 1.00 46.91 382 ALA A CA 1
ATOM 2901 C C . ALA A 1 382 ? 5.824 -19.849 19.732 1.00 46.91 382 ALA A C 1
ATOM 2903 O O . ALA A 1 382 ? 5.626 -21.029 19.455 1.00 46.91 382 ALA A O 1
ATOM 2904 N N . PHE A 1 383 ? 7.053 -19.365 19.926 1.00 44.69 383 PHE A N 1
ATOM 2905 C CA . PHE A 1 383 ? 8.276 -20.162 19.823 1.00 44.69 383 PHE A CA 1
ATOM 2906 C C . PHE A 1 383 ? 8.262 -21.359 20.784 1.00 44.69 383 PHE A C 1
ATOM 2908 O O . PHE A 1 383 ? 8.486 -22.477 20.346 1.00 44.69 383 PHE A O 1
ATOM 2915 N N . ASP A 1 384 ? 7.869 -21.174 22.040 1.00 56.91 384 ASP A N 1
ATOM 2916 C CA . ASP A 1 384 ? 7.729 -22.202 23.076 1.00 56.91 384 ASP A CA 1
ATOM 2917 C C . ASP A 1 384 ? 6.607 -23.202 22.749 1.00 56.91 384 ASP A C 1
ATOM 2919 O O . ASP A 1 384 ? 6.719 -24.384 23.070 1.00 56.91 384 ASP A O 1
ATOM 2923 N N . ARG A 1 385 ? 5.538 -22.778 22.051 1.00 60.81 385 ARG A N 1
ATOM 2924 C CA . ARG A 1 385 ? 4.507 -23.693 21.517 1.00 60.81 385 ARG A CA 1
ATOM 2925 C C . ARG A 1 385 ? 4.990 -24.500 20.310 1.00 60.81 385 ARG A C 1
ATOM 2927 O O . ARG A 1 385 ? 4.558 -25.642 20.145 1.00 60.81 385 ARG A O 1
ATOM 2934 N N . PHE A 1 386 ? 5.861 -23.942 19.470 1.00 44.06 386 PHE A N 1
ATOM 2935 C CA . PHE A 1 386 ? 6.342 -24.589 18.241 1.00 44.06 386 PHE A CA 1
ATOM 2936 C C . PHE A 1 386 ? 7.651 -25.377 18.422 1.00 44.06 386 PHE A C 1
ATOM 2938 O O . PHE A 1 386 ? 7.851 -26.381 17.737 1.00 44.06 386 PHE A O 1
ATOM 2945 N N . ALA A 1 387 ? 8.495 -25.016 19.386 1.00 49.75 387 ALA A N 1
ATOM 2946 C CA . ALA A 1 387 ? 9.716 -25.725 19.762 1.00 49.75 387 ALA A CA 1
ATOM 2947 C C . ALA A 1 387 ? 9.491 -27.233 20.027 1.00 49.75 387 ALA A C 1
ATOM 2949 O O . ALA A 1 387 ? 10.240 -28.052 19.486 1.00 49.75 387 ALA A O 1
ATOM 2950 N N . PRO A 1 388 ? 8.435 -27.673 20.749 1.00 57.75 388 PRO A N 1
ATOM 2951 C CA . PRO A 1 388 ? 8.151 -29.098 20.926 1.00 57.75 388 PRO A CA 1
ATOM 2952 C C . PRO A 1 388 ? 7.577 -29.788 19.675 1.00 57.75 388 PRO A C 1
ATOM 2954 O O . PRO A 1 388 ? 7.543 -31.019 19.630 1.00 57.75 388 PRO A O 1
ATOM 2957 N N . ILE A 1 389 ? 7.109 -29.046 18.665 1.00 58.88 389 ILE A N 1
ATOM 2958 C CA . ILE A 1 389 ? 6.677 -29.604 17.369 1.00 58.88 389 ILE A CA 1
ATOM 2959 C C . ILE A 1 389 ? 7.904 -29.840 16.482 1.00 58.88 389 ILE A C 1
ATOM 2961 O O . ILE A 1 389 ? 8.060 -30.940 15.952 1.00 58.88 389 ILE A O 1
ATOM 2965 N N . GLY A 1 390 ? 8.824 -28.871 16.419 1.00 43.00 390 GLY A N 1
ATOM 2966 C CA . GLY A 1 390 ? 10.120 -29.024 15.750 1.00 43.00 390 GLY A CA 1
ATOM 2967 C C . GLY A 1 390 ? 10.951 -30.164 16.344 1.00 43.00 390 GLY A C 1
ATOM 2968 O O . GLY A 1 390 ? 11.419 -31.030 15.612 1.00 43.00 390 GLY A O 1
ATOM 2969 N N . ASN A 1 391 ? 11.023 -30.261 17.677 1.00 44.47 391 ASN A N 1
ATOM 2970 C CA . ASN A 1 391 ? 11.718 -31.359 18.360 1.00 44.47 391 ASN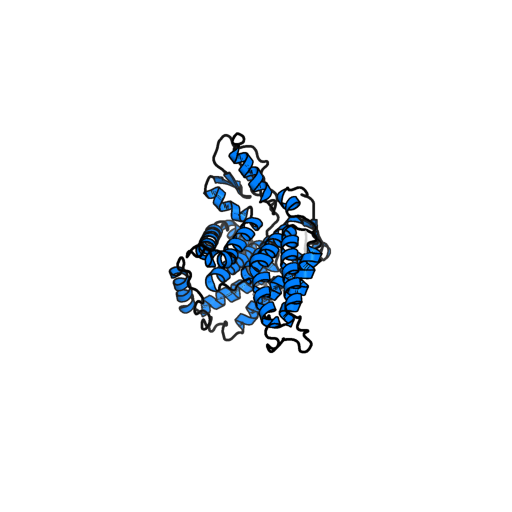 A CA 1
ATOM 2971 C C . ASN A 1 391 ? 11.066 -32.734 18.141 1.00 44.47 391 ASN A C 1
ATOM 2973 O O . ASN A 1 391 ? 11.765 -33.744 18.131 1.00 44.47 391 ASN A O 1
ATOM 2977 N N . ARG A 1 392 ? 9.742 -32.811 17.937 1.00 60.97 392 ARG A N 1
ATOM 2978 C CA . ARG A 1 392 ? 9.061 -34.074 17.593 1.00 60.97 392 ARG A CA 1
ATOM 2979 C C . ARG A 1 392 ? 9.277 -34.474 16.135 1.00 60.97 392 ARG A C 1
ATOM 2981 O O . ARG A 1 392 ? 9.437 -35.661 15.867 1.00 60.97 392 ARG A O 1
ATOM 2988 N N . ALA A 1 393 ? 9.315 -33.509 15.219 1.00 45.38 393 ALA A N 1
ATOM 2989 C CA . ALA A 1 393 ? 9.662 -33.749 13.821 1.00 45.38 393 ALA A CA 1
ATOM 2990 C C . ALA A 1 393 ? 11.126 -34.198 13.684 1.00 45.38 393 ALA A C 1
ATOM 2992 O O . ALA A 1 393 ? 11.390 -35.211 13.045 1.00 45.38 393 ALA A O 1
ATOM 2993 N N . LEU A 1 394 ? 12.055 -33.534 14.380 1.00 40.84 394 LEU A N 1
ATOM 2994 C CA . LEU A 1 394 ? 13.471 -33.906 14.415 1.00 40.84 394 LEU A CA 1
ATOM 2995 C C . LEU A 1 394 ? 13.706 -35.272 15.071 1.00 40.84 394 LEU A C 1
ATOM 2997 O O . LEU A 1 394 ? 14.468 -36.051 14.521 1.00 40.84 394 LEU A O 1
ATOM 3001 N N . ARG A 1 395 ? 13.001 -35.625 16.160 1.00 53.53 395 ARG A N 1
ATOM 3002 C CA . ARG A 1 395 ? 13.084 -36.975 16.763 1.00 53.53 395 ARG A CA 1
ATOM 3003 C C . ARG A 1 395 ? 12.515 -38.086 15.880 1.00 53.53 395 ARG A C 1
ATOM 3005 O O . ARG A 1 395 ? 12.969 -39.220 15.963 1.00 53.53 395 ARG A O 1
ATOM 3012 N N . ARG A 1 396 ? 11.510 -37.782 15.051 1.00 55.31 396 ARG A N 1
ATOM 3013 C CA . ARG A 1 396 ? 10.985 -38.731 14.054 1.00 55.31 396 ARG A CA 1
ATOM 3014 C C . ARG A 1 396 ? 11.933 -38.896 12.871 1.00 55.31 396 ARG A C 1
ATOM 3016 O O . ARG A 1 396 ? 12.047 -39.997 12.352 1.00 55.31 396 ARG A O 1
ATOM 3023 N N . LEU A 1 397 ? 12.626 -37.829 12.479 1.00 41.62 397 LEU A N 1
ATOM 3024 C CA . LEU A 1 397 ? 13.627 -37.861 11.412 1.00 41.62 397 LEU A CA 1
ATOM 3025 C C . LEU A 1 397 ? 14.956 -38.475 11.876 1.00 41.62 397 LEU A C 1
ATOM 3027 O O . LEU A 1 397 ? 15.612 -39.158 11.100 1.00 41.62 397 LEU A O 1
ATOM 3031 N N . SER A 1 398 ? 15.313 -38.325 13.153 1.00 46.19 398 SER A N 1
ATOM 3032 C CA . SER A 1 398 ? 16.467 -38.983 13.776 1.00 46.19 398 SER A CA 1
ATOM 3033 C C . SER A 1 398 ? 16.180 -40.424 14.222 1.00 46.19 398 SER A C 1
ATOM 3035 O O . SER A 1 398 ? 17.040 -41.055 14.823 1.00 46.19 398 SER A O 1
ATOM 3037 N N . GLY A 1 399 ? 14.976 -40.947 13.961 1.00 45.97 399 GLY A N 1
ATOM 3038 C CA . GLY A 1 399 ? 14.579 -42.330 14.247 1.00 45.97 399 GLY A CA 1
ATOM 3039 C C . GLY A 1 399 ? 15.085 -43.351 13.222 1.00 45.97 399 GLY A C 1
ATOM 3040 O O . GLY A 1 399 ? 14.634 -44.493 13.227 1.00 45.97 399 GLY A O 1
ATOM 3041 N N . ILE A 1 400 ? 16.002 -42.954 12.338 1.00 49.97 400 ILE A N 1
ATOM 3042 C CA . ILE A 1 400 ? 16.740 -43.866 11.466 1.00 49.97 400 ILE A CA 1
ATOM 3043 C C . ILE A 1 400 ? 18.057 -44.194 12.174 1.00 49.97 400 ILE A C 1
ATOM 3045 O O . ILE A 1 400 ? 18.987 -43.394 12.146 1.00 49.97 400 ILE A O 1
ATOM 3049 N N . ALA A 1 401 ? 18.065 -45.379 12.793 1.00 42.31 401 ALA A N 1
ATOM 3050 C CA . ALA A 1 401 ? 19.164 -46.125 13.424 1.00 42.31 401 ALA A CA 1
ATOM 3051 C C . ALA A 1 401 ? 19.002 -46.321 14.943 1.00 42.31 401 ALA A C 1
ATOM 3053 O O . ALA A 1 401 ? 19.681 -45.703 15.756 1.00 42.31 401 ALA A O 1
ATOM 3054 N N . GLY A 1 402 ? 18.136 -47.263 15.320 1.00 39.91 402 GLY A N 1
ATOM 3055 C CA . GLY A 1 402 ? 18.406 -48.119 16.475 1.00 39.91 402 GLY A CA 1
ATOM 3056 C C . GLY A 1 402 ? 18.922 -49.469 15.963 1.00 39.91 402 GLY A C 1
ATOM 3057 O O . GLY A 1 402 ? 18.263 -50.039 15.088 1.00 39.91 402 GLY A O 1
ATOM 3058 N N . PRO A 1 403 ? 20.072 -49.986 16.432 1.00 42.88 403 PRO A N 1
ATOM 3059 C CA . PRO A 1 403 ? 20.424 -51.375 16.206 1.00 42.88 403 PRO A CA 1
ATOM 3060 C C . PRO A 1 403 ? 19.598 -52.285 17.124 1.00 42.88 403 PRO A C 1
ATOM 3062 O O . PRO A 1 403 ? 19.214 -51.910 18.228 1.00 42.88 403 PRO A O 1
ATOM 3065 N N . ALA A 1 404 ? 19.322 -53.460 16.565 1.00 48.84 404 ALA A N 1
ATOM 3066 C CA . ALA A 1 404 ? 18.732 -54.668 17.119 1.00 48.84 404 ALA A CA 1
ATOM 3067 C C . ALA A 1 404 ? 18.744 -54.824 18.648 1.00 48.84 404 ALA A C 1
ATOM 3069 O O . ALA A 1 404 ? 19.802 -54.770 19.258 1.00 48.84 404 ALA A O 1
ATOM 3070 N N . ASP A 1 405 ? 17.591 -55.215 19.198 1.00 37.19 405 ASP A N 1
ATOM 3071 C CA . ASP A 1 405 ? 17.549 -56.208 20.269 1.00 37.19 405 ASP A CA 1
ATOM 3072 C C . ASP A 1 405 ? 16.333 -57.124 20.097 1.00 37.19 405 ASP A C 1
ATOM 3074 O O . ASP A 1 405 ? 15.170 -56.714 20.119 1.00 37.19 405 ASP A O 1
ATOM 3078 N N . ALA A 1 406 ? 16.648 -58.396 19.876 1.00 40.50 406 ALA A N 1
ATOM 3079 C CA . ALA A 1 406 ? 15.735 -59.515 19.800 1.00 40.50 406 ALA A CA 1
ATOM 3080 C C . ALA A 1 406 ? 15.747 -60.256 21.142 1.00 40.50 406 ALA A C 1
ATOM 3082 O O . ALA A 1 406 ? 16.806 -60.704 21.566 1.00 40.50 406 ALA A O 1
ATOM 3083 N N . CYS A 1 407 ? 14.582 -60.474 21.761 1.00 30.06 407 CYS A N 1
ATOM 3084 C CA . CYS A 1 407 ? 14.272 -61.747 22.428 1.00 30.06 407 CYS A CA 1
ATOM 3085 C C . CYS A 1 407 ? 12.799 -61.805 22.880 1.00 30.06 407 CYS A C 1
ATOM 3087 O O . CYS A 1 407 ? 12.381 -60.973 23.686 1.00 30.06 407 CYS A O 1
ATOM 3089 N N . PRO A 1 408 ? 12.004 -62.796 22.436 1.00 44.50 408 PRO A N 1
ATOM 3090 C CA . PRO A 1 408 ? 10.675 -63.047 22.974 1.00 44.50 408 PRO A CA 1
ATOM 3091 C C . PRO A 1 408 ? 10.771 -64.006 24.170 1.00 44.50 408 PRO A C 1
ATOM 3093 O O . PRO A 1 408 ? 11.309 -65.106 24.049 1.00 44.50 408 PRO A O 1
ATOM 3096 N N . ARG A 1 409 ? 10.211 -63.635 25.328 1.00 36.41 409 ARG A N 1
ATOM 3097 C CA . ARG A 1 409 ? 9.960 -64.594 26.415 1.00 36.41 409 ARG A CA 1
ATOM 3098 C C . ARG A 1 409 ? 8.471 -64.751 26.689 1.00 36.41 409 ARG A C 1
ATOM 3100 O O . ARG A 1 409 ? 7.808 -63.876 27.228 1.00 36.41 409 ARG A O 1
ATOM 3107 N N . HIS A 1 410 ? 8.016 -65.915 26.240 1.00 35.38 410 HIS A N 1
ATOM 3108 C CA . HIS A 1 410 ? 7.012 -66.813 26.791 1.00 35.38 410 HIS A CA 1
ATOM 3109 C C . HIS A 1 410 ? 6.093 -66.320 27.916 1.00 35.38 410 HIS A C 1
ATOM 3111 O O . HIS A 1 410 ? 6.482 -66.125 29.063 1.00 35.38 410 HIS A O 1
ATOM 3117 N N . ARG A 1 411 ? 4.815 -66.320 27.537 1.00 44.66 411 ARG A N 1
ATOM 3118 C CA . ARG A 1 411 ? 3.614 -66.523 28.347 1.00 44.66 411 ARG A CA 1
ATOM 3119 C C . ARG A 1 411 ? 3.698 -67.862 29.099 1.00 44.66 411 ARG A C 1
ATOM 3121 O O . ARG A 1 411 ? 3.951 -68.888 28.466 1.00 44.66 411 ARG A O 1
ATOM 3128 N N . ALA A 1 412 ? 3.410 -67.856 30.396 1.00 41.66 412 ALA A N 1
ATOM 3129 C CA . ALA A 1 412 ? 3.008 -69.042 31.144 1.00 41.66 412 ALA A CA 1
ATOM 3130 C C . ALA A 1 412 ? 1.795 -68.687 32.014 1.00 41.66 412 ALA A C 1
ATOM 3132 O O . ALA A 1 412 ? 1.880 -67.829 32.889 1.00 41.66 412 ALA A O 1
ATOM 3133 N N . ASP A 1 413 ? 0.677 -69.336 31.697 1.00 52.75 413 ASP A N 1
ATOM 3134 C CA . ASP A 1 413 ? -0.529 -69.454 32.516 1.00 52.75 413 ASP A CA 1
ATOM 3135 C C . ASP A 1 413 ? -0.303 -70.368 33.735 1.00 52.75 413 ASP A C 1
ATOM 3137 O O . ASP A 1 413 ? 0.613 -71.197 33.726 1.00 52.75 413 ASP A O 1
ATOM 3141 N N . ARG A 1 414 ? -1.257 -70.266 34.682 1.00 45.72 414 ARG A N 1
ATOM 3142 C CA . ARG A 1 414 ? -1.591 -71.057 35.900 1.00 45.72 414 ARG A CA 1
ATOM 3143 C C . ARG A 1 414 ? -1.456 -70.156 37.136 1.00 45.72 414 ARG A C 1
ATOM 3145 O O . ARG A 1 414 ? -0.391 -69.604 37.353 1.00 45.72 414 ARG A O 1
ATOM 3152 N N . GLY A 1 415 ? -2.451 -69.933 37.990 1.00 47.97 415 GLY A N 1
ATOM 3153 C CA . GLY A 1 415 ? -3.717 -70.610 38.267 1.00 47.97 415 GLY A CA 1
ATOM 3154 C C . GLY A 1 415 ? -3.909 -70.605 39.795 1.00 47.97 415 GLY A C 1
ATOM 3155 O O . GLY A 1 415 ? -2.928 -70.847 40.493 1.00 47.97 415 GLY A O 1
ATOM 3156 N N . ALA A 1 416 ? -5.156 -70.395 40.245 1.00 46.81 416 ALA A N 1
ATOM 3157 C CA . ALA A 1 416 ? -5.654 -70.262 41.630 1.00 46.81 416 ALA A CA 1
ATOM 3158 C C . ALA A 1 416 ? -5.496 -68.882 42.292 1.00 46.81 416 ALA A C 1
ATOM 3160 O O . ALA A 1 416 ? -4.350 -68.422 42.487 1.00 46.81 416 ALA A O 1
#

Secondary structure (DSSP, 8-state):
-HHHHT--EEHHHHHHHHHHHHHHIIIIIHHHHHHHHHHHHH-TTS--SSTT--PPPHHHHHHHHHHHHHHHHHHHHTSSHHHHHHHHHHHHHHHHHTT---HHHHHHHHHHHHHHHH-----HHHHHHT--TT-EE-SHHHHHHHHHHHHHHHHHHHHHHH-TTTSTT---GGG-S-S---TTTHHHHHHHHHHHHH-HHHHHHHHHHHHHHHHHHHHSGGGHHHHHHHHHHHHHHHHHHH--TTHHHHHHHHHHHHSPP-TT-EEEE--TT-HHHHHHHHHHHHH-TT--EE--SPPPSS-S-EEE-TTS-EEETHHHHTTHHHHSHHHHHHHHHHHHHHHHHHTTTS-SS-HHHHHHHHHHHHHHHHTTTS-HHHHHHHHHHHHHHHHHHHHHHTTS----------------

Foldseek 3Di:
DVVVQFDWDALLLVLLLLLLLLLLCQLFVLVVLLVQLLVCQVCVVPDFPDPPQDRDHNVVSVVLSVLLNVLSVCSNQLNLLLVSLVSNLVSVVSSVRSPPDDPQVVLSSLSSNLSNVFPRRQGLCCLLQVVCVPDITTCNSLLVVLLVLLVVLLVVLVCLCPDPCQHLVFHVCPPLPPPDQDPLCNVVLVVVVVVCVVPRNVVSVCSSVLSNLLSVLSVDVVSVVVSLLSLLLVLLVCCVRPVSRRRSSSSLSSSSSSPDQQAQLKEKAFAPPDPVSVVVLSVLSSLQSSNNHDPPDDHDPDDAIWIQGSVRDIDGDVRRVLCCCVRRVSVVSSVLSCQQSVQVVCVVPDDVDRSNSVSSVSSVVNSVVVVVVPPVVVVCVVCVVCVVVVVVVVVVVVPPDDDDDDDDDDDDDDDD